Protein AF-A0A349HGV5-F1 (afdb_monomer)

Nearest PDB structures (foldseek):
  5kh0-assembly2_D  TM=7.656E-01  e=2.540E-33  Thermosipho melanesiensis BI429
  5kh0-assembly1_A  TM=7.393E-01  e=1.189E-33  Thermosipho melanesiensis BI429
  5kh0-assembly1_B  TM=7.359E-01  e=9.979E-34  Thermosipho melanesiensis BI429
  3qq5-assembly1_A  TM=7.598E-01  e=4.300E-26  Thermotoga neapolitana DSM 4359
  5lad-assembly1_A-2  TM=7.258E-01  e=3.731E-25  Thermotoga maritima

pLDDT: mean 75.08, std 18.57, range [21.94, 97.5]

Sequence (502 aa):
MSAEIESDSKLAIAIAGRSNVGKSSIIRALSGIESDEVSPVASEDEMYPLTRAEIHPLGPVTIYDTDAHVPGDDQAKAIKDALYSVDVAVIVTDNSGILDEERELTNLLRDRGIPCVMVFNKADIRRPSLADMEFCGSRGVRFVATSTVDGRGIERLKKSIMALAPEENMLDPVLARDLMGRGDFVVCVVSEDPVSPKGRLGLPKSQVIREILDAGGIAVIVKEGELYQTISGHKRRPALVIADSEPIKKTIDIIPRDVSLTTFPILFARHKGNLEQLVQGANAIDNLQDGDKVLIVEACPHHPKAEDLGKEMIPARIAGYTRREIIFESKTGCGLPLDLAEYKLVVHCGACMQERADMLRRIRDCDRQHVPITNYGLAVAKVDGTLKRLTEPFFKDEAEERKELTGKINVFRGSNSQAMHLVVPAEIHPEKAVPFNLMYLFGDIEVTKEQIGFASLPFARGGQQKIRKSVEEHGYCFYKWPGRVLGADLGGLLDPDENTEA

Solvent-accessible surface area (backbone atoms only — not comparable to full-atom values): 28578 Å² total; per-residue (Å²): 134,82,79,75,82,83,58,91,47,55,39,35,32,36,41,34,29,54,72,91,33,45,67,70,52,49,49,37,61,62,41,73,50,93,64,86,78,76,53,67,56,69,56,95,88,52,102,60,89,41,34,55,48,74,29,72,84,54,24,47,33,39,43,42,59,73,66,66,91,65,98,64,88,58,55,70,52,49,54,54,54,61,58,62,74,36,51,32,37,36,40,38,27,26,69,84,48,78,49,68,69,57,50,52,51,52,48,54,33,53,82,58,71,43,44,50,35,40,32,34,21,46,35,84,81,34,69,79,49,71,69,46,51,47,56,30,56,81,66,74,41,48,72,40,60,23,21,77,87,82,56,44,42,46,70,59,43,53,53,50,53,62,74,45,47,58,67,76,54,73,48,83,69,54,64,59,58,88,64,53,53,71,71,32,37,34,39,38,35,46,70,91,60,89,83,36,59,91,96,51,76,45,67,73,60,51,52,53,50,49,42,34,48,75,52,44,27,44,76,43,81,37,42,73,85,50,44,61,58,56,59,72,71,42,96,62,77,49,49,32,35,37,26,39,81,84,57,40,69,63,46,57,76,68,50,61,88,87,44,37,41,34,34,56,57,52,32,44,41,36,36,36,40,56,47,67,58,26,50,53,20,24,58,49,57,80,72,66,47,70,70,39,30,34,38,33,35,34,67,61,95,67,64,84,74,48,55,49,46,63,73,43,49,48,52,51,47,51,34,66,60,66,72,40,59,62,41,77,45,80,47,77,33,85,79,77,74,90,74,53,80,79,34,68,34,36,41,30,49,81,52,85,93,54,58,43,60,61,46,41,47,54,50,49,52,27,56,65,64,72,25,40,38,23,29,54,54,46,40,50,26,41,62,71,71,42,35,72,62,44,47,37,69,84,46,51,68,56,65,60,47,59,64,72,42,70,52,61,27,32,43,35,38,30,63,71,37,92,44,35,34,43,37,26,46,63,89,58,55,67,91,82,71,61,61,85,78,55,52,78,74,23,54,73,61,50,75,59,82,47,82,40,41,53,80,69,47,99,50,61,69,73,51,39,50,51,46,50,51,38,26,73,75,65,60,27,24,35,33,37,62,86,83,42,76,38,55,80,60,60,81,80,84,63,74,71,76,98,78,84,88,132

Secondary structure (DSSP, 8-state):
------------EEEEESTTSSHHHHHHHHHT--SS-------TT-SS-PEEEEETTTEEEEEEESS---SSTHHHHHHHHHHHT-SEEEEEE-TT---HHHHHHHHHHHHTT--EEEEE--TTT-PPPHHHHHHHHTTT-EEEE--TTT-TTHHHHHHHHHTTS-GGGSS---SSGGG--TT-EEEEE----SSSPTT---HHHHHHHHHHHHTT-EEEEE-GGGHHHHHHH-SS--SEEEE-STTHHHHHHHS-TTSEEEEHHHHHHHHHS-HHHHHHHHHHGGG--TT-EEEEEESS---HHHHHIIIIIHHHHHHHHH-S--EEEEEESSS--S--TTEEEEEE---TTS-HHHHHHHHHHHHHTT--EEEHHHHHHHHTT-HHHHHHHHHHHHHHHHHHT--EEEEEEETTEEEEEEEEETT--GGGT--TTSHHHHSSEEEEEEEEEGGGSSS-HHHHHHHHHHHHHHS-EEEETTTEEEPSS-TTT----S----

Structure (mmCIF, N/CA/C/O backbone):
data_AF-A0A349HGV5-F1
#
_entry.id   AF-A0A349HGV5-F1
#
loop_
_atom_site.group_PDB
_atom_site.id
_atom_site.type_symbol
_atom_site.label_atom_id
_atom_site.label_alt_id
_atom_site.label_comp_id
_atom_site.label_asym_id
_atom_site.label_entity_id
_atom_site.label_seq_id
_atom_site.pdbx_PDB_ins_code
_atom_site.Cartn_x
_atom_site.Cartn_y
_atom_site.Cartn_z
_atom_site.occupancy
_atom_site.B_iso_or_equiv
_atom_site.auth_seq_id
_atom_site.auth_comp_id
_atom_site.auth_asym_id
_atom_site.auth_atom_id
_atom_site.pdbx_PDB_model_num
ATOM 1 N N . MET A 1 1 ? -20.003 9.759 -25.505 1.00 25.17 1 MET A N 1
ATOM 2 C CA . MET A 1 1 ? -19.146 10.410 -24.497 1.00 25.17 1 MET A CA 1
ATOM 3 C C . MET A 1 1 ? -18.457 9.301 -23.731 1.00 25.17 1 MET A C 1
ATOM 5 O O . MET A 1 1 ? -19.047 8.717 -22.835 1.00 25.17 1 MET A O 1
ATOM 9 N N . SER A 1 2 ? -17.286 8.907 -24.216 1.00 21.94 2 SER A N 1
ATOM 10 C CA . SER A 1 2 ? -16.383 7.970 -23.555 1.00 21.94 2 SER A CA 1
ATOM 11 C C . SER A 1 2 ? -15.887 8.634 -22.276 1.00 21.94 2 SER A C 1
ATOM 13 O O . SER A 1 2 ? -15.295 9.706 -22.344 1.00 21.94 2 SER A O 1
ATOM 15 N N . ALA A 1 3 ? -16.202 8.040 -21.127 1.00 22.56 3 ALA A N 1
ATOM 16 C CA . ALA A 1 3 ? -15.629 8.447 -19.856 1.00 22.56 3 ALA A CA 1
ATOM 17 C C . ALA A 1 3 ? -14.126 8.158 -19.923 1.00 22.56 3 ALA A C 1
ATOM 19 O O . ALA A 1 3 ? -13.705 7.003 -19.849 1.00 22.56 3 ALA A O 1
ATOM 20 N N . GLU A 1 4 ? -13.332 9.197 -20.162 1.00 24.64 4 GLU A N 1
ATOM 21 C CA . GLU A 1 4 ? -11.908 9.163 -19.871 1.00 24.64 4 GLU A CA 1
ATOM 22 C C . GLU A 1 4 ? -11.787 8.875 -18.376 1.00 24.64 4 GLU A C 1
ATOM 24 O O . GLU A 1 4 ? -12.336 9.588 -17.538 1.00 24.64 4 GLU A O 1
ATOM 29 N N . ILE A 1 5 ? -11.167 7.744 -18.050 1.00 28.88 5 ILE A N 1
ATOM 30 C CA . ILE A 1 5 ? -10.838 7.381 -16.678 1.00 28.88 5 ILE A CA 1
ATOM 31 C C . ILE A 1 5 ? -9.740 8.363 -16.255 1.00 28.88 5 ILE A C 1
ATOM 33 O O . ILE A 1 5 ? -8.559 8.108 -16.478 1.00 28.88 5 ILE A O 1
ATOM 37 N N . GLU A 1 6 ? -10.126 9.515 -15.707 1.00 28.91 6 GLU A N 1
ATOM 38 C CA . GLU A 1 6 ? -9.229 10.376 -14.936 1.00 28.91 6 GLU A CA 1
ATOM 39 C C . GLU A 1 6 ? -8.908 9.641 -13.629 1.00 28.91 6 GLU A C 1
ATOM 41 O O . GLU A 1 6 ? -9.561 9.813 -12.602 1.00 28.91 6 GLU A O 1
ATOM 46 N N . SER A 1 7 ? -7.939 8.725 -13.685 1.00 35.59 7 SER A N 1
ATOM 47 C CA . SER A 1 7 ? -7.372 8.123 -12.484 1.00 35.59 7 SER A CA 1
ATOM 48 C C . SER A 1 7 ? -6.486 9.163 -11.802 1.00 35.59 7 SER A C 1
ATOM 50 O O . SER A 1 7 ? -5.415 9.487 -12.310 1.00 35.59 7 SER A O 1
ATOM 52 N N . ASP A 1 8 ? -6.893 9.634 -10.625 1.00 40.53 8 ASP A N 1
ATOM 53 C CA . ASP A 1 8 ? -6.128 10.555 -9.761 1.00 40.53 8 ASP A CA 1
ATOM 54 C C . ASP A 1 8 ? -4.855 9.898 -9.158 1.00 40.53 8 ASP A C 1
ATOM 56 O O . ASP A 1 8 ? -4.185 10.440 -8.280 1.00 40.53 8 ASP A O 1
ATOM 60 N N . SER A 1 9 ? -4.502 8.684 -9.602 1.00 50.66 9 SER A N 1
ATOM 61 C CA . SER A 1 9 ? -3.309 7.958 -9.174 1.00 50.66 9 SER A CA 1
ATOM 62 C C . SER A 1 9 ? -2.124 8.267 -10.087 1.00 50.66 9 SER A C 1
ATOM 64 O O . SER A 1 9 ? -1.970 7.681 -11.161 1.00 50.66 9 SER A O 1
ATOM 66 N N . LYS A 1 10 ? -1.242 9.161 -9.648 1.00 66.19 10 LYS A N 1
ATOM 67 C CA . LYS A 1 10 ? 0.009 9.435 -10.359 1.00 66.19 10 LYS A CA 1
ATOM 68 C C . LYS A 1 10 ? 0.983 8.254 -10.205 1.00 66.19 10 LYS A C 1
ATOM 70 O O . LYS A 1 10 ? 1.332 7.881 -9.084 1.00 66.19 10 LYS A O 1
ATOM 75 N N . LEU A 1 11 ? 1.426 7.663 -11.318 1.00 74.06 11 LEU A N 1
ATOM 76 C CA . LEU A 1 11 ? 2.438 6.600 -11.335 1.00 74.06 11 LEU A CA 1
ATOM 77 C C . LEU A 1 11 ? 3.829 7.203 -11.164 1.00 74.06 11 LEU A C 1
ATOM 79 O O . LEU A 1 11 ? 4.191 8.119 -11.897 1.00 74.06 11 LEU A O 1
ATOM 83 N N . ALA A 1 12 ? 4.629 6.658 -10.248 1.00 78.25 12 ALA A N 1
ATOM 84 C CA . ALA A 1 12 ? 6.055 6.962 -10.197 1.00 78.25 12 ALA A CA 1
ATOM 85 C C . ALA A 1 12 ? 6.786 6.140 -11.263 1.00 78.25 12 ALA A C 1
ATOM 87 O O . ALA A 1 12 ? 6.807 4.909 -11.198 1.00 78.25 12 ALA A O 1
ATOM 88 N N . ILE A 1 13 ? 7.377 6.808 -12.252 1.00 83.62 13 ILE A N 1
ATOM 89 C CA . ILE A 1 13 ? 8.038 6.148 -13.383 1.00 83.62 13 ILE A CA 1
ATOM 90 C C . ILE A 1 13 ? 9.543 6.408 -13.327 1.00 83.62 13 ILE A C 1
ATOM 92 O O . ILE A 1 13 ? 9.979 7.557 -13.313 1.00 83.62 13 ILE A O 1
ATOM 96 N N . ALA A 1 14 ? 10.348 5.350 -13.371 1.00 85.44 14 ALA A N 1
ATOM 97 C CA . ALA A 1 14 ? 11.777 5.471 -13.652 1.00 85.44 14 ALA A CA 1
ATOM 98 C C . ALA A 1 14 ? 12.022 5.414 -15.159 1.00 85.44 14 ALA A C 1
ATOM 100 O O . ALA A 1 14 ? 11.539 4.496 -15.816 1.00 85.44 14 ALA A O 1
ATOM 101 N N . ILE A 1 15 ? 12.829 6.322 -15.705 1.00 87.25 15 ILE A N 1
ATOM 102 C CA . ILE A 1 15 ? 13.376 6.203 -17.061 1.00 87.25 15 ILE A CA 1
ATOM 103 C C . ILE A 1 15 ? 14.885 6.061 -16.953 1.00 87.25 15 ILE A C 1
ATOM 105 O O . ILE A 1 15 ? 15.580 7.017 -16.623 1.00 87.25 15 ILE A O 1
ATOM 109 N N . ALA A 1 16 ? 15.387 4.868 -17.239 1.00 87.00 16 ALA A N 1
ATOM 110 C CA . ALA A 1 16 ? 16.774 4.489 -17.036 1.00 87.00 16 ALA A CA 1
ATOM 111 C C . ALA A 1 16 ? 17.433 4.035 -18.343 1.00 87.00 16 ALA A C 1
ATOM 113 O O . ALA A 1 16 ? 16.770 3.520 -19.238 1.00 87.00 16 ALA A O 1
ATOM 114 N N . GLY A 1 17 ? 18.741 4.227 -18.466 1.00 85.38 17 GLY A N 1
ATOM 115 C CA . GLY A 1 17 ? 19.539 3.758 -19.604 1.00 85.38 17 GLY A CA 1
ATOM 116 C C . GLY A 1 17 ? 20.827 4.558 -19.754 1.00 85.38 17 GLY A C 1
ATOM 117 O O . GLY A 1 17 ? 21.018 5.551 -19.042 1.00 85.38 17 GLY A O 1
ATOM 118 N N . ARG A 1 18 ? 21.686 4.173 -20.702 1.00 86.31 18 ARG A N 1
ATOM 119 C CA . ARG A 1 18 ? 22.948 4.885 -20.965 1.00 86.31 18 ARG A CA 1
ATOM 120 C C . ARG A 1 18 ? 22.746 6.352 -21.343 1.00 86.31 18 ARG A C 1
ATOM 122 O O . ARG A 1 18 ? 21.679 6.769 -21.810 1.00 86.31 18 ARG A O 1
ATOM 129 N N . SER A 1 19 ? 23.776 7.161 -21.174 1.00 81.25 19 SER A N 1
ATOM 130 C CA . SER A 1 19 ? 23.822 8.550 -21.604 1.00 81.25 19 SER A CA 1
ATOM 131 C C . SER A 1 19 ? 23.588 8.627 -23.113 1.00 81.25 19 SER A C 1
ATOM 133 O O . SER A 1 19 ? 23.982 7.751 -23.880 1.00 81.25 19 SER A O 1
ATOM 135 N N . ASN A 1 20 ? 22.912 9.683 -23.568 1.00 83.00 20 ASN A N 1
ATOM 136 C CA . ASN A 1 20 ? 22.671 9.955 -24.996 1.00 83.00 20 ASN A CA 1
ATOM 137 C C . ASN A 1 20 ? 21.818 8.923 -25.776 1.00 83.00 20 ASN A C 1
ATOM 139 O O . ASN A 1 20 ? 21.671 9.040 -26.999 1.00 83.00 20 ASN A O 1
ATOM 143 N N . VAL A 1 21 ? 21.153 7.979 -25.098 1.00 86.75 21 VAL A N 1
ATOM 144 C CA . VAL A 1 21 ? 20.149 7.084 -25.724 1.00 86.75 21 VAL A CA 1
ATOM 145 C C . VAL A 1 21 ? 18.823 7.790 -26.053 1.00 86.75 21 VAL A C 1
ATOM 147 O O . VAL A 1 21 ? 17.980 7.259 -26.772 1.00 86.75 21 VAL A O 1
ATOM 150 N N . GLY A 1 22 ? 18.638 9.024 -25.568 1.00 85.44 22 GLY A N 1
ATOM 151 C CA . GLY A 1 22 ? 17.466 9.861 -25.853 1.00 85.44 22 GLY A CA 1
ATOM 152 C C . GLY A 1 22 ? 16.354 9.810 -24.799 1.00 85.44 22 GLY A C 1
ATOM 153 O O . GLY A 1 22 ? 15.195 10.027 -25.141 1.00 85.44 22 GLY A O 1
ATOM 154 N N . LYS A 1 23 ? 16.690 9.565 -23.523 1.00 87.62 23 LYS A N 1
ATOM 155 C CA . LYS A 1 23 ? 15.737 9.572 -22.391 1.00 87.62 23 LYS A CA 1
ATOM 156 C C . LYS A 1 23 ? 14.934 10.875 -22.296 1.00 87.62 23 LYS A C 1
ATOM 158 O O . LYS A 1 23 ? 13.708 10.839 -22.281 1.00 87.62 23 LYS A O 1
ATOM 163 N N . SER A 1 24 ? 15.609 12.026 -22.321 1.00 81.88 24 SER A N 1
ATOM 164 C CA . SER A 1 24 ? 14.949 13.341 -22.262 1.00 81.88 24 SER A CA 1
ATOM 165 C C . SER A 1 24 ? 14.074 13.610 -23.490 1.00 81.88 24 SER A C 1
ATOM 167 O O . SER A 1 24 ? 13.001 14.195 -23.368 1.00 81.88 24 SER A O 1
ATOM 169 N N . SER A 1 25 ? 14.485 13.133 -24.672 1.00 85.62 25 SER A N 1
ATOM 170 C CA . SER A 1 25 ? 13.677 13.230 -25.895 1.00 85.62 25 SER A CA 1
ATOM 171 C C . SER A 1 25 ? 12.399 12.395 -25.801 1.00 85.62 25 SER A C 1
ATOM 173 O O . SER A 1 25 ? 11.343 12.852 -26.228 1.00 85.62 25 SER A O 1
ATOM 175 N N . ILE A 1 26 ? 12.473 11.198 -25.208 1.00 86.75 26 ILE A N 1
ATOM 176 C CA . ILE A 1 26 ? 11.298 10.357 -24.948 1.00 86.75 26 ILE A CA 1
ATOM 177 C C . ILE A 1 26 ? 10.345 11.039 -23.969 1.00 86.75 26 ILE A C 1
ATOM 179 O O . ILE A 1 26 ? 9.143 11.018 -24.205 1.00 86.75 26 ILE A O 1
ATOM 183 N N . ILE A 1 27 ? 10.851 11.671 -22.906 1.00 83.19 27 ILE A N 1
ATOM 184 C CA . ILE A 1 27 ? 10.000 12.392 -21.946 1.00 83.19 27 ILE A CA 1
ATOM 185 C C . ILE A 1 27 ? 9.230 13.508 -22.632 1.00 83.19 27 ILE A C 1
ATOM 187 O O . ILE A 1 27 ? 8.012 13.557 -22.508 1.00 83.19 27 ILE A O 1
ATOM 191 N N . ARG A 1 28 ? 9.915 14.359 -23.403 1.00 79.81 28 ARG A N 1
ATOM 192 C CA . ARG A 1 28 ? 9.255 15.438 -24.152 1.00 79.81 28 ARG A CA 1
ATOM 193 C C . ARG A 1 28 ? 8.177 14.891 -25.086 1.00 79.81 28 ARG A C 1
ATOM 195 O O . ARG A 1 28 ? 7.054 15.385 -25.088 1.00 79.81 28 ARG A O 1
ATOM 202 N N . ALA A 1 29 ? 8.497 13.817 -25.811 1.00 83.50 29 ALA A N 1
ATOM 203 C CA . ALA A 1 29 ? 7.548 13.162 -26.702 1.00 83.50 29 ALA A CA 1
ATOM 204 C C . ALA A 1 29 ? 6.338 12.567 -25.955 1.00 83.50 29 ALA A C 1
ATOM 206 O O . ALA A 1 29 ? 5.219 12.646 -26.453 1.00 83.50 29 ALA A O 1
ATOM 207 N N . LEU A 1 30 ? 6.536 11.997 -24.762 1.00 80.25 30 LEU A N 1
ATOM 208 C CA . LEU A 1 30 ? 5.462 11.446 -23.928 1.00 80.25 30 LEU A CA 1
ATOM 209 C C . LEU A 1 30 ? 4.594 12.531 -23.273 1.00 80.25 30 LEU A C 1
ATOM 211 O O . LEU A 1 30 ? 3.392 12.318 -23.119 1.00 80.25 30 LEU A O 1
ATOM 215 N N . SER A 1 31 ? 5.180 13.671 -22.897 1.00 73.31 31 SER A N 1
ATOM 216 C CA . SER A 1 31 ? 4.457 14.812 -22.321 1.00 73.31 31 SER A CA 1
ATOM 217 C C . SER A 1 31 ? 3.641 15.586 -23.353 1.00 73.31 31 SER A C 1
ATOM 219 O O . SER A 1 31 ? 2.707 16.285 -22.974 1.00 73.31 31 SER A O 1
ATOM 221 N N . GLY A 1 32 ? 3.984 15.496 -24.642 1.00 65.00 32 GLY A N 1
ATOM 222 C CA . GLY A 1 32 ? 3.353 16.307 -25.689 1.00 65.00 32 GLY A CA 1
ATOM 223 C C . GLY A 1 32 ? 3.638 17.810 -25.554 1.00 65.00 32 GLY A C 1
ATOM 224 O O . GLY A 1 32 ? 2.935 18.621 -26.149 1.00 65.00 32 GLY A O 1
ATOM 225 N N . ILE A 1 33 ? 4.647 18.180 -24.758 1.00 58.16 33 ILE A N 1
ATOM 226 C CA . ILE A 1 33 ? 5.065 19.562 -24.508 1.00 58.16 33 ILE A CA 1
ATOM 227 C C . ILE A 1 33 ? 6.270 19.857 -25.411 1.00 58.16 33 ILE A C 1
ATOM 229 O O . ILE A 1 33 ? 7.305 19.200 -25.300 1.00 58.16 33 ILE A O 1
ATOM 233 N N . GLU A 1 34 ? 6.139 20.842 -26.305 1.00 46.75 34 GLU A N 1
ATOM 234 C CA . GLU A 1 34 ? 7.222 21.310 -27.193 1.00 46.75 34 GLU A CA 1
ATOM 235 C C . GLU A 1 34 ? 8.188 22.309 -26.514 1.00 46.75 34 GLU A C 1
ATOM 237 O O . GLU A 1 34 ? 9.167 22.724 -27.132 1.00 46.75 34 GLU A O 1
ATOM 242 N N . SER A 1 35 ? 7.947 22.710 -25.258 1.00 40.41 35 SER A N 1
ATOM 243 C CA . SER A 1 35 ? 8.756 23.715 -24.549 1.00 40.41 35 SER A CA 1
ATOM 244 C C . SER A 1 35 ? 9.921 23.125 -23.735 1.00 40.41 35 SER A C 1
ATOM 246 O O . SER A 1 35 ? 9.874 22.004 -23.225 1.00 40.41 35 SER A O 1
ATOM 248 N N . ASP A 1 36 ? 10.974 23.931 -23.565 1.00 42.03 36 ASP A N 1
ATOM 249 C CA . ASP A 1 36 ? 12.179 23.663 -22.758 1.00 42.03 36 ASP A CA 1
ATOM 250 C C . ASP A 1 36 ? 11.935 23.619 -21.227 1.00 42.03 36 ASP A C 1
ATOM 252 O O . ASP A 1 36 ? 12.878 23.670 -20.443 1.00 42.03 36 ASP A O 1
ATOM 256 N N . GLU A 1 37 ? 10.689 23.480 -20.762 1.00 42.72 37 GLU A N 1
ATOM 257 C CA . GLU A 1 37 ? 10.320 23.511 -19.332 1.00 42.72 37 GLU A CA 1
ATOM 258 C C . GLU A 1 37 ? 10.601 22.206 -18.566 1.00 42.72 37 GLU A C 1
ATOM 260 O O . GLU A 1 37 ? 10.231 22.071 -17.398 1.00 42.72 37 GLU A O 1
ATOM 265 N N . VAL A 1 38 ? 11.314 21.250 -19.170 1.00 43.00 38 VAL A N 1
ATOM 266 C CA . VAL A 1 38 ? 11.909 20.129 -18.425 1.00 43.00 38 VAL A CA 1
ATOM 267 C C . VAL A 1 38 ? 13.150 20.652 -17.700 1.00 43.00 38 VAL A C 1
ATOM 269 O O . VAL A 1 38 ? 14.285 20.416 -18.110 1.00 43.00 38 VAL A O 1
ATOM 272 N N . SER A 1 39 ? 12.925 21.416 -16.633 1.00 37.53 39 SER A N 1
ATOM 273 C CA . SER A 1 39 ? 13.994 21.863 -15.747 1.00 37.53 39 SER A CA 1
ATOM 274 C C . SER A 1 39 ? 14.468 20.680 -14.898 1.00 37.53 39 SER A C 1
ATOM 276 O O . SER A 1 39 ? 13.649 20.079 -14.200 1.00 37.53 39 SER A O 1
ATOM 278 N N . PRO A 1 40 ? 15.767 20.332 -14.901 1.00 40.19 40 PRO A N 1
ATOM 279 C CA . PRO A 1 40 ? 16.312 19.417 -13.912 1.00 40.19 40 PRO A CA 1
ATOM 280 C C . PRO A 1 40 ? 16.145 20.044 -12.527 1.00 40.19 40 PRO A C 1
ATOM 282 O O . PRO A 1 40 ? 16.847 20.987 -12.169 1.00 40.19 40 PRO A O 1
ATOM 285 N N . VAL A 1 41 ? 15.187 19.545 -11.746 1.00 39.16 41 VAL A N 1
ATOM 286 C CA . VAL A 1 41 ? 15.103 19.862 -10.318 1.00 39.16 41 VAL A CA 1
ATOM 287 C C . VAL A 1 41 ? 16.210 19.073 -9.625 1.00 39.16 41 VAL A C 1
ATOM 289 O O . VAL A 1 41 ? 15.988 17.958 -9.165 1.00 39.16 41 VAL A O 1
ATOM 292 N N . ALA A 1 42 ? 17.418 19.633 -9.598 1.00 35.25 42 ALA A N 1
ATOM 293 C CA . ALA A 1 42 ? 18.468 19.151 -8.715 1.00 35.25 42 ALA A CA 1
ATOM 294 C C . ALA A 1 42 ? 18.059 19.504 -7.279 1.00 35.25 42 ALA A C 1
ATOM 296 O O . ALA A 1 42 ? 18.046 20.676 -6.906 1.00 35.25 42 ALA A O 1
ATOM 297 N N . SER A 1 43 ? 17.666 18.515 -6.480 1.00 35.97 43 SER A N 1
ATOM 298 C CA . SER A 1 43 ? 17.555 18.708 -5.035 1.00 35.97 43 SER A CA 1
ATOM 299 C C . SER A 1 43 ? 18.955 18.672 -4.433 1.00 35.97 43 SER A C 1
ATOM 301 O O . SER A 1 43 ? 19.660 17.677 -4.587 1.00 35.97 43 SER A O 1
ATOM 303 N N . GLU A 1 44 ? 19.336 19.739 -3.730 1.00 33.44 44 GLU A N 1
ATOM 304 C CA . GLU A 1 44 ? 20.639 19.893 -3.061 1.00 33.44 44 GLU A CA 1
ATOM 305 C C . GLU A 1 44 ? 20.918 18.809 -1.992 1.00 33.44 44 GLU A C 1
ATOM 307 O O . GLU A 1 44 ? 22.061 18.651 -1.572 1.00 33.44 44 GLU A O 1
ATOM 312 N N . ASP A 1 45 ? 19.907 18.015 -1.615 1.00 39.44 45 ASP A N 1
ATOM 313 C CA . ASP A 1 45 ? 19.982 16.934 -0.620 1.00 39.44 45 ASP A CA 1
ATOM 314 C C . ASP A 1 45 ? 20.163 15.515 -1.212 1.00 39.44 45 ASP A C 1
ATOM 316 O O . ASP A 1 45 ? 20.270 14.545 -0.458 1.00 39.44 45 ASP A O 1
ATOM 320 N N . GLU A 1 46 ? 20.187 15.344 -2.543 1.00 40.56 46 GLU A N 1
ATOM 321 C CA . GLU A 1 46 ? 20.254 14.017 -3.185 1.00 40.56 46 GLU A CA 1
ATOM 322 C C . GLU A 1 46 ? 21.593 13.808 -3.919 1.00 40.56 46 GLU A C 1
ATOM 324 O O . GLU A 1 46 ? 22.023 14.613 -4.739 1.00 40.56 46 GLU A O 1
ATOM 329 N N . MET A 1 47 ? 22.266 12.689 -3.627 1.00 33.44 47 MET A N 1
ATOM 330 C CA . MET A 1 47 ? 23.662 12.396 -4.005 1.00 33.44 47 MET A CA 1
ATOM 331 C C . MET A 1 47 ? 23.872 12.063 -5.508 1.00 33.44 47 MET A C 1
ATOM 333 O O . MET A 1 47 ? 24.943 11.597 -5.892 1.00 33.44 47 MET A O 1
ATOM 337 N N . TYR A 1 48 ? 22.867 12.301 -6.368 1.00 42.75 48 TYR A N 1
ATOM 338 C CA . TYR A 1 48 ? 22.852 11.943 -7.798 1.00 42.75 48 TYR A CA 1
ATOM 339 C C . TYR A 1 48 ? 22.189 13.019 -8.659 1.00 42.75 48 TYR A C 1
ATOM 341 O O . TYR A 1 48 ? 21.243 13.660 -8.202 1.00 42.75 48 TYR A O 1
ATOM 349 N N . PRO A 1 49 ? 22.596 13.174 -9.934 1.00 42.75 49 PRO A N 1
ATOM 350 C CA . PRO A 1 49 ? 21.861 13.996 -10.885 1.00 42.75 49 PRO A CA 1
ATOM 351 C C . PRO A 1 49 ? 20.525 13.318 -11.224 1.00 42.75 49 PRO A C 1
ATOM 353 O O . PRO A 1 49 ? 20.429 12.511 -12.145 1.00 42.75 49 PRO A O 1
ATOM 356 N N . LEU A 1 50 ? 19.484 13.633 -10.456 1.00 53.53 50 LEU A N 1
ATOM 357 C CA . LEU A 1 50 ? 18.114 13.203 -10.712 1.00 53.53 50 LEU A CA 1
ATOM 358 C C . LEU A 1 50 ? 17.366 14.342 -11.402 1.00 53.53 50 LEU A C 1
ATOM 360 O O . LEU A 1 50 ? 17.330 15.468 -10.916 1.00 53.53 50 LEU A O 1
ATOM 364 N N . THR A 1 51 ? 16.757 14.052 -12.551 1.00 55.41 51 THR A N 1
ATOM 365 C CA . THR A 1 51 ? 15.811 14.976 -13.190 1.00 55.41 51 THR A CA 1
ATOM 366 C C . THR A 1 51 ? 14.403 14.475 -12.926 1.00 55.41 51 THR A C 1
ATOM 368 O O . THR A 1 51 ? 14.060 13.364 -13.338 1.00 55.41 51 THR A O 1
ATOM 371 N N . ARG A 1 52 ? 13.595 15.290 -12.241 1.00 59.06 52 ARG A N 1
ATOM 372 C CA . ARG A 1 52 ? 12.167 15.035 -12.031 1.00 59.06 52 ARG A CA 1
ATOM 373 C C . ARG A 1 52 ? 11.349 15.787 -13.076 1.00 59.06 52 ARG A C 1
ATOM 375 O O . ARG A 1 52 ? 11.535 16.986 -13.254 1.00 59.06 52 ARG A O 1
ATOM 382 N N . ALA A 1 53 ? 10.453 15.080 -13.749 1.00 62.47 53 ALA A N 1
ATOM 383 C CA . ALA A 1 53 ? 9.480 15.635 -14.686 1.00 62.47 53 ALA A CA 1
ATOM 384 C C . ALA A 1 53 ? 8.081 15.105 -14.348 1.00 62.47 53 ALA A C 1
ATOM 386 O O . ALA A 1 53 ? 7.952 14.110 -13.641 1.00 62.47 53 ALA A O 1
ATOM 387 N N . GLU A 1 54 ? 7.028 15.731 -14.862 1.00 67.44 54 GLU A N 1
ATOM 388 C CA . GLU A 1 54 ? 5.663 15.208 -14.769 1.00 67.44 54 GLU A CA 1
ATOM 389 C C . GLU A 1 54 ? 5.118 14.990 -16.181 1.00 67.44 54 GLU A C 1
ATOM 391 O O . GLU A 1 54 ? 5.206 15.871 -17.038 1.00 67.44 54 GLU A O 1
ATOM 396 N N . ILE A 1 55 ? 4.592 13.793 -16.444 1.00 68.94 55 ILE A N 1
ATOM 397 C CA . ILE A 1 55 ? 3.971 13.453 -17.725 1.00 68.94 55 ILE A CA 1
ATOM 398 C C . ILE A 1 55 ? 2.477 13.315 -17.480 1.00 68.94 55 ILE A C 1
ATOM 400 O O . ILE A 1 55 ? 2.054 12.373 -16.820 1.00 68.94 55 ILE A O 1
ATOM 404 N N . HIS A 1 56 ? 1.657 14.206 -18.031 1.00 61.62 56 HIS A N 1
ATOM 405 C CA . HIS A 1 56 ? 0.204 14.068 -17.947 1.00 61.62 56 HIS A CA 1
ATOM 406 C C . HIS A 1 56 ? -0.302 13.054 -18.995 1.00 61.62 56 HIS A C 1
ATOM 408 O O . HIS A 1 56 ? 0.072 13.159 -20.167 1.00 61.62 56 HIS A O 1
ATOM 414 N N . PRO A 1 57 ? -1.158 12.066 -18.658 1.00 64.75 57 PRO A N 1
ATOM 415 C CA . PRO A 1 57 ? -1.761 11.740 -17.357 1.00 64.75 57 PRO A CA 1
ATOM 416 C C . PRO A 1 57 ? -1.013 10.628 -16.580 1.00 64.75 57 PRO A C 1
ATOM 418 O O . PRO A 1 57 ? -1.602 9.968 -15.734 1.00 64.75 57 PRO A O 1
ATOM 421 N N . LEU A 1 58 ? 0.249 10.335 -16.908 1.00 68.31 58 LEU A N 1
ATOM 422 C CA . LEU A 1 58 ? 0.993 9.210 -16.332 1.00 68.31 58 LEU A CA 1
ATOM 423 C C . LEU A 1 58 ? 1.450 9.452 -14.881 1.00 68.31 58 LEU A C 1
ATOM 425 O O . LEU A 1 58 ? 1.278 8.564 -14.051 1.00 68.31 58 LEU A O 1
ATOM 429 N N . GLY A 1 59 ? 2.015 10.620 -14.560 1.00 70.38 59 GLY A N 1
ATOM 430 C CA . GLY A 1 59 ? 2.527 10.949 -13.222 1.00 70.38 59 GLY A CA 1
ATOM 431 C C . GLY A 1 59 ? 3.988 11.426 -13.198 1.00 70.38 59 GLY A C 1
ATOM 432 O O . GLY A 1 59 ? 4.539 11.775 -14.250 1.00 70.38 59 GLY A O 1
ATOM 433 N N . PRO A 1 60 ? 4.615 11.500 -12.004 1.00 72.12 60 PRO A N 1
ATOM 434 C CA . PRO A 1 60 ? 5.996 11.932 -11.848 1.00 72.12 60 PRO A CA 1
ATOM 435 C C . PRO A 1 60 ? 6.979 10.912 -12.429 1.00 72.12 60 PRO A C 1
ATOM 437 O O . PRO A 1 60 ? 6.846 9.699 -12.271 1.00 72.12 60 PRO A O 1
ATOM 440 N N . VAL A 1 61 ? 8.017 11.432 -13.067 1.00 73.00 61 VAL A N 1
ATOM 441 C CA . VAL A 1 61 ? 9.046 10.673 -13.766 1.00 73.00 61 VAL A CA 1
ATOM 442 C C . VAL A 1 61 ? 10.409 11.066 -13.237 1.00 73.00 61 VAL A C 1
ATOM 444 O O . VAL A 1 61 ? 10.706 12.250 -13.107 1.00 73.00 61 VAL A O 1
ATOM 447 N N . THR A 1 62 ? 11.246 10.077 -12.948 1.00 73.44 62 THR A N 1
ATOM 448 C CA . THR A 1 62 ? 12.644 10.280 -12.561 1.00 73.44 62 THR A CA 1
ATOM 449 C C . THR A 1 62 ? 13.571 9.673 -13.606 1.00 73.44 62 THR A C 1
ATOM 451 O O . THR A 1 62 ? 13.397 8.522 -14.008 1.00 73.44 62 THR A O 1
ATOM 454 N N . ILE A 1 63 ? 14.536 10.465 -14.078 1.00 72.62 63 ILE A N 1
ATOM 455 C CA . ILE A 1 63 ? 15.542 10.033 -15.056 1.00 72.62 63 ILE A CA 1
ATOM 456 C C . ILE A 1 63 ? 16.768 9.478 -14.337 1.00 72.62 63 ILE A C 1
ATOM 458 O O . ILE A 1 63 ? 17.280 10.116 -13.419 1.00 72.62 63 ILE A O 1
ATOM 462 N N . TYR A 1 64 ? 17.268 8.343 -14.823 1.00 75.00 64 TYR A N 1
ATOM 463 C CA . TYR A 1 64 ? 18.497 7.703 -14.370 1.00 75.00 64 TYR A CA 1
ATOM 464 C C . TYR A 1 64 ? 19.458 7.478 -15.543 1.00 75.00 64 TYR A C 1
ATOM 466 O O . TYR A 1 64 ? 19.138 6.780 -16.511 1.00 75.00 64 TYR A O 1
ATOM 474 N N . ASP A 1 65 ? 20.654 8.051 -15.451 1.00 72.12 65 ASP A N 1
ATOM 475 C CA . ASP A 1 65 ? 21.776 7.740 -16.338 1.00 72.12 65 ASP A CA 1
ATOM 476 C C . ASP A 1 65 ? 22.578 6.573 -15.745 1.00 72.12 65 ASP A C 1
ATOM 478 O O . ASP A 1 65 ? 23.117 6.681 -14.644 1.00 72.12 65 ASP A O 1
ATOM 482 N N . THR A 1 66 ? 22.643 5.439 -16.451 1.00 69.25 66 THR A N 1
ATOM 483 C CA . THR A 1 66 ? 23.291 4.214 -15.935 1.00 69.25 66 THR A CA 1
ATOM 484 C C . THR A 1 66 ? 24.815 4.225 -16.054 1.00 69.25 66 THR A C 1
ATOM 486 O O . THR A 1 66 ? 25.478 3.437 -15.393 1.00 69.25 66 THR A O 1
ATOM 489 N N . ASP A 1 67 ? 25.365 5.103 -16.889 1.00 66.75 67 ASP A N 1
ATOM 490 C CA . ASP A 1 67 ? 26.791 5.235 -17.217 1.00 66.75 67 ASP A CA 1
ATOM 491 C C . ASP A 1 67 ? 27.382 6.600 -16.812 1.00 66.75 67 ASP A C 1
ATOM 493 O O . ASP A 1 67 ? 28.549 6.875 -17.099 1.00 66.75 67 ASP A O 1
ATOM 497 N N . ALA A 1 68 ? 26.601 7.474 -16.160 1.00 56.69 68 ALA A N 1
ATOM 498 C CA . ALA A 1 68 ? 27.128 8.722 -15.610 1.00 56.69 68 ALA A CA 1
ATOM 499 C C . ALA A 1 68 ? 28.245 8.393 -14.606 1.00 56.69 68 ALA A C 1
ATOM 501 O O . ALA A 1 68 ? 28.119 7.439 -13.855 1.00 56.69 68 ALA A O 1
ATOM 502 N N . HIS A 1 69 ? 29.350 9.133 -14.578 1.00 45.50 69 HIS A N 1
ATOM 503 C CA . HIS A 1 69 ? 30.463 8.829 -13.672 1.00 45.50 69 HIS A CA 1
ATOM 504 C C . HIS A 1 69 ? 30.334 9.650 -12.383 1.00 45.50 69 HIS A C 1
ATOM 506 O O . HIS A 1 69 ? 30.448 10.876 -12.432 1.00 45.50 69 HIS A O 1
ATOM 512 N N . VAL A 1 70 ? 30.125 8.994 -11.237 1.00 43.59 70 VAL A N 1
ATOM 513 C CA . VAL A 1 70 ? 30.226 9.619 -9.906 1.00 43.59 70 VAL A CA 1
ATOM 514 C C . VAL A 1 70 ? 31.427 9.011 -9.163 1.00 43.59 70 VAL A C 1
ATOM 516 O O . VAL A 1 70 ? 31.598 7.794 -9.196 1.00 43.59 70 VAL A O 1
ATOM 519 N N . PRO A 1 71 ? 32.293 9.804 -8.502 1.00 39.59 71 PRO A N 1
ATOM 520 C CA . PRO A 1 71 ? 33.409 9.249 -7.740 1.00 39.59 71 PRO A CA 1
ATOM 521 C C . PRO A 1 71 ? 32.911 8.449 -6.518 1.00 39.59 71 PRO A C 1
ATOM 523 O O . PRO A 1 71 ? 32.389 9.043 -5.578 1.00 39.59 71 PRO A O 1
ATOM 526 N N . GLY A 1 72 ? 33.112 7.125 -6.506 1.00 48.56 72 GLY A N 1
ATOM 527 C CA . GLY A 1 72 ? 32.862 6.237 -5.353 1.00 48.56 72 GLY A CA 1
ATOM 528 C C . GLY A 1 72 ? 31.961 5.021 -5.645 1.00 48.56 72 GLY A C 1
ATOM 529 O O . GLY A 1 72 ? 31.243 4.996 -6.639 1.00 48.56 72 GLY A O 1
ATOM 530 N N . ASP A 1 73 ? 31.980 4.018 -4.755 1.00 51.16 73 ASP A N 1
ATOM 531 C CA . ASP A 1 73 ? 31.174 2.774 -4.831 1.00 51.16 73 ASP A CA 1
ATOM 532 C C . ASP A 1 73 ? 29.654 2.987 -4.621 1.00 51.16 73 ASP A C 1
ATOM 534 O O . ASP A 1 73 ? 28.854 2.059 -4.767 1.00 51.16 73 ASP A O 1
ATOM 538 N N . ASP A 1 74 ? 29.219 4.203 -4.286 1.00 58.12 74 ASP A N 1
ATOM 539 C CA . ASP A 1 74 ? 27.841 4.473 -3.869 1.00 58.12 74 ASP A CA 1
ATOM 540 C C . ASP A 1 74 ? 26.834 4.565 -5.030 1.00 58.12 74 ASP A C 1
ATOM 542 O O . ASP A 1 74 ? 25.628 4.422 -4.810 1.00 58.12 74 ASP A O 1
ATOM 546 N N . GLN A 1 75 ? 27.289 4.738 -6.278 1.00 54.81 75 GLN A N 1
ATOM 547 C CA . GLN A 1 75 ? 26.404 5.034 -7.410 1.00 54.81 75 GLN A CA 1
ATOM 548 C C . GLN A 1 75 ? 25.452 3.903 -7.783 1.00 54.81 75 GLN A C 1
ATOM 550 O O . GLN A 1 75 ? 24.244 4.108 -7.930 1.00 54.81 75 GLN A O 1
ATOM 555 N N . ALA A 1 76 ? 25.989 2.694 -7.929 1.00 57.19 76 ALA A N 1
ATOM 556 C CA . ALA A 1 76 ? 25.175 1.530 -8.245 1.00 57.19 76 ALA A CA 1
ATOM 557 C C . ALA A 1 76 ? 24.172 1.247 -7.122 1.00 57.19 76 ALA A C 1
ATOM 559 O O . ALA A 1 76 ? 23.063 0.789 -7.390 1.00 57.19 76 ALA A O 1
ATOM 560 N N . LYS A 1 77 ? 24.551 1.533 -5.870 1.00 59.28 77 LYS A N 1
ATOM 561 C CA . LYS A 1 77 ? 23.671 1.412 -4.711 1.00 59.28 77 LYS A CA 1
ATOM 562 C C . LYS A 1 77 ? 22.530 2.416 -4.814 1.00 59.28 77 LYS A C 1
ATOM 564 O O . LYS A 1 77 ? 21.386 2.007 -4.847 1.00 59.28 77 LYS A O 1
ATOM 569 N N . ALA A 1 78 ? 22.801 3.690 -5.032 1.00 57.91 78 ALA A N 1
ATOM 570 C CA . ALA A 1 78 ? 21.724 4.666 -5.037 1.00 57.91 78 ALA A CA 1
ATOM 571 C C . ALA A 1 78 ? 20.812 4.654 -6.270 1.00 57.91 78 ALA A C 1
ATOM 573 O O . ALA A 1 78 ? 19.640 5.007 -6.162 1.00 57.91 78 ALA A O 1
ATOM 574 N N . ILE A 1 79 ? 21.305 4.229 -7.440 1.00 60.19 79 ILE A N 1
ATOM 575 C CA . ILE A 1 79 ? 20.425 3.947 -8.582 1.00 60.19 79 ILE A CA 1
ATOM 576 C C . ILE A 1 79 ? 19.503 2.777 -8.227 1.00 60.19 79 ILE A C 1
ATOM 578 O O . ILE A 1 79 ? 18.302 2.870 -8.458 1.00 60.19 79 ILE A O 1
ATOM 582 N N . LYS A 1 80 ? 20.021 1.706 -7.601 1.00 62.28 80 LYS A N 1
ATOM 583 C CA . LYS A 1 80 ? 19.173 0.623 -7.068 1.00 62.28 80 LYS A CA 1
ATOM 584 C C . LYS A 1 80 ? 18.148 1.178 -6.077 1.00 62.28 80 LYS A C 1
ATOM 586 O O . LYS A 1 80 ? 16.978 0.828 -6.170 1.00 62.28 80 LYS A O 1
ATOM 591 N N . ASP A 1 81 ? 18.576 2.084 -5.206 1.00 61.34 81 ASP A N 1
ATOM 592 C CA . ASP A 1 81 ? 17.764 2.671 -4.143 1.00 61.34 81 ASP A CA 1
ATOM 593 C C . ASP A 1 81 ? 16.603 3.502 -4.674 1.00 61.34 81 ASP A C 1
ATOM 595 O O . ASP A 1 81 ? 15.457 3.359 -4.248 1.00 61.34 81 ASP A O 1
ATOM 599 N N . ALA A 1 82 ? 16.901 4.346 -5.652 1.00 62.31 82 ALA A N 1
ATOM 600 C CA . ALA A 1 82 ? 15.931 5.213 -6.282 1.00 62.31 82 ALA A CA 1
ATOM 601 C C . ALA A 1 82 ? 14.988 4.432 -7.217 1.00 62.31 82 ALA A C 1
ATOM 603 O O . ALA A 1 82 ? 13.828 4.800 -7.356 1.00 62.31 82 ALA A O 1
ATOM 604 N N . LEU A 1 83 ? 15.437 3.309 -7.789 1.00 66.25 83 LEU A N 1
ATOM 605 C CA . LEU A 1 83 ? 14.575 2.387 -8.532 1.00 66.25 83 LEU A CA 1
ATOM 606 C C . LEU A 1 83 ? 13.625 1.578 -7.632 1.00 66.25 83 LEU A C 1
ATOM 608 O O . LEU A 1 83 ? 12.651 1.041 -8.151 1.00 66.25 83 LEU A O 1
ATOM 612 N N . TYR A 1 84 ? 13.838 1.486 -6.311 1.00 63.47 84 TYR A N 1
ATOM 613 C CA . TYR A 1 84 ? 12.862 0.830 -5.424 1.00 63.47 84 TYR A CA 1
ATOM 614 C C . TYR A 1 84 ? 11.581 1.650 -5.253 1.00 63.47 84 TYR A C 1
ATOM 616 O O . TYR A 1 84 ? 10.511 1.077 -5.086 1.00 63.47 84 TYR A O 1
ATOM 624 N N . SER A 1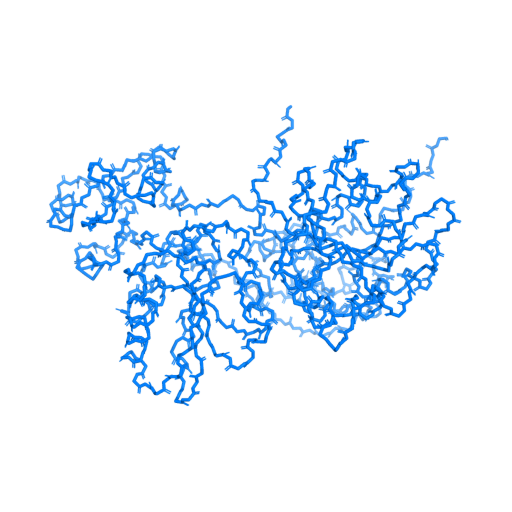 85 ? 11.648 2.977 -5.383 1.00 67.19 85 SER A N 1
ATOM 625 C CA . SER A 1 85 ? 10.502 3.868 -5.169 1.00 67.19 85 SER A CA 1
ATOM 626 C C . SER A 1 85 ? 9.627 4.083 -6.413 1.00 67.19 85 SER A C 1
ATOM 628 O O . SER A 1 85 ? 8.815 5.011 -6.434 1.00 67.19 85 SER A O 1
ATOM 630 N N . VAL A 1 86 ? 9.751 3.237 -7.445 1.00 77.56 86 VAL A N 1
ATOM 631 C CA . VAL A 1 86 ? 8.997 3.381 -8.702 1.00 77.56 86 VAL A CA 1
ATOM 632 C C . VAL A 1 86 ? 7.982 2.264 -8.927 1.00 77.56 86 VAL A C 1
ATOM 634 O O . VAL A 1 86 ? 8.168 1.103 -8.553 1.00 77.56 86 VAL A O 1
ATOM 637 N N . ASP A 1 87 ? 6.883 2.641 -9.571 1.00 78.56 87 ASP A N 1
ATOM 638 C CA . ASP A 1 87 ? 5.787 1.751 -9.935 1.00 78.56 87 ASP A CA 1
ATOM 639 C C . ASP A 1 87 ? 6.079 1.017 -11.246 1.00 78.56 87 ASP A C 1
ATOM 641 O O . ASP A 1 87 ? 5.746 -0.159 -11.380 1.00 78.56 87 ASP A O 1
ATOM 645 N N . VAL A 1 88 ? 6.721 1.703 -12.199 1.00 85.69 88 VAL A N 1
ATOM 646 C CA . VAL A 1 88 ? 7.090 1.172 -13.518 1.00 85.69 88 VAL A CA 1
ATOM 647 C C . VAL A 1 88 ? 8.460 1.709 -13.928 1.00 85.69 88 VAL A C 1
ATOM 649 O O . VAL A 1 88 ? 8.746 2.893 -13.757 1.00 85.69 88 VAL A O 1
ATOM 652 N N . ALA A 1 89 ? 9.294 0.856 -14.523 1.00 88.56 89 ALA A N 1
ATOM 653 C CA . ALA A 1 89 ? 10.570 1.261 -15.108 1.00 88.56 89 ALA A CA 1
ATOM 654 C C . ALA A 1 89 ? 10.540 1.228 -16.647 1.00 88.56 89 ALA A C 1
ATOM 656 O O . ALA A 1 89 ? 10.018 0.304 -17.269 1.00 88.56 89 ALA A O 1
ATOM 657 N N . VAL A 1 90 ? 11.148 2.223 -17.280 1.00 90.88 90 VAL A N 1
ATOM 658 C CA . VAL A 1 90 ? 11.343 2.332 -18.727 1.00 90.88 90 VAL A CA 1
ATOM 659 C C . VAL A 1 90 ? 12.841 2.271 -18.980 1.00 90.88 90 VAL A C 1
ATOM 661 O O . VAL A 1 90 ? 13.569 3.184 -18.600 1.00 90.88 90 VAL A O 1
ATOM 664 N N . ILE A 1 91 ? 13.307 1.196 -19.604 1.00 91.50 91 ILE A N 1
ATOM 665 C CA . ILE A 1 91 ? 14.719 1.024 -19.946 1.00 91.50 91 ILE A CA 1
ATOM 666 C C . ILE A 1 91 ? 14.902 1.487 -21.384 1.00 91.50 91 ILE A C 1
ATOM 668 O O . ILE A 1 91 ? 14.309 0.907 -22.286 1.00 91.50 91 ILE A O 1
ATOM 672 N N . VAL A 1 92 ? 15.685 2.536 -21.606 1.00 92.38 92 VAL A N 1
ATOM 673 C CA . VAL A 1 92 ? 15.898 3.125 -22.928 1.00 92.38 92 VAL A CA 1
ATOM 674 C C . VAL A 1 92 ? 17.258 2.714 -23.471 1.00 92.38 92 VAL A C 1
ATOM 676 O O . VAL A 1 92 ? 18.290 2.964 -22.858 1.00 92.38 92 VAL A O 1
ATOM 679 N N . THR A 1 93 ? 17.239 2.150 -24.669 1.00 92.25 93 THR A N 1
ATOM 680 C CA . THR A 1 93 ? 18.391 1.831 -25.514 1.00 92.25 93 THR A CA 1
ATOM 681 C C . THR A 1 93 ? 18.265 2.613 -26.824 1.00 92.25 93 THR A C 1
ATOM 683 O O . THR A 1 93 ? 17.217 3.192 -27.118 1.00 92.25 93 THR A O 1
ATOM 686 N N . ASP A 1 94 ? 19.343 2.702 -27.596 1.00 89.31 94 ASP A N 1
ATOM 687 C CA . ASP A 1 94 ? 19.349 3.330 -28.913 1.00 89.31 94 ASP A CA 1
ATOM 688 C C . ASP A 1 94 ? 19.705 2.337 -30.034 1.00 89.31 94 ASP A C 1
ATOM 690 O O . ASP A 1 94 ? 19.455 1.135 -29.938 1.00 89.31 94 ASP A O 1
ATOM 694 N N . ASN A 1 95 ? 20.307 2.817 -31.124 1.00 86.44 95 ASN A N 1
ATOM 695 C CA . ASN A 1 95 ? 20.745 1.984 -32.242 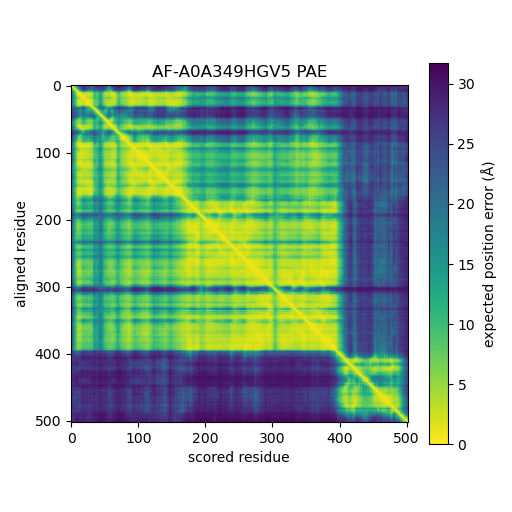1.00 86.44 95 ASN A CA 1
ATOM 696 C C . ASN A 1 95 ? 21.852 0.972 -31.875 1.00 86.44 95 ASN A C 1
ATOM 698 O O . ASN A 1 95 ? 22.182 0.108 -32.693 1.00 86.44 95 ASN A O 1
ATOM 702 N N . SER A 1 96 ? 22.436 1.047 -30.678 1.00 87.62 96 SER A N 1
ATOM 703 C CA . SER A 1 96 ? 23.358 0.025 -30.170 1.00 87.62 96 SER A CA 1
ATOM 704 C C . SER A 1 96 ? 22.656 -1.263 -29.714 1.00 87.62 96 SER A C 1
ATOM 706 O O . SER A 1 96 ? 23.294 -2.315 -29.729 1.00 87.62 96 SER A O 1
ATOM 708 N N . GLY A 1 97 ? 21.350 -1.227 -29.420 1.00 88.94 97 GLY A N 1
ATOM 709 C CA . GLY A 1 97 ? 20.611 -2.376 -28.885 1.00 88.94 97 GLY A CA 1
ATOM 710 C C . GLY A 1 97 ? 20.868 -2.594 -27.390 1.00 88.94 97 GLY A C 1
ATOM 711 O O . GLY A 1 97 ? 21.234 -1.657 -26.675 1.00 88.94 97 GLY A O 1
ATOM 712 N N . ILE A 1 98 ? 20.626 -3.813 -26.903 1.00 90.31 98 ILE A N 1
ATOM 713 C CA . ILE A 1 98 ? 20.795 -4.167 -25.487 1.00 90.31 98 ILE A CA 1
ATOM 714 C C . ILE A 1 98 ? 22.254 -4.552 -25.218 1.00 90.31 98 ILE A C 1
ATOM 716 O O . ILE A 1 98 ? 22.706 -5.606 -25.682 1.00 90.31 98 ILE A O 1
ATOM 720 N N . LEU A 1 99 ? 22.962 -3.758 -24.408 1.00 90.12 99 LEU A N 1
ATOM 721 C CA . LEU A 1 99 ? 24.292 -4.116 -23.892 1.00 90.12 99 LEU A CA 1
ATOM 722 C C . LEU A 1 99 ? 24.216 -4.510 -22.412 1.00 90.12 99 LEU A C 1
ATOM 724 O O . LEU A 1 99 ? 23.129 -4.658 -21.848 1.00 90.12 99 LEU A O 1
ATOM 728 N N . ASP A 1 100 ? 25.373 -4.734 -21.795 1.00 85.62 100 ASP A N 1
ATOM 729 C CA . ASP A 1 100 ? 25.481 -5.308 -20.455 1.00 85.62 100 ASP A CA 1
ATOM 730 C C . ASP A 1 100 ? 24.789 -4.455 -19.384 1.00 85.62 100 ASP A C 1
ATOM 732 O O . ASP A 1 100 ? 24.087 -5.017 -18.543 1.00 85.62 100 ASP A O 1
ATOM 736 N N . GLU A 1 101 ? 24.843 -3.120 -19.470 1.00 82.38 101 GLU A N 1
ATOM 737 C CA . GLU A 1 101 ? 24.184 -2.258 -18.481 1.00 82.38 101 GLU A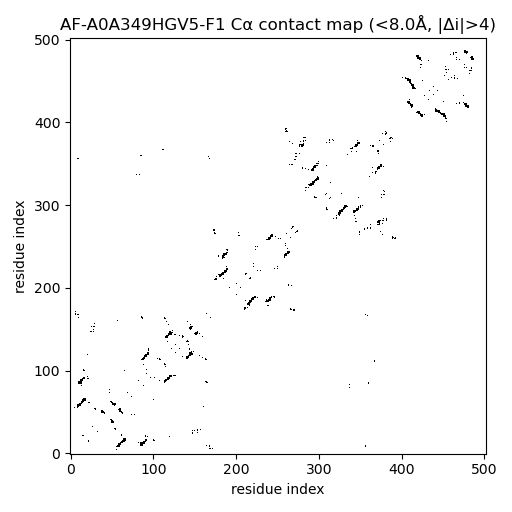 CA 1
ATOM 738 C C . GLU A 1 101 ? 22.655 -2.420 -18.500 1.00 82.38 101 GLU A C 1
ATOM 740 O O . GLU A 1 101 ? 22.021 -2.562 -17.450 1.00 82.38 101 GLU A O 1
ATOM 745 N N . GLU A 1 102 ? 22.033 -2.467 -19.688 1.00 87.19 102 GLU A N 1
ATOM 746 C CA . GLU A 1 102 ? 20.591 -2.721 -19.783 1.00 87.19 102 GLU A CA 1
ATOM 747 C C . GLU A 1 102 ? 20.242 -4.150 -19.361 1.00 87.19 102 GLU A C 1
ATOM 749 O O . GLU A 1 102 ? 19.161 -4.376 -18.808 1.00 87.19 102 GLU A O 1
ATOM 754 N N . ARG A 1 103 ? 21.132 -5.127 -19.595 1.00 88.62 103 ARG A N 1
ATOM 755 C CA . ARG A 1 103 ? 20.917 -6.520 -19.173 1.00 88.62 103 ARG A CA 1
ATOM 756 C C . ARG A 1 103 ? 20.896 -6.638 -17.659 1.00 88.62 103 ARG A C 1
ATOM 758 O O . ARG A 1 103 ? 19.975 -7.257 -17.120 1.00 88.62 103 ARG A O 1
ATOM 765 N N . GLU A 1 104 ? 21.883 -6.054 -16.992 1.00 84.75 104 GLU A N 1
ATOM 766 C CA . GLU A 1 104 ? 21.997 -6.030 -15.535 1.00 84.75 104 GLU A CA 1
ATOM 767 C C . GLU A 1 104 ? 20.800 -5.328 -14.904 1.00 84.75 104 GLU A C 1
ATOM 769 O O . GLU A 1 104 ? 20.136 -5.904 -14.040 1.00 84.75 104 GLU A O 1
ATOM 774 N N . LEU A 1 105 ? 20.448 -4.143 -15.406 1.00 83.94 105 LEU A N 1
ATOM 775 C CA . LEU A 1 105 ? 19.289 -3.392 -14.938 1.00 83.94 105 LEU A CA 1
ATOM 776 C C . LEU A 1 105 ? 17.977 -4.168 -15.139 1.00 83.94 105 LEU A C 1
ATOM 778 O O . LEU A 1 105 ? 17.138 -4.224 -14.242 1.00 83.94 105 LEU A O 1
ATOM 782 N N . THR A 1 106 ? 17.801 -4.814 -16.295 1.00 86.19 106 THR A N 1
ATOM 783 C CA . THR A 1 106 ? 16.604 -5.621 -16.578 1.00 86.19 106 THR A CA 1
ATOM 784 C C . THR A 1 106 ? 16.485 -6.814 -15.630 1.00 86.19 106 THR A C 1
ATOM 786 O O . THR A 1 106 ? 15.380 -7.161 -15.208 1.00 86.19 106 THR A O 1
ATOM 789 N N . ASN A 1 107 ? 17.600 -7.480 -15.316 1.00 84.00 107 ASN A N 1
ATOM 790 C CA . ASN A 1 107 ? 17.591 -8.607 -14.385 1.00 84.00 107 ASN A CA 1
ATOM 791 C C . ASN A 1 107 ? 17.337 -8.127 -12.954 1.00 84.00 107 ASN A C 1
ATOM 793 O O . ASN A 1 107 ? 16.465 -8.683 -12.300 1.00 84.00 107 ASN A O 1
ATOM 797 N N . LEU A 1 108 ? 17.975 -7.034 -12.526 1.00 81.31 108 LEU A N 1
ATOM 798 C CA . LEU A 1 108 ? 17.726 -6.400 -11.231 1.00 81.31 108 LEU A CA 1
ATOM 799 C C . LEU A 1 108 ? 16.239 -6.068 -11.032 1.00 81.31 108 LEU A C 1
ATOM 801 O O . LEU A 1 108 ? 15.659 -6.414 -10.007 1.00 81.31 108 LEU A O 1
ATOM 805 N N . LEU A 1 109 ? 15.608 -5.421 -12.016 1.00 82.06 109 LEU A N 1
ATOM 806 C CA . LEU A 1 109 ? 14.185 -5.076 -11.953 1.00 82.06 109 LEU A CA 1
ATOM 807 C C . LEU A 1 109 ? 13.302 -6.331 -11.897 1.00 82.06 109 LEU A C 1
ATOM 809 O O . LEU A 1 109 ? 12.323 -6.348 -11.151 1.00 82.06 109 LEU A O 1
ATOM 813 N N . ARG A 1 110 ? 13.664 -7.402 -12.624 1.00 82.12 110 ARG A N 1
ATOM 814 C CA . ARG A 1 110 ? 12.927 -8.675 -12.578 1.00 82.12 110 ARG A CA 1
ATOM 815 C C . ARG A 1 110 ? 13.056 -9.363 -11.226 1.00 82.12 110 ARG A C 1
ATOM 817 O O . ARG A 1 110 ? 12.034 -9.762 -10.678 1.00 82.12 110 ARG A O 1
ATOM 824 N N . ASP A 1 111 ? 14.270 -9.490 -10.701 1.00 77.75 111 ASP A N 1
ATOM 825 C CA . ASP A 1 111 ? 14.537 -10.136 -9.410 1.00 77.75 111 ASP A CA 1
ATOM 826 C C . ASP A 1 111 ? 13.766 -9.443 -8.279 1.00 77.75 111 ASP A C 1
ATOM 828 O O . ASP A 1 111 ? 13.393 -10.063 -7.288 1.00 77.75 111 ASP A O 1
ATOM 832 N N . ARG A 1 112 ? 13.475 -8.152 -8.460 1.00 71.62 112 ARG A N 1
ATOM 833 C CA . ARG A 1 112 ? 12.716 -7.315 -7.530 1.00 71.62 112 ARG A CA 1
ATOM 834 C C . ARG A 1 112 ? 11.227 -7.198 -7.858 1.00 71.62 112 ARG A C 1
ATOM 836 O O . ARG A 1 112 ? 10.512 -6.504 -7.144 1.00 71.62 112 ARG A O 1
ATOM 843 N N . GLY A 1 113 ? 10.740 -7.827 -8.926 1.00 76.25 113 GLY A N 1
ATOM 844 C CA . GLY A 1 113 ? 9.332 -7.756 -9.327 1.00 76.25 113 GLY A CA 1
ATOM 845 C C . GLY A 1 113 ? 8.856 -6.348 -9.712 1.00 76.25 113 GLY A C 1
ATOM 846 O O . GLY A 1 113 ? 7.674 -6.037 -9.562 1.00 76.25 113 GLY A O 1
ATOM 847 N N . ILE A 1 114 ? 9.753 -5.471 -10.176 1.00 80.38 114 ILE A N 1
ATOM 848 C CA . ILE A 1 114 ? 9.382 -4.161 -10.723 1.00 80.38 114 ILE A CA 1
ATOM 849 C C . ILE A 1 114 ? 9.043 -4.346 -12.208 1.00 80.38 114 ILE A C 1
ATOM 851 O O . ILE A 1 114 ? 9.901 -4.787 -12.982 1.00 80.38 114 ILE A O 1
ATOM 855 N N . PRO A 1 115 ? 7.812 -4.027 -12.643 1.00 85.19 115 PRO A N 1
ATOM 856 C CA . PRO A 1 115 ? 7.445 -4.161 -14.041 1.00 85.19 115 PRO A CA 1
ATOM 857 C C . PRO A 1 115 ? 8.221 -3.149 -14.887 1.00 85.19 115 PRO A C 1
ATOM 859 O O . PRO A 1 115 ? 8.307 -1.965 -14.552 1.00 85.19 115 PRO A O 1
ATOM 862 N N . CYS A 1 116 ? 8.774 -3.612 -16.008 1.00 88.69 116 CYS A N 1
ATOM 863 C CA . CYS A 1 116 ? 9.541 -2.757 -16.902 1.00 88.69 116 CYS A CA 1
ATOM 864 C C . CYS A 1 116 ? 9.168 -2.913 -18.380 1.00 88.69 116 CYS A C 1
ATOM 866 O O . CYS A 1 116 ? 8.662 -3.952 -18.822 1.00 88.69 116 CYS A O 1
ATOM 868 N N . VAL A 1 117 ? 9.429 -1.851 -19.144 1.00 89.75 117 VAL A N 1
ATOM 869 C CA . VAL A 1 117 ? 9.337 -1.819 -20.606 1.00 89.75 117 VAL A CA 1
ATOM 870 C C . VAL A 1 117 ? 10.687 -1.434 -21.202 1.00 89.75 117 VAL A C 1
ATOM 872 O O . VAL A 1 117 ? 11.293 -0.443 -20.801 1.00 89.75 117 VAL A O 1
ATOM 875 N N . MET A 1 118 ? 11.155 -2.223 -22.166 1.00 91.56 118 MET A N 1
ATOM 876 C CA . MET A 1 118 ? 12.353 -1.936 -22.949 1.00 91.56 118 MET A CA 1
ATOM 877 C C . MET A 1 118 ? 11.998 -1.039 -24.138 1.00 91.56 118 MET A C 1
ATOM 879 O O . MET A 1 118 ? 11.080 -1.338 -24.903 1.00 91.56 118 MET A O 1
ATOM 883 N N . VAL A 1 119 ? 12.723 0.055 -24.321 1.00 93.81 119 VAL A N 1
ATOM 884 C CA . VAL A 1 119 ? 12.493 1.036 -25.379 1.00 93.81 119 VAL A CA 1
ATOM 885 C C . VAL A 1 119 ? 13.704 1.094 -26.287 1.00 93.81 119 VAL A C 1
ATOM 887 O O . VAL A 1 119 ? 14.755 1.585 -25.893 1.00 93.81 119 VAL A O 1
ATOM 890 N N . PHE A 1 120 ? 13.535 0.632 -27.521 1.00 92.38 120 PHE A N 1
ATOM 891 C CA . PHE A 1 120 ? 14.531 0.760 -28.581 1.00 92.38 120 PHE A CA 1
ATOM 892 C C . PHE A 1 120 ? 14.320 2.085 -29.299 1.00 92.38 120 PHE A C 1
ATOM 894 O O . PHE A 1 120 ? 13.522 2.174 -30.237 1.00 92.38 120 PHE A O 1
ATOM 901 N N . ASN A 1 121 ? 14.986 3.126 -28.813 1.00 90.44 121 ASN A N 1
ATOM 902 C CA . ASN A 1 121 ? 14.914 4.457 -29.386 1.00 90.44 121 ASN A CA 1
ATOM 903 C C . ASN A 1 121 ? 15.770 4.577 -30.656 1.00 90.44 121 ASN A C 1
ATOM 905 O O . ASN A 1 121 ? 16.631 3.742 -30.930 1.00 90.44 121 ASN A O 1
ATOM 909 N N . LYS A 1 122 ? 15.556 5.650 -31.427 1.00 89.94 122 LYS A N 1
ATOM 910 C CA . LYS A 1 122 ? 16.206 5.880 -32.732 1.00 89.94 122 LYS A CA 1
ATOM 911 C C . LYS A 1 122 ? 15.901 4.755 -33.739 1.00 89.94 122 LYS A C 1
ATOM 913 O O . LYS A 1 122 ? 16.750 4.361 -34.542 1.00 89.94 122 LYS A O 1
ATOM 918 N N . ALA A 1 123 ? 14.674 4.225 -33.699 1.00 86.88 123 ALA A N 1
ATOM 919 C CA . ALA A 1 123 ? 14.221 3.139 -34.571 1.00 86.88 123 ALA A CA 1
ATOM 920 C C . ALA A 1 123 ? 14.144 3.518 -36.063 1.00 86.88 123 ALA A C 1
ATOM 922 O O . ALA A 1 123 ? 14.020 2.637 -36.917 1.00 86.88 123 ALA A O 1
ATOM 923 N N . ASP A 1 124 ? 14.224 4.812 -36.376 1.00 84.25 124 ASP A N 1
ATOM 924 C CA . ASP A 1 124 ? 14.445 5.351 -37.718 1.00 84.25 124 ASP A CA 1
ATOM 925 C C . ASP A 1 124 ? 15.838 5.000 -38.271 1.00 84.25 124 ASP A C 1
ATOM 927 O O . ASP A 1 124 ? 15.982 4.795 -39.474 1.00 84.25 124 ASP A O 1
ATOM 931 N N . ILE A 1 125 ? 16.841 4.849 -37.397 1.00 86.62 125 ILE A N 1
ATOM 932 C CA . ILE A 1 125 ? 18.209 4.451 -37.755 1.00 86.62 125 ILE A CA 1
ATOM 933 C C . ILE A 1 125 ? 18.345 2.929 -37.746 1.00 86.62 125 ILE A C 1
ATOM 935 O O . ILE A 1 125 ? 18.874 2.339 -38.689 1.00 86.62 125 ILE A O 1
ATOM 939 N N . ARG A 1 126 ? 17.902 2.274 -36.666 1.00 85.50 126 ARG A N 1
ATOM 940 C CA . ARG A 1 126 ? 18.032 0.821 -36.516 1.00 85.50 126 ARG A CA 1
ATOM 941 C C . ARG A 1 126 ? 16.911 0.234 -35.672 1.00 85.50 126 ARG A C 1
ATOM 943 O O . ARG A 1 126 ? 16.649 0.681 -34.564 1.00 85.50 126 ARG A O 1
ATOM 950 N N . ARG A 1 127 ? 16.291 -0.825 -36.191 1.00 82.81 127 ARG A N 1
ATOM 951 C CA . ARG A 1 127 ? 15.301 -1.635 -35.467 1.00 82.81 127 ARG A CA 1
ATOM 952 C C . ARG A 1 127 ? 15.987 -2.647 -34.535 1.00 82.81 127 ARG A C 1
ATOM 954 O O . ARG A 1 127 ? 17.123 -3.031 -34.827 1.00 82.81 127 ARG A O 1
ATOM 961 N N . PRO A 1 128 ? 15.316 -3.101 -33.456 1.00 81.31 128 PRO A N 1
ATOM 962 C CA . PRO A 1 128 ? 15.863 -4.126 -32.567 1.00 81.31 128 PRO A CA 1
ATOM 963 C C . PRO A 1 128 ? 16.265 -5.381 -33.342 1.00 81.31 128 PRO A C 1
ATOM 965 O O . PRO A 1 128 ? 15.585 -5.780 -34.291 1.00 81.31 128 PRO A O 1
ATOM 968 N N . SER A 1 129 ? 17.373 -6.003 -32.946 1.00 80.88 129 SER A N 1
ATOM 969 C CA . SER A 1 129 ? 17.813 -7.266 -33.536 1.00 80.88 129 SER A CA 1
ATOM 970 C C . SER A 1 129 ? 16.988 -8.448 -33.011 1.00 80.88 129 SER A C 1
ATOM 972 O O . SER A 1 129 ? 16.293 -8.339 -32.000 1.00 80.88 129 SER A O 1
ATOM 974 N N . LEU A 1 130 ? 17.085 -9.609 -33.670 1.00 76.00 130 LEU A N 1
ATOM 975 C CA . LEU A 1 130 ? 16.468 -10.845 -33.168 1.00 76.00 130 LEU A CA 1
ATOM 976 C C . LEU A 1 130 ? 16.976 -11.208 -31.765 1.00 76.00 130 LEU A C 1
ATOM 978 O O . LEU A 1 130 ? 16.177 -11.596 -30.922 1.00 76.00 130 LEU A O 1
ATOM 982 N N . ALA A 1 131 ? 18.269 -11.004 -31.494 1.00 77.88 131 ALA A N 1
ATOM 983 C CA . ALA A 1 131 ? 18.862 -11.264 -30.184 1.00 77.88 131 ALA A CA 1
ATOM 984 C C . ALA A 1 131 ? 18.305 -10.333 -29.091 1.00 77.88 131 ALA A C 1
ATOM 986 O O . ALA A 1 131 ? 18.105 -10.761 -27.955 1.00 77.88 131 ALA A O 1
ATOM 987 N N . ASP A 1 132 ? 18.019 -9.072 -29.430 1.00 81.62 132 ASP A N 1
ATOM 988 C CA . ASP A 1 132 ? 17.388 -8.127 -28.504 1.00 81.62 132 ASP A CA 1
ATOM 989 C C . ASP A 1 132 ? 15.944 -8.544 -28.183 1.00 81.62 132 ASP A C 1
ATOM 991 O O . ASP A 1 132 ? 15.527 -8.555 -27.022 1.00 81.62 132 ASP A O 1
ATOM 995 N N . MET A 1 133 ? 15.184 -8.934 -29.212 1.00 76.88 133 MET A N 1
ATOM 996 C CA . MET A 1 133 ? 13.810 -9.417 -29.051 1.00 76.88 133 MET A CA 1
ATOM 997 C C . MET A 1 133 ? 13.759 -10.719 -28.246 1.00 76.88 133 MET A C 1
ATOM 999 O O . MET A 1 133 ? 12.902 -10.862 -27.374 1.00 76.88 133 MET A O 1
ATOM 1003 N N . GLU A 1 134 ? 14.690 -11.642 -28.493 1.00 73.94 134 GLU A N 1
ATOM 1004 C CA . GLU A 1 134 ? 14.830 -12.886 -27.738 1.00 73.94 134 GLU A CA 1
ATOM 1005 C C . GLU A 1 134 ? 15.173 -12.607 -26.272 1.00 73.94 134 GLU A C 1
ATOM 1007 O O . GLU A 1 134 ? 14.545 -13.180 -25.383 1.00 73.94 134 GLU A O 1
ATOM 1012 N N . PHE A 1 135 ? 16.087 -11.669 -25.999 1.00 82.69 135 PHE A N 1
ATOM 1013 C CA . PHE A 1 135 ? 16.413 -11.262 -24.633 1.00 82.69 135 PHE A CA 1
ATOM 1014 C C . PHE A 1 135 ? 15.180 -10.747 -23.881 1.00 82.69 135 PHE A C 1
ATOM 1016 O O . PHE A 1 135 ? 14.948 -11.160 -22.744 1.00 82.69 135 PHE A O 1
ATOM 1023 N N . CYS A 1 136 ? 14.378 -9.871 -24.496 1.00 76.12 136 CYS A N 1
ATOM 1024 C CA . CYS A 1 136 ? 13.140 -9.381 -23.888 1.00 76.12 136 CYS A CA 1
ATOM 1025 C C . CYS A 1 136 ? 12.109 -10.508 -23.714 1.00 76.12 136 CYS A C 1
ATOM 1027 O O . CYS A 1 136 ? 11.525 -10.660 -22.636 1.00 76.12 136 CYS A O 1
ATOM 1029 N N . GLY A 1 137 ? 11.917 -11.326 -24.752 1.00 72.19 137 GLY A N 1
ATOM 1030 C CA . GLY A 1 137 ? 10.954 -12.425 -24.787 1.00 72.19 137 GLY A CA 1
ATOM 1031 C C . GLY A 1 137 ? 11.233 -13.497 -23.734 1.00 72.19 137 GLY A C 1
ATOM 1032 O O . GLY A 1 137 ? 10.338 -13.831 -22.955 1.00 72.19 137 GLY A O 1
ATOM 1033 N N . SER A 1 138 ? 12.485 -13.954 -23.620 1.00 75.62 138 SER A N 1
ATOM 1034 C CA . SER A 1 138 ? 12.916 -14.968 -22.642 1.00 75.62 138 SER A CA 1
ATOM 1035 C C . SER A 1 138 ? 12.750 -14.509 -21.187 1.00 75.62 138 SER A C 1
ATOM 1037 O O . SER A 1 138 ? 12.838 -15.301 -20.252 1.00 75.62 138 SER A O 1
ATOM 1039 N N . ARG A 1 139 ? 12.544 -13.206 -20.992 1.00 78.69 139 ARG A N 1
ATOM 1040 C CA . ARG A 1 139 ? 12.466 -12.515 -19.706 1.00 78.69 139 ARG A CA 1
ATOM 1041 C C . ARG A 1 139 ? 11.067 -12.007 -19.381 1.00 78.69 139 ARG A C 1
ATOM 1043 O O . ARG A 1 139 ? 10.865 -11.445 -18.306 1.00 78.69 139 ARG A O 1
ATOM 1050 N N . GLY A 1 140 ? 10.120 -12.180 -20.305 1.00 77.69 140 GLY A N 1
ATOM 1051 C CA . GLY A 1 140 ? 8.761 -11.664 -20.188 1.00 77.69 140 GLY A CA 1
ATOM 1052 C C . GLY A 1 140 ? 8.668 -10.135 -20.205 1.00 77.69 140 GLY A C 1
ATOM 1053 O O . GLY A 1 140 ? 7.646 -9.596 -19.786 1.00 77.69 140 GLY A O 1
ATOM 1054 N N . VAL A 1 141 ? 9.709 -9.442 -20.674 1.00 79.94 141 VAL A N 1
ATOM 1055 C CA . VAL A 1 141 ? 9.787 -7.978 -20.699 1.00 79.94 141 VAL A CA 1
ATOM 1056 C C . VAL A 1 141 ? 9.112 -7.461 -21.964 1.00 79.94 141 VAL A C 1
ATOM 1058 O O . VAL A 1 141 ? 9.408 -7.912 -23.072 1.00 79.94 141 VAL A O 1
ATOM 1061 N N . ARG A 1 142 ? 8.191 -6.503 -21.810 1.00 84.19 142 ARG A N 1
ATOM 1062 C CA . ARG A 1 142 ? 7.572 -5.825 -22.958 1.00 84.19 142 ARG A CA 1
ATOM 1063 C C . ARG A 1 142 ? 8.606 -4.931 -23.623 1.00 84.19 142 ARG A C 1
ATOM 1065 O O . ARG A 1 142 ? 9.395 -4.301 -22.927 1.00 84.19 142 ARG A O 1
ATOM 1072 N N . PHE A 1 143 ? 8.558 -4.818 -24.945 1.00 87.00 143 PHE A N 1
ATOM 1073 C CA . PHE A 1 143 ? 9.416 -3.885 -25.661 1.00 87.00 143 PHE A CA 1
ATOM 1074 C C . PHE A 1 143 ? 8.664 -3.064 -26.705 1.00 87.00 143 PHE A C 1
ATOM 1076 O O . PHE A 1 143 ? 7.659 -3.507 -27.265 1.00 87.00 143 PHE A O 1
ATOM 1083 N N . VAL A 1 144 ? 9.161 -1.854 -26.956 1.00 86.50 144 VAL A N 1
ATOM 1084 C CA . VAL A 1 144 ? 8.620 -0.912 -27.939 1.00 86.50 144 VAL A CA 1
ATOM 1085 C C . VAL A 1 144 ? 9.778 -0.282 -28.706 1.00 86.50 144 VAL A C 1
ATOM 1087 O O . VAL A 1 144 ? 10.749 0.171 -28.1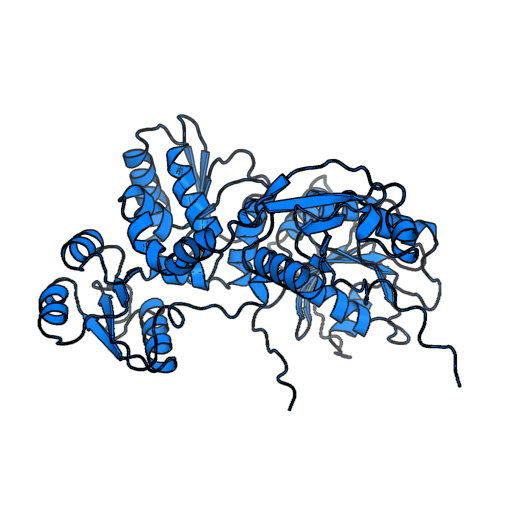12 1.00 86.50 144 VAL A O 1
ATOM 1090 N N . ALA A 1 145 ? 9.675 -0.241 -30.033 1.00 88.00 145 ALA A N 1
ATOM 1091 C CA . ALA A 1 145 ? 10.580 0.547 -30.863 1.00 88.00 145 ALA A CA 1
ATOM 1092 C C . ALA A 1 145 ? 10.010 1.960 -31.032 1.00 88.00 145 ALA A C 1
ATOM 1094 O O . ALA A 1 145 ? 8.850 2.109 -31.430 1.00 88.00 145 ALA A O 1
ATOM 1095 N N . THR A 1 146 ? 10.811 2.981 -30.735 1.00 89.25 146 THR A N 1
ATOM 1096 C CA . THR A 1 146 ? 10.404 4.388 -30.797 1.00 89.25 146 THR A CA 1
ATOM 1097 C C . THR A 1 146 ? 11.355 5.204 -31.658 1.00 89.25 146 THR A C 1
ATOM 1099 O O . THR A 1 146 ? 12.549 4.918 -31.751 1.00 89.25 146 THR A O 1
ATOM 1102 N N . SER A 1 147 ? 10.838 6.268 -32.259 1.00 89.00 147 SER A N 1
ATOM 1103 C CA . SER A 1 147 ? 11.672 7.360 -32.747 1.00 89.00 147 SER A CA 1
ATOM 1104 C C . SER A 1 147 ? 11.025 8.680 -32.367 1.00 89.00 147 SER A C 1
ATOM 1106 O O . SER A 1 147 ? 9.858 8.940 -32.650 1.00 89.00 147 SER A O 1
ATOM 1108 N N . THR A 1 148 ? 11.795 9.510 -31.672 1.00 85.81 148 THR A N 1
ATOM 1109 C CA . THR A 1 148 ? 11.367 10.852 -31.268 1.00 85.81 148 THR A CA 1
ATOM 1110 C C . THR A 1 148 ? 11.449 11.851 -32.424 1.00 85.81 148 THR A C 1
ATOM 1112 O O . THR A 1 148 ? 11.019 12.983 -32.254 1.00 85.81 148 THR A O 1
ATOM 1115 N N . VAL A 1 149 ? 12.012 11.457 -33.576 1.00 84.56 149 VAL A N 1
ATOM 1116 C CA . VAL A 1 149 ? 12.117 12.300 -34.780 1.00 84.56 149 VAL A CA 1
ATOM 1117 C C . VAL A 1 149 ? 10.815 12.274 -35.577 1.00 84.56 149 VAL A C 1
ATOM 1119 O O . VAL A 1 149 ? 10.336 13.317 -36.004 1.00 84.56 149 VAL A O 1
ATOM 1122 N N . ASP A 1 150 ? 10.236 11.087 -35.764 1.00 83.44 150 ASP A N 1
ATOM 1123 C CA . ASP A 1 150 ? 8.995 10.888 -36.525 1.00 83.44 150 ASP A CA 1
ATOM 1124 C C . ASP A 1 150 ? 7.774 10.593 -35.628 1.00 83.44 150 ASP A C 1
ATOM 1126 O O . ASP A 1 150 ? 6.673 10.355 -36.124 1.00 83.44 150 ASP A O 1
ATOM 1130 N N . GLY A 1 151 ? 7.961 10.601 -34.302 1.00 81.69 151 GLY A N 1
ATOM 1131 C CA . GLY A 1 151 ? 6.917 10.362 -33.301 1.00 81.69 151 GLY A CA 1
ATOM 1132 C C . GLY A 1 151 ? 6.437 8.909 -33.218 1.00 81.69 151 GLY A C 1
ATOM 1133 O O . GLY A 1 151 ? 5.513 8.600 -32.458 1.00 81.69 151 GLY A O 1
ATOM 1134 N N . ARG A 1 152 ? 7.034 7.981 -33.977 1.00 84.94 152 ARG A N 1
ATOM 1135 C CA . ARG A 1 152 ? 6.548 6.602 -34.038 1.00 84.94 152 ARG A CA 1
ATOM 1136 C C . ARG A 1 152 ? 6.745 5.880 -32.708 1.00 84.94 152 ARG A C 1
ATOM 1138 O O . ARG A 1 152 ? 7.758 6.028 -32.025 1.00 84.94 152 ARG A O 1
ATOM 1145 N N . GLY A 1 153 ? 5.781 5.034 -32.360 1.00 83.25 153 GLY A N 1
ATOM 1146 C CA . GLY A 1 153 ? 5.862 4.165 -31.184 1.00 83.25 153 GLY A CA 1
ATOM 1147 C C . GLY A 1 153 ? 5.663 4.866 -29.835 1.00 83.25 153 GLY A C 1
ATOM 1148 O O . GLY A 1 153 ? 5.492 4.163 -28.844 1.00 83.25 153 GLY A O 1
ATOM 1149 N N . ILE A 1 154 ? 5.602 6.201 -29.774 1.00 86.62 154 ILE A N 1
ATOM 1150 C CA . ILE A 1 154 ? 5.413 6.957 -28.522 1.00 86.62 154 ILE A CA 1
ATOM 1151 C C . ILE A 1 154 ? 4.054 6.648 -27.878 1.00 86.62 154 ILE A C 1
ATOM 1153 O O . ILE A 1 154 ? 3.987 6.318 -26.697 1.00 86.62 154 ILE A O 1
ATOM 1157 N N . GLU A 1 155 ? 2.976 6.622 -28.664 1.00 82.44 155 GLU A N 1
ATOM 1158 C CA . GLU A 1 155 ? 1.647 6.253 -28.155 1.00 82.44 155 GLU A CA 1
ATOM 1159 C C . GLU A 1 155 ? 1.596 4.785 -27.688 1.00 82.44 155 GLU A C 1
ATOM 1161 O O . GLU A 1 155 ? 0.972 4.443 -26.682 1.00 82.44 155 GLU A O 1
ATOM 1166 N N . ARG A 1 156 ? 2.324 3.892 -28.373 1.00 83.50 156 ARG A N 1
ATOM 1167 C CA . ARG A 1 156 ? 2.458 2.487 -27.957 1.00 83.50 156 ARG A CA 1
ATOM 1168 C C . ARG A 1 156 ? 3.254 2.363 -26.657 1.00 83.50 156 ARG A C 1
ATOM 1170 O O . ARG A 1 156 ? 2.918 1.514 -25.831 1.00 83.50 156 ARG A O 1
ATOM 1177 N N . LEU A 1 157 ? 4.274 3.197 -26.461 1.00 86.25 157 LEU A N 1
ATOM 1178 C CA . LEU A 1 157 ? 5.027 3.282 -25.213 1.00 86.25 157 LEU A CA 1
ATOM 1179 C C . LEU A 1 157 ? 4.122 3.751 -24.069 1.00 86.25 157 LEU A C 1
ATOM 1181 O O . LEU A 1 157 ? 4.054 3.069 -23.049 1.00 86.25 157 LEU A O 1
ATOM 1185 N N . LYS A 1 158 ? 3.350 4.825 -24.270 1.00 83.81 158 LYS A N 1
ATOM 1186 C CA . LYS A 1 158 ? 2.375 5.329 -23.290 1.00 83.81 158 LYS A CA 1
ATOM 1187 C C . LYS A 1 158 ? 1.393 4.239 -22.851 1.00 83.81 158 LYS A C 1
ATOM 1189 O O . LYS A 1 158 ? 1.285 3.947 -21.661 1.00 83.81 158 LYS A O 1
ATOM 1194 N N . LYS A 1 159 ? 0.762 3.549 -23.808 1.00 82.25 159 LYS A N 1
ATOM 1195 C CA . LYS A 1 159 ? -0.132 2.408 -23.529 1.00 82.25 159 LYS A CA 1
ATOM 1196 C C . LYS A 1 159 ? 0.578 1.261 -22.810 1.00 82.25 159 LYS A C 1
ATOM 1198 O O . LYS A 1 159 ? -0.007 0.630 -21.933 1.00 82.25 159 LYS A O 1
ATOM 1203 N N . SER A 1 160 ? 1.837 0.989 -23.156 1.00 82.94 160 SER A N 1
ATOM 1204 C CA . SER A 1 160 ? 2.625 -0.073 -22.520 1.00 82.94 160 SER A CA 1
ATOM 1205 C C . SER A 1 160 ? 2.932 0.235 -21.056 1.00 82.94 160 SER A C 1
ATOM 1207 O O . SER A 1 160 ? 2.818 -0.675 -20.239 1.00 82.94 160 SER A O 1
ATOM 1209 N N . ILE A 1 161 ? 3.262 1.491 -20.730 1.00 83.62 161 ILE A N 1
ATOM 1210 C CA . ILE A 1 161 ? 3.487 1.965 -19.355 1.00 83.62 161 ILE A CA 1
ATOM 1211 C C . ILE A 1 161 ? 2.193 1.854 -18.544 1.00 83.62 161 ILE A C 1
ATOM 1213 O O . ILE A 1 161 ? 2.192 1.238 -17.483 1.00 83.62 161 ILE A O 1
ATOM 1217 N N . MET A 1 162 ? 1.072 2.359 -19.071 1.00 79.00 162 MET A N 1
ATOM 1218 C CA . MET A 1 162 ? -0.229 2.265 -18.392 1.00 79.00 162 MET A CA 1
ATOM 1219 C C . MET A 1 162 ? -0.646 0.814 -18.140 1.00 79.00 162 MET A C 1
ATOM 1221 O O . MET A 1 162 ? -1.151 0.484 -17.077 1.00 79.00 162 MET A O 1
ATOM 1225 N N . ALA A 1 163 ? -0.390 -0.086 -19.088 1.00 79.88 163 ALA A N 1
ATOM 1226 C CA . ALA A 1 163 ? -0.707 -1.502 -18.933 1.00 79.88 163 ALA A CA 1
ATOM 1227 C C . ALA A 1 163 ? 0.283 -2.274 -18.035 1.00 79.88 163 ALA A C 1
ATOM 1229 O O . ALA A 1 163 ? 0.151 -3.495 -17.919 1.00 79.88 163 ALA A O 1
ATOM 1230 N N . LEU A 1 164 ? 1.328 -1.623 -17.517 1.00 81.81 164 LEU A N 1
ATOM 1231 C CA . LEU A 1 164 ? 2.238 -2.143 -16.488 1.00 81.81 164 LEU A CA 1
ATOM 1232 C C . LEU A 1 164 ? 1.981 -1.505 -15.117 1.00 81.81 164 LEU A C 1
ATOM 1234 O O . LEU A 1 164 ? 2.543 -1.970 -14.128 1.00 81.81 164 LEU A O 1
ATOM 1238 N N . ALA A 1 165 ? 1.148 -0.463 -15.061 1.00 76.94 165 ALA A N 1
ATOM 1239 C CA . ALA A 1 165 ? 0.758 0.195 -13.829 1.00 76.94 165 ALA A CA 1
ATOM 1240 C C . ALA A 1 165 ? 0.154 -0.816 -12.837 1.00 76.94 165 ALA A C 1
ATOM 1242 O O . ALA A 1 165 ? -0.661 -1.650 -13.248 1.00 76.94 165 ALA A O 1
ATOM 1243 N N . PRO A 1 166 ? 0.506 -0.743 -11.541 1.00 73.06 166 PRO A N 1
ATOM 1244 C CA . PRO A 1 166 ? -0.128 -1.567 -10.520 1.00 73.06 166 PRO A CA 1
ATOM 1245 C C . PRO A 1 166 ? -1.650 -1.366 -10.518 1.00 73.06 166 PRO A C 1
ATOM 1247 O O . PRO A 1 166 ? -2.124 -0.232 -10.463 1.00 73.06 166 PRO A O 1
ATOM 1250 N N . GLU A 1 167 ? -2.421 -2.458 -10.540 1.00 68.00 167 GLU A N 1
ATOM 1251 C CA . GLU A 1 167 ? -3.894 -2.398 -10.584 1.00 68.00 167 GLU A CA 1
ATOM 1252 C C . GLU A 1 167 ? -4.477 -1.588 -9.416 1.00 68.00 167 GLU A C 1
ATOM 1254 O O . GLU A 1 167 ? -5.457 -0.872 -9.579 1.00 68.00 167 GLU A O 1
ATOM 1259 N N . GLU A 1 168 ? -3.833 -1.649 -8.250 1.00 66.62 168 GLU A N 1
ATOM 1260 C CA . GLU A 1 168 ? -4.234 -0.975 -7.009 1.00 66.62 168 GLU A CA 1
ATOM 1261 C C . GLU A 1 168 ? -4.240 0.553 -7.114 1.00 66.62 168 GLU A C 1
ATOM 1263 O O . GLU A 1 168 ? -4.943 1.216 -6.343 1.00 66.62 168 GLU A O 1
ATOM 1268 N N . ASN A 1 169 ? -3.451 1.097 -8.046 1.00 67.50 169 ASN A N 1
ATOM 1269 C CA . ASN A 1 169 ? -3.435 2.520 -8.360 1.00 67.50 169 ASN A CA 1
ATOM 1270 C C . ASN A 1 169 ? -4.683 2.892 -9.181 1.00 67.50 169 ASN A C 1
ATOM 1272 O O . ASN A 1 169 ? -5.260 3.947 -8.968 1.00 67.50 169 ASN A O 1
ATOM 1276 N N . MET A 1 170 ? -5.171 1.985 -10.031 1.00 62.53 170 MET A N 1
ATOM 1277 C CA . MET A 1 170 ? -6.353 2.195 -10.879 1.00 62.53 170 MET A CA 1
ATOM 1278 C C . MET A 1 170 ? -7.684 2.024 -10.123 1.00 62.53 170 MET A C 1
ATOM 1280 O O . MET A 1 170 ? -8.748 2.284 -10.685 1.00 62.53 170 MET A O 1
ATOM 1284 N N . LEU A 1 171 ? -7.649 1.552 -8.871 1.00 66.25 171 LEU A N 1
ATOM 1285 C CA . LEU A 1 171 ? -8.836 1.377 -8.037 1.00 66.25 171 LEU A CA 1
ATOM 1286 C C . LEU A 1 171 ? -9.225 2.693 -7.363 1.00 66.25 171 LEU A C 1
ATOM 1288 O O . LEU A 1 171 ? -8.408 3.324 -6.694 1.00 66.25 171 LEU A O 1
ATOM 1292 N N . ASP A 1 172 ? -10.504 3.048 -7.470 1.00 68.50 172 ASP A N 1
ATOM 1293 C CA . ASP A 1 172 ? -11.070 4.192 -6.759 1.00 68.50 172 ASP A CA 1
ATOM 1294 C C . ASP A 1 172 ? -11.034 3.940 -5.236 1.00 68.50 172 ASP A C 1
ATOM 1296 O O . ASP A 1 172 ? -11.635 2.965 -4.757 1.00 68.50 172 ASP A O 1
ATOM 1300 N N . PRO A 1 173 ? -10.300 4.757 -4.460 1.00 77.00 173 PRO A N 1
ATOM 1301 C CA . PRO A 1 173 ? -10.067 4.486 -3.054 1.00 77.00 173 PRO A CA 1
ATOM 1302 C C . PRO A 1 173 ? -11.311 4.769 -2.208 1.00 77.00 173 PRO A C 1
ATOM 1304 O O . PRO A 1 173 ? -11.645 5.907 -1.891 1.00 77.00 173 PRO A O 1
ATOM 1307 N N . VAL A 1 174 ? -11.950 3.701 -1.746 1.00 85.31 174 VAL A N 1
ATOM 1308 C CA . VAL A 1 174 ? -13.141 3.758 -0.890 1.00 85.31 174 VAL A CA 1
ATOM 1309 C C . VAL A 1 174 ? -12.776 3.878 0.588 1.00 85.31 174 VAL A C 1
ATOM 1311 O O . VAL A 1 174 ? -11.903 3.145 1.059 1.00 85.31 174 VAL A O 1
ATOM 1314 N N . LEU A 1 175 ? -13.472 4.744 1.338 1.00 89.88 175 LEU A N 1
ATOM 1315 C CA . LEU A 1 175 ? -13.472 4.670 2.804 1.00 89.88 175 LEU A CA 1
ATOM 1316 C C . LEU A 1 175 ? -14.516 3.636 3.265 1.00 89.88 175 LEU A C 1
ATOM 1318 O O . LEU A 1 175 ? -14.157 2.513 3.625 1.00 89.88 175 LEU A O 1
ATOM 1322 N N . ALA A 1 176 ? -15.796 4.008 3.233 1.00 89.75 176 ALA A N 1
ATOM 1323 C CA . ALA A 1 176 ? -16.934 3.260 3.762 1.00 89.75 176 ALA A CA 1
ATOM 1324 C C . ALA A 1 176 ? -18.135 3.151 2.802 1.00 89.75 176 ALA A C 1
ATOM 1326 O O . ALA A 1 176 ? -19.098 2.468 3.151 1.00 89.75 176 ALA A O 1
ATOM 1327 N N . ARG A 1 177 ? -18.128 3.802 1.623 1.00 88.00 177 ARG A N 1
ATOM 1328 C CA . ARG A 1 177 ? -19.305 3.840 0.722 1.00 88.00 177 ARG A CA 1
ATOM 1329 C C . ARG A 1 177 ? -19.870 2.477 0.319 1.00 88.00 177 ARG A C 1
ATOM 1331 O O . ARG A 1 177 ? -21.045 2.389 -0.002 1.00 88.00 177 ARG A O 1
ATOM 1338 N N . ASP A 1 178 ? -19.049 1.439 0.305 1.00 88.31 178 ASP A N 1
ATOM 1339 C CA . ASP A 1 178 ? -19.423 0.071 -0.058 1.00 88.31 178 ASP A CA 1
ATOM 1340 C C . ASP A 1 178 ? -19.933 -0.758 1.132 1.00 88.31 178 ASP A C 1
ATOM 1342 O O . ASP A 1 178 ? -20.446 -1.855 0.943 1.00 88.31 178 ASP A O 1
ATOM 1346 N N . LEU A 1 179 ? -19.826 -0.236 2.355 1.00 88.94 179 LEU A N 1
ATOM 1347 C CA . LEU A 1 179 ? -20.294 -0.891 3.579 1.00 88.94 179 LEU A CA 1
ATOM 1348 C C . LEU A 1 179 ? -21.745 -0.536 3.940 1.00 88.94 179 LEU A C 1
ATOM 1350 O O . LEU A 1 179 ? -22.217 -0.896 5.021 1.00 88.94 179 LEU A O 1
ATOM 1354 N N . MET A 1 180 ? -22.431 0.229 3.090 1.00 88.00 180 MET A N 1
ATOM 1355 C CA . MET A 1 180 ? -23.765 0.766 3.351 1.00 88.00 180 MET A CA 1
ATOM 1356 C C . MET A 1 180 ? -24.521 1.050 2.047 1.00 88.00 180 MET A C 1
ATOM 1358 O O . MET A 1 180 ? -23.925 1.281 0.998 1.00 88.00 180 MET A O 1
ATOM 1362 N N . GLY A 1 181 ? -25.848 1.075 2.125 1.00 86.00 181 GLY A N 1
ATOM 1363 C CA . GLY A 1 181 ? -26.747 1.454 1.042 1.00 86.00 181 GLY A CA 1
ATOM 1364 C C . GLY A 1 181 ? -27.351 2.853 1.196 1.00 86.00 181 GLY A C 1
ATOM 1365 O O . GLY A 1 181 ? -27.201 3.546 2.204 1.00 86.00 181 GLY A O 1
ATOM 1366 N N . ARG A 1 182 ? -28.108 3.275 0.177 1.00 89.44 182 ARG A N 1
ATOM 1367 C CA . ARG A 1 182 ? -28.880 4.527 0.228 1.00 89.44 182 ARG A CA 1
ATOM 1368 C C . ARG A 1 182 ? -29.930 4.474 1.336 1.00 89.44 182 ARG A C 1
ATOM 1370 O O . ARG A 1 182 ? -30.727 3.543 1.400 1.00 89.44 182 ARG A O 1
ATOM 1377 N N . GLY A 1 183 ? -29.988 5.526 2.147 1.00 87.88 183 GLY A N 1
ATOM 1378 C CA . GLY A 1 183 ? -30.911 5.644 3.274 1.00 87.88 183 GLY A CA 1
ATOM 1379 C C . GLY A 1 183 ? -30.499 4.851 4.515 1.00 87.88 183 GLY A C 1
ATOM 1380 O O . GLY A 1 183 ? -31.232 4.891 5.509 1.00 87.88 183 GLY A O 1
ATOM 1381 N N . ASP A 1 184 ? -29.352 4.166 4.483 1.00 91.62 184 ASP A N 1
ATOM 1382 C CA . ASP A 1 184 ? -28.822 3.477 5.651 1.00 91.62 184 ASP A CA 1
ATOM 1383 C C . ASP A 1 184 ? -28.323 4.456 6.704 1.00 91.62 184 ASP A C 1
ATOM 1385 O O . ASP A 1 184 ? -27.864 5.564 6.425 1.00 91.62 184 ASP A O 1
ATOM 1389 N N . PHE A 1 185 ? -28.425 4.011 7.949 1.00 91.19 185 PHE A N 1
ATOM 1390 C CA . PHE A 1 185 ? -28.033 4.772 9.118 1.00 91.19 185 PHE A CA 1
ATOM 1391 C C . PHE A 1 185 ? -26.622 4.381 9.566 1.00 91.19 185 PHE A C 1
ATOM 1393 O O . PHE A 1 185 ? -26.380 3.208 9.858 1.00 91.19 185 PHE A O 1
ATOM 1400 N N . VAL A 1 186 ? -25.709 5.352 9.655 1.00 95.12 186 VAL A N 1
ATOM 1401 C CA . VAL A 1 186 ? -24.316 5.145 10.077 1.00 95.12 186 VAL A CA 1
ATOM 1402 C C . VAL A 1 186 ? -24.000 5.996 11.299 1.00 95.12 186 VAL A C 1
ATOM 1404 O O . VAL A 1 186 ? -24.210 7.210 11.293 1.00 95.12 186 VAL A O 1
ATOM 1407 N N . VAL A 1 187 ? -23.473 5.361 12.348 1.00 95.62 187 VAL A N 1
ATOM 1408 C CA . VAL A 1 187 ? -23.122 6.035 13.607 1.00 95.62 187 VAL A CA 1
ATOM 1409 C C . VAL A 1 187 ? -21.613 6.221 13.702 1.00 95.62 187 VAL A C 1
ATOM 1411 O O . VAL A 1 187 ? -20.861 5.251 13.738 1.00 95.62 187 VAL A O 1
ATOM 1414 N N . CYS A 1 188 ? -21.178 7.471 13.804 1.00 95.75 188 CYS A N 1
ATOM 1415 C CA . CYS A 1 188 ? -19.796 7.878 14.004 1.00 95.75 188 CYS A CA 1
ATOM 1416 C C . CYS A 1 188 ? -19.561 8.219 15.484 1.00 95.75 188 CYS A C 1
ATOM 1418 O O . CYS A 1 188 ? -20.030 9.252 15.966 1.00 95.75 188 CYS A O 1
ATOM 1420 N N . VAL A 1 189 ? -18.828 7.369 16.203 1.00 94.75 189 VAL A N 1
ATOM 1421 C CA . VAL A 1 189 ? -18.450 7.568 17.610 1.00 94.75 189 VAL A CA 1
ATOM 1422 C C . VAL A 1 189 ? -17.119 8.302 17.670 1.00 94.75 189 VAL A C 1
ATOM 1424 O O . VAL A 1 189 ? -16.081 7.761 17.290 1.00 94.75 189 VAL A O 1
ATOM 1427 N N . VAL A 1 190 ? -17.154 9.547 18.131 1.00 91.19 190 VAL A N 1
ATOM 1428 C CA . VAL A 1 190 ? -16.022 10.472 18.060 1.00 91.19 190 VAL A CA 1
ATOM 1429 C C . VAL A 1 190 ? -15.542 10.837 19.466 1.00 91.19 190 VAL A C 1
ATOM 1431 O O . VAL A 1 190 ? -16.330 11.264 20.312 1.00 91.19 190 VAL A O 1
ATOM 1434 N N . SER A 1 191 ? -14.238 10.684 19.698 1.00 85.62 191 SER A N 1
ATOM 1435 C CA . SER A 1 191 ? -13.526 11.178 20.880 1.00 85.62 191 SER A CA 1
ATOM 1436 C C . SER A 1 191 ? -13.277 12.681 20.799 1.00 85.62 191 SER A C 1
ATOM 1438 O O . SER A 1 191 ? -13.324 13.292 19.725 1.00 85.62 191 SER A O 1
ATOM 1440 N N . GLU A 1 192 ? -12.949 13.284 21.940 1.00 72.81 192 GLU A N 1
ATOM 1441 C CA . GLU A 1 192 ? -12.443 14.653 21.954 1.00 72.81 192 GLU A CA 1
ATOM 1442 C C . GLU A 1 192 ? -11.143 14.739 21.155 1.00 72.81 192 GLU A C 1
ATOM 1444 O O . GLU A 1 192 ? -10.217 13.960 21.355 1.00 72.81 192 GLU A O 1
ATOM 1449 N N . ASP A 1 193 ? -11.089 15.688 20.225 1.00 68.69 193 ASP A N 1
ATOM 1450 C CA . ASP A 1 193 ? -9.920 15.922 19.389 1.00 68.69 193 ASP A CA 1
ATOM 1451 C C . ASP A 1 193 ? -9.287 17.260 19.788 1.00 68.69 193 ASP A C 1
ATOM 1453 O O . ASP A 1 193 ? -9.677 18.307 19.263 1.00 68.69 193 ASP A O 1
ATOM 1457 N N . PRO A 1 194 ? -8.336 17.260 20.740 1.00 60.94 194 PRO A N 1
ATOM 1458 C CA . PRO A 1 194 ? -7.675 18.483 21.181 1.00 60.94 194 PRO A CA 1
ATOM 1459 C C . PRO A 1 194 ? -6.704 19.043 20.130 1.00 60.94 194 PRO A C 1
ATOM 1461 O O . PRO A 1 194 ? -6.159 20.125 20.336 1.00 60.94 194 PRO A O 1
ATOM 1464 N N . VAL A 1 195 ? -6.431 18.299 19.050 1.00 64.25 195 VAL A N 1
ATOM 1465 C CA . VAL A 1 195 ? -5.509 18.694 17.975 1.00 64.25 195 VAL A CA 1
ATOM 1466 C C . VAL A 1 195 ? -6.252 19.464 16.884 1.00 64.25 195 VAL A C 1
ATOM 1468 O O . VAL A 1 195 ? -5.691 20.370 16.269 1.00 64.25 195 VAL A O 1
ATOM 1471 N N . SER A 1 196 ? -7.527 19.148 16.666 1.00 67.38 196 SER A N 1
ATOM 1472 C CA . SER A 1 196 ? -8.368 19.894 15.736 1.00 67.38 196 SER A CA 1
ATOM 1473 C C . SER A 1 196 ? -8.641 21.327 16.224 1.00 67.38 196 SER A C 1
ATOM 1475 O O . SER A 1 196 ? -8.893 21.548 17.412 1.00 67.38 196 SER A O 1
ATOM 1477 N N . PRO A 1 197 ? -8.646 22.332 15.321 1.00 72.25 197 PRO A N 1
ATOM 1478 C CA . PRO A 1 197 ? -8.994 23.700 15.684 1.00 72.25 197 PRO A CA 1
ATOM 1479 C C . PRO A 1 197 ? -10.377 23.768 16.331 1.00 72.25 197 PRO A C 1
ATOM 1481 O O . PRO A 1 197 ? -11.309 23.078 15.910 1.00 72.25 197 PRO A O 1
ATOM 1484 N N . LYS A 1 198 ? -10.536 24.651 17.321 1.00 74.62 198 LYS A N 1
ATOM 1485 C CA . LYS A 1 198 ? -11.808 24.824 18.032 1.00 74.62 198 LYS A CA 1
ATOM 1486 C C . LYS A 1 198 ? -12.961 25.040 17.041 1.00 74.62 198 LYS A C 1
ATOM 1488 O O . LYS A 1 198 ? -12.892 25.914 16.180 1.00 74.62 198 LYS A O 1
ATOM 1493 N N . GLY A 1 199 ? -14.024 24.246 17.184 1.00 77.00 199 GLY A N 1
ATOM 1494 C CA . GLY A 1 199 ? -15.200 24.298 16.308 1.00 77.00 199 GLY A CA 1
ATOM 1495 C C . GLY A 1 199 ? -15.055 23.546 14.979 1.00 77.00 199 GLY A C 1
ATOM 1496 O O . GLY A 1 199 ? -15.919 23.699 14.119 1.00 77.00 199 GLY A O 1
ATOM 1497 N N . ARG A 1 200 ? -13.998 22.744 14.788 1.00 81.19 200 ARG A N 1
ATOM 1498 C CA . ARG A 1 200 ? -13.807 21.904 13.597 1.00 81.19 200 ARG A CA 1
ATOM 1499 C C . ARG A 1 200 ? -13.686 20.430 13.968 1.00 81.19 200 ARG A C 1
ATOM 1501 O O . ARG A 1 200 ? -13.073 20.081 14.970 1.00 81.19 200 ARG A O 1
ATOM 1508 N N . LEU A 1 201 ? -14.255 19.574 13.124 1.00 83.00 201 LEU A N 1
ATOM 1509 C CA . LEU A 1 201 ? -13.957 18.145 13.125 1.00 83.00 201 LEU A CA 1
ATOM 1510 C C . LEU A 1 201 ? -12.642 17.904 12.380 1.00 83.00 201 LEU A C 1
ATOM 1512 O O . LEU A 1 201 ? -12.376 18.560 11.369 1.00 83.00 201 LEU A O 1
ATOM 1516 N N . GLY A 1 202 ? -11.854 16.943 12.858 1.00 81.00 202 GLY A N 1
ATOM 1517 C CA . GLY A 1 202 ? -10.638 16.513 12.177 1.00 81.00 202 GLY A CA 1
ATOM 1518 C C . GLY A 1 202 ? -10.918 16.016 10.759 1.00 81.00 202 GLY A C 1
ATOM 1519 O O . GLY A 1 202 ? -11.973 15.436 10.488 1.00 81.00 202 GLY A O 1
ATOM 1520 N N . LEU A 1 203 ? -9.954 16.225 9.859 1.00 82.12 203 LEU A N 1
ATOM 1521 C CA . LEU A 1 203 ? -10.076 15.896 8.435 1.00 82.12 203 LEU A CA 1
ATOM 1522 C C . LEU A 1 203 ? -10.520 14.440 8.170 1.00 82.12 203 LEU A C 1
ATOM 1524 O O . LEU A 1 203 ? -11.442 14.256 7.378 1.00 82.12 203 LEU A O 1
ATOM 1528 N N . PRO A 1 204 ? -9.985 13.410 8.860 1.00 84.38 204 PRO A N 1
ATOM 1529 C CA . PRO A 1 204 ? -10.438 12.036 8.643 1.00 84.38 204 PRO A CA 1
ATOM 1530 C C . PRO A 1 204 ? -11.935 11.837 8.912 1.00 84.38 204 PRO A C 1
ATOM 1532 O O . PRO A 1 204 ? -12.633 11.133 8.184 1.00 84.38 204 PRO A O 1
ATOM 1535 N N . LYS A 1 205 ? -12.447 12.502 9.954 1.00 89.38 205 LYS A N 1
ATOM 1536 C CA . LYS A 1 205 ? -13.848 12.410 10.375 1.00 89.38 205 LYS A CA 1
ATOM 1537 C C . LYS A 1 205 ? -14.751 13.107 9.364 1.00 89.38 205 LYS A C 1
ATOM 1539 O O . LYS A 1 205 ? -15.767 12.542 8.969 1.00 89.38 205 LYS A O 1
ATOM 1544 N N . SER A 1 206 ? -14.370 14.304 8.911 1.00 91.12 206 SER A N 1
ATOM 1545 C CA . SER A 1 206 ? -15.150 15.043 7.914 1.00 91.12 206 SER A CA 1
ATOM 1546 C C . SER A 1 206 ? -15.182 14.344 6.552 1.00 91.12 206 SER A C 1
ATOM 1548 O O . SER A 1 206 ? -16.234 14.346 5.919 1.00 91.12 206 SER A O 1
ATOM 1550 N N . GLN A 1 207 ? -14.093 13.690 6.132 1.00 91.88 207 GLN A N 1
ATOM 1551 C CA . GLN A 1 207 ? -14.049 12.897 4.896 1.00 91.88 207 GLN A CA 1
ATOM 1552 C C . GLN A 1 207 ? -15.006 11.702 4.937 1.00 91.88 207 GLN A C 1
ATOM 1554 O O . GLN A 1 207 ? -15.786 11.519 4.008 1.00 91.88 207 GLN A O 1
ATOM 1559 N N . VAL A 1 208 ? -15.010 10.937 6.034 1.00 94.12 208 VAL A N 1
ATOM 1560 C CA . VAL A 1 208 ? -15.946 9.812 6.204 1.00 94.12 208 VAL A CA 1
ATOM 1561 C C . VAL A 1 208 ? -17.395 10.298 6.223 1.00 94.12 208 VAL A C 1
ATOM 1563 O O . VAL A 1 208 ? -18.236 9.733 5.536 1.00 94.12 208 VAL A O 1
ATOM 1566 N N . ILE A 1 209 ? -17.698 11.379 6.952 1.00 94.19 209 ILE A N 1
ATOM 1567 C CA . ILE A 1 209 ? -19.052 11.961 6.965 1.00 94.19 209 ILE A CA 1
ATOM 1568 C C . ILE A 1 209 ? -19.466 12.397 5.558 1.00 94.19 209 ILE A C 1
ATOM 1570 O O . ILE A 1 209 ? -20.599 12.153 5.150 1.00 94.19 209 ILE A O 1
ATOM 1574 N N . ARG A 1 210 ? -18.557 13.032 4.812 1.00 93.88 210 ARG A N 1
ATOM 1575 C CA . ARG A 1 210 ? -18.825 13.469 3.445 1.00 93.88 210 ARG A CA 1
ATOM 1576 C C . ARG A 1 210 ? -19.153 12.286 2.536 1.00 93.88 210 ARG A C 1
ATOM 1578 O O . ARG A 1 210 ? -20.171 12.336 1.857 1.00 93.88 210 ARG A O 1
ATOM 1585 N N . GLU A 1 211 ? -18.356 11.223 2.584 1.00 93.50 211 GLU A N 1
ATOM 1586 C CA . GLU A 1 211 ? -18.600 10.025 1.777 1.00 93.50 211 GLU A CA 1
ATOM 1587 C C . GLU A 1 211 ? -19.921 9.335 2.164 1.00 93.50 211 GLU A C 1
ATOM 1589 O O . GLU A 1 211 ? -20.652 8.866 1.290 1.00 93.50 211 GLU A O 1
ATOM 1594 N N . ILE A 1 212 ? -20.290 9.357 3.455 1.00 95.12 212 ILE A N 1
ATOM 1595 C CA . ILE A 1 212 ? -21.597 8.861 3.907 1.00 95.12 212 ILE A CA 1
ATOM 1596 C C . ILE A 1 212 ? -22.746 9.600 3.220 1.00 95.12 212 ILE A C 1
ATOM 1598 O O . ILE A 1 212 ? -23.680 8.974 2.714 1.00 95.12 212 ILE A O 1
ATOM 1602 N N . LEU A 1 213 ? -22.666 10.929 3.176 1.00 94.44 213 LEU A N 1
ATOM 1603 C CA . LEU A 1 213 ? -23.681 11.767 2.544 1.00 94.44 213 LEU A CA 1
ATOM 1604 C C . LEU A 1 213 ? -23.697 11.606 1.018 1.00 94.44 213 LEU A C 1
ATOM 1606 O O . LEU A 1 213 ? -24.779 11.532 0.436 1.00 94.44 213 LEU A O 1
ATOM 1610 N N . ASP A 1 214 ? -22.531 11.506 0.376 1.00 91.62 214 ASP A N 1
ATOM 1611 C CA . ASP A 1 214 ? -22.419 11.330 -1.079 1.00 91.62 214 ASP A CA 1
ATOM 1612 C C . ASP A 1 214 ? -23.030 9.991 -1.542 1.00 91.62 214 ASP A C 1
ATOM 1614 O O . ASP A 1 214 ? -23.664 9.921 -2.597 1.00 91.62 214 ASP A O 1
ATOM 1618 N N . ALA A 1 215 ? -22.938 8.939 -0.722 1.00 89.88 215 ALA A N 1
ATOM 1619 C CA . ALA A 1 215 ? -23.614 7.662 -0.963 1.00 89.88 215 ALA A CA 1
ATOM 1620 C C . ALA A 1 215 ? -25.126 7.685 -0.636 1.00 89.88 215 ALA A C 1
ATOM 1622 O O . ALA A 1 215 ? -25.832 6.702 -0.873 1.00 89.88 215 ALA A O 1
ATOM 1623 N N . GLY A 1 216 ? -25.652 8.800 -0.117 1.00 91.19 216 GLY A N 1
ATOM 1624 C CA . GLY A 1 216 ? -27.052 8.952 0.284 1.00 91.19 216 GLY A CA 1
ATOM 1625 C C . GLY A 1 216 ? -27.396 8.282 1.617 1.00 91.19 216 GLY A C 1
ATOM 1626 O O . GLY A 1 216 ? -28.565 7.964 1.845 1.00 91.19 216 GLY A O 1
ATOM 1627 N N . GLY A 1 217 ? -26.400 8.031 2.467 1.00 93.00 217 GLY A N 1
ATOM 1628 C CA . GLY A 1 217 ? -26.575 7.545 3.833 1.00 93.00 217 GLY A CA 1
ATOM 1629 C C . GLY A 1 217 ? -26.901 8.666 4.825 1.00 93.00 217 GLY A C 1
ATOM 1630 O O . GLY A 1 217 ? -26.800 9.858 4.530 1.00 93.00 217 GLY A O 1
ATOM 1631 N N . ILE A 1 218 ? -27.294 8.275 6.035 1.00 94.19 218 ILE A N 1
ATOM 1632 C CA . ILE A 1 218 ? -27.610 9.171 7.149 1.00 94.19 218 ILE A CA 1
ATOM 1633 C C . ILE A 1 218 ? -26.492 9.049 8.184 1.00 94.19 218 ILE A C 1
ATOM 1635 O O . ILE A 1 218 ? -26.404 8.045 8.891 1.00 94.19 218 ILE A O 1
ATOM 1639 N N . ALA A 1 219 ? -25.654 10.079 8.289 1.00 94.94 219 ALA A N 1
ATOM 1640 C CA . ALA A 1 219 ? -24.595 10.145 9.290 1.00 94.94 219 ALA A CA 1
ATOM 1641 C C . ALA A 1 219 ? -25.128 10.691 10.625 1.00 94.94 219 ALA A C 1
ATOM 1643 O O . ALA A 1 219 ? -25.668 11.797 10.674 1.00 94.94 219 ALA A O 1
ATOM 1644 N N . VAL A 1 220 ? -24.916 9.959 11.720 1.00 94.50 220 VAL A N 1
ATOM 1645 C CA . VAL A 1 220 ? -25.128 10.450 13.089 1.00 94.50 220 VAL A CA 1
ATOM 1646 C C . VAL A 1 220 ? -23.838 10.398 13.877 1.00 94.50 220 VAL A C 1
ATOM 1648 O O . VAL A 1 220 ? -23.172 9.374 13.940 1.00 94.50 220 VAL A O 1
ATOM 1651 N N . ILE A 1 221 ? -23.487 11.526 14.486 1.00 94.12 221 ILE A N 1
ATOM 1652 C CA . ILE A 1 221 ? -22.231 11.708 15.208 1.00 94.12 221 ILE A CA 1
ATOM 1653 C C . ILE A 1 221 ? -22.544 11.778 16.696 1.00 94.12 221 ILE A C 1
ATOM 1655 O O . ILE A 1 221 ? -23.399 12.559 17.112 1.00 94.12 221 ILE A O 1
ATOM 1659 N N . VAL A 1 222 ? -21.846 10.972 17.489 1.00 93.62 222 VAL A N 1
ATOM 1660 C CA . VAL A 1 222 ? -22.066 10.851 18.935 1.00 93.62 222 VAL A CA 1
ATOM 1661 C C . VAL A 1 222 ? -20.734 10.807 19.672 1.00 93.62 222 VAL A C 1
ATOM 1663 O O . VAL A 1 222 ? -19.724 10.383 19.109 1.00 93.62 222 VAL A O 1
ATOM 1666 N N . LYS A 1 223 ? -20.727 11.212 20.943 1.00 91.31 223 LYS A N 1
ATOM 1667 C CA . LYS A 1 223 ? -19.641 10.847 21.859 1.00 91.31 223 LYS A CA 1
ATOM 1668 C C . LYS A 1 223 ? -19.903 9.448 22.431 1.00 91.31 223 LYS A C 1
ATOM 1670 O O . LYS A 1 223 ? -21.001 8.903 22.310 1.00 91.31 223 LYS A O 1
ATOM 1675 N N . GLU A 1 224 ? -18.882 8.868 23.061 1.00 88.50 224 GLU A N 1
ATOM 1676 C CA . GLU A 1 224 ? -18.948 7.540 23.692 1.00 88.50 224 GLU A CA 1
ATOM 1677 C C . GLU A 1 224 ? -20.150 7.399 24.651 1.00 88.50 224 GLU A C 1
ATOM 1679 O O . GLU A 1 224 ? -20.837 6.380 24.629 1.00 88.50 224 GLU A O 1
ATOM 1684 N N . GLY A 1 225 ? -20.437 8.430 25.458 1.00 89.12 225 GLY A N 1
ATOM 1685 C CA . GLY A 1 225 ? -21.487 8.393 26.484 1.00 89.12 225 GLY A CA 1
ATOM 1686 C C . GLY A 1 225 ? -22.911 8.288 25.928 1.00 89.12 225 GLY A C 1
ATOM 1687 O O . GLY A 1 225 ? -23.762 7.615 26.508 1.00 89.12 225 GLY A O 1
ATOM 1688 N N . GLU A 1 226 ? -23.178 8.908 24.780 1.00 92.12 226 GLU A N 1
ATOM 1689 C CA . GLU A 1 226 ? -24.502 8.963 24.153 1.00 92.12 226 GLU A CA 1
ATOM 1690 C C . GLU A 1 226 ? -24.754 7.803 23.175 1.00 92.12 226 GLU A C 1
ATOM 1692 O O . GLU A 1 226 ? -25.862 7.661 22.643 1.00 92.12 226 GLU A O 1
ATOM 1697 N N . LEU A 1 227 ? -23.759 6.937 22.947 1.00 91.94 227 LEU A N 1
ATOM 1698 C CA . LEU A 1 227 ? -23.850 5.826 21.999 1.00 91.94 227 LEU A CA 1
ATOM 1699 C C . LEU A 1 227 ? -25.018 4.883 22.318 1.00 91.94 227 LEU A C 1
ATOM 1701 O O . LEU A 1 227 ? -25.830 4.573 21.444 1.00 91.94 227 LEU A O 1
ATOM 1705 N N . TYR A 1 228 ? -25.135 4.460 23.579 1.00 90.56 228 TYR A N 1
ATOM 1706 C CA . TYR A 1 228 ? -26.184 3.532 24.010 1.00 90.56 228 TYR A CA 1
ATOM 1707 C C . TYR A 1 228 ? -27.589 4.111 23.789 1.00 90.56 228 TYR A C 1
ATOM 1709 O O . TYR A 1 228 ? -28.484 3.418 23.298 1.00 90.56 228 TYR A O 1
ATOM 1717 N N . GLN A 1 229 ? -27.776 5.394 24.118 1.00 90.25 229 GLN A N 1
ATOM 1718 C CA . GLN A 1 229 ? -29.052 6.091 23.937 1.00 90.25 229 GLN A CA 1
ATOM 1719 C C . GLN A 1 229 ? -29.405 6.226 22.455 1.00 90.25 229 GLN A C 1
ATOM 1721 O O . GLN A 1 229 ? -30.554 6.013 22.074 1.00 90.25 229 GLN A O 1
ATOM 1726 N N . THR A 1 230 ? -28.411 6.513 21.616 1.00 89.81 230 THR A N 1
ATOM 1727 C CA . THR A 1 230 ? -28.591 6.667 20.168 1.00 89.81 230 THR A CA 1
ATOM 1728 C C . THR A 1 230 ? -29.043 5.365 19.517 1.00 89.81 230 THR A C 1
ATOM 1730 O O . THR A 1 230 ? -29.991 5.357 18.735 1.00 89.81 230 THR A O 1
ATOM 1733 N N . ILE A 1 231 ? -28.416 4.244 19.879 1.00 88.38 231 ILE A N 1
ATOM 1734 C CA . ILE A 1 231 ? -28.768 2.930 19.326 1.00 88.38 231 ILE A CA 1
ATOM 1735 C C . ILE A 1 231 ? -30.131 2.468 19.834 1.00 88.38 231 ILE A C 1
ATOM 1737 O O . ILE A 1 231 ? -30.947 1.993 19.051 1.00 88.38 231 ILE A O 1
ATOM 1741 N N . SER A 1 232 ? -30.394 2.629 21.133 1.00 86.56 232 SER A N 1
ATOM 1742 C CA . SER A 1 232 ? -31.650 2.182 21.748 1.00 86.56 232 SER A CA 1
ATOM 1743 C C . SER A 1 232 ? -32.851 3.039 21.331 1.00 86.56 232 SER A C 1
ATOM 1745 O O . SER A 1 232 ? -33.979 2.553 21.302 1.00 86.56 232 SER A O 1
ATOM 1747 N N . GLY A 1 233 ? -32.625 4.318 21.017 1.00 83.06 233 GLY A N 1
ATOM 1748 C CA . GLY A 1 233 ? -33.667 5.270 20.633 1.00 83.06 233 GLY A CA 1
ATOM 1749 C C . GLY A 1 233 ? -34.106 5.179 19.169 1.00 83.06 233 GLY A C 1
ATOM 1750 O O . GLY A 1 233 ? -35.132 5.756 18.802 1.00 83.06 233 GLY A O 1
ATOM 1751 N N . HIS A 1 234 ? -33.365 4.475 18.311 1.00 79.62 234 HIS A N 1
ATOM 1752 C CA . HIS A 1 234 ? -33.715 4.317 16.901 1.00 79.62 234 HIS A CA 1
ATOM 1753 C C . HIS A 1 234 ? -34.442 3.001 16.621 1.00 79.62 234 HIS A C 1
ATOM 1755 O O . HIS A 1 234 ? -34.020 1.920 17.014 1.00 79.62 234 HIS A O 1
ATOM 1761 N N . LYS A 1 235 ? -35.551 3.092 15.871 1.00 80.00 235 LYS A N 1
ATOM 1762 C CA . LYS A 1 235 ? -36.340 1.917 15.454 1.00 80.00 235 LYS A CA 1
ATOM 1763 C C . LYS A 1 235 ? -35.582 0.998 14.493 1.00 80.00 235 LYS A C 1
ATOM 1765 O O . LYS A 1 235 ? -35.920 -0.176 14.381 1.00 80.00 235 LYS A O 1
ATOM 1770 N N . ARG A 1 236 ? -34.616 1.547 13.755 1.00 83.88 236 ARG A N 1
ATOM 1771 C CA . ARG A 1 236 ? -33.768 0.821 12.805 1.00 83.88 236 ARG A CA 1
ATOM 1772 C C . ARG A 1 236 ? -32.364 0.721 13.381 1.00 83.88 236 ARG A C 1
ATOM 1774 O O . ARG A 1 236 ? -31.858 1.699 13.925 1.00 83.88 236 ARG A O 1
ATOM 1781 N N . ARG A 1 237 ? -31.748 -0.453 13.246 1.00 87.44 237 ARG A N 1
ATOM 1782 C CA . ARG A 1 237 ? -30.344 -0.648 13.611 1.00 87.44 237 ARG A CA 1
ATOM 1783 C C . ARG A 1 237 ? -29.445 0.099 12.621 1.00 87.44 237 ARG A C 1
ATOM 1785 O O . ARG A 1 237 ? -29.816 0.198 11.450 1.00 87.44 237 ARG A O 1
ATOM 1792 N N . PRO A 1 238 ? -28.293 0.618 13.069 1.00 92.38 238 PRO A N 1
ATOM 1793 C CA . PRO A 1 238 ? -27.304 1.151 12.149 1.00 92.38 238 PRO A CA 1
ATOM 1794 C C . PRO A 1 238 ? -26.771 0.042 11.241 1.00 92.38 238 PRO A C 1
ATOM 1796 O O . PRO A 1 238 ? -26.552 -1.081 11.696 1.00 92.38 238 PRO A O 1
ATOM 1799 N N . ALA A 1 239 ? -26.549 0.376 9.972 1.00 91.75 239 ALA A N 1
ATOM 1800 C CA . ALA A 1 239 ? -25.868 -0.503 9.027 1.00 91.75 239 ALA A CA 1
ATOM 1801 C C . ALA A 1 239 ? -24.381 -0.627 9.384 1.00 91.75 239 ALA A C 1
ATOM 1803 O O . ALA A 1 239 ? -23.799 -1.708 9.302 1.00 91.75 239 ALA A O 1
ATOM 1804 N N . LEU A 1 240 ? -23.790 0.476 9.853 1.00 95.06 240 LEU A N 1
ATOM 1805 C CA . LEU A 1 240 ? -22.385 0.563 10.217 1.00 95.06 240 LEU A CA 1
ATOM 1806 C C . LEU A 1 240 ? -22.185 1.487 11.423 1.00 95.06 240 LEU A C 1
ATOM 1808 O O . LEU A 1 240 ? -22.801 2.548 11.535 1.00 95.06 240 LEU A O 1
ATOM 1812 N N . VAL A 1 241 ? -21.281 1.090 12.313 1.00 96.44 241 VAL A N 1
ATOM 1813 C CA . VAL A 1 241 ? -20.733 1.939 13.371 1.00 96.44 241 VAL A CA 1
ATOM 1814 C C . VAL A 1 241 ? -19.246 2.151 13.099 1.00 96.44 241 VAL A C 1
ATOM 1816 O O . VAL A 1 241 ? -18.509 1.194 12.862 1.00 96.44 241 VAL A O 1
ATOM 1819 N N . ILE A 1 242 ? -18.802 3.404 13.134 1.00 96.31 242 ILE A N 1
ATOM 1820 C CA . ILE A 1 242 ? -17.410 3.810 12.923 1.00 96.31 242 ILE A CA 1
ATOM 1821 C C . ILE A 1 242 ? -16.953 4.540 14.179 1.00 96.31 242 ILE A C 1
ATOM 1823 O O . ILE A 1 242 ? -17.547 5.549 14.545 1.00 96.31 242 ILE A O 1
ATOM 1827 N N . ALA A 1 243 ? -15.914 4.050 14.849 1.00 94.38 243 ALA A N 1
ATOM 1828 C CA . ALA A 1 243 ? -15.447 4.629 16.108 1.00 94.38 243 ALA A CA 1
ATOM 1829 C C . ALA A 1 243 ? -13.982 5.086 16.063 1.00 94.38 243 ALA A C 1
ATOM 1831 O O . ALA A 1 243 ? -13.169 4.569 15.293 1.00 94.38 243 ALA A O 1
ATOM 1832 N N . ASP A 1 244 ? -13.630 6.050 16.912 1.00 91.06 244 ASP A N 1
ATOM 1833 C CA . ASP A 1 244 ? -12.230 6.331 17.245 1.00 91.06 244 ASP A CA 1
ATOM 1834 C C . ASP A 1 244 ? -11.604 5.151 18.022 1.00 91.06 244 ASP A C 1
ATOM 1836 O O . ASP A 1 244 ? -12.298 4.343 18.646 1.00 91.06 244 ASP A O 1
ATOM 1840 N N . SER A 1 245 ? -10.271 5.038 17.992 1.00 84.88 245 SER A N 1
ATOM 1841 C CA . SER A 1 245 ? -9.554 3.929 18.645 1.00 84.88 245 SER A CA 1
ATOM 1842 C C . SER A 1 245 ? -9.658 3.939 20.173 1.00 84.88 245 SER A C 1
ATOM 1844 O O . SER A 1 245 ? -9.602 2.881 20.791 1.00 84.88 245 SER A O 1
ATOM 1846 N N . GLU A 1 246 ? -9.797 5.109 20.795 1.00 84.69 246 GLU A N 1
ATOM 1847 C CA . GLU A 1 246 ? -9.866 5.255 22.256 1.00 84.69 246 GLU A CA 1
ATOM 1848 C C . GLU A 1 246 ? -11.121 4.597 22.874 1.00 84.69 246 GLU A C 1
ATOM 1850 O O . GLU A 1 246 ? -10.964 3.742 23.750 1.00 84.69 246 GLU A O 1
ATOM 1855 N N . PRO A 1 247 ? -12.361 4.893 22.423 1.00 85.88 247 PRO A N 1
ATOM 1856 C CA . PRO A 1 247 ? -13.581 4.311 22.990 1.00 85.88 247 PRO A CA 1
ATOM 1857 C C . PRO A 1 247 ? -13.880 2.887 22.495 1.00 85.8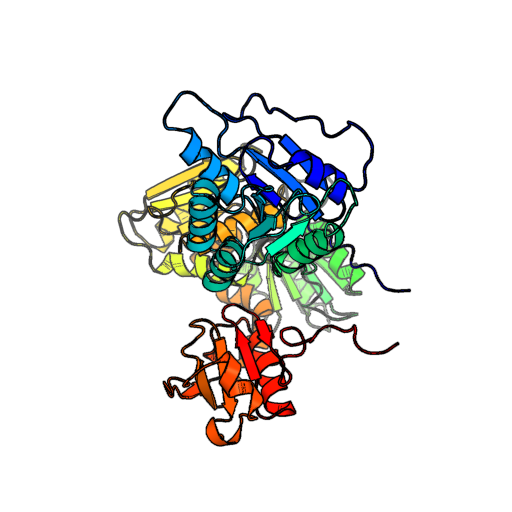8 247 PRO A C 1
ATOM 1859 O O . PRO A 1 247 ? -14.959 2.353 22.775 1.00 85.88 247 PRO A O 1
ATOM 1862 N N . ILE A 1 248 ? -12.983 2.245 21.736 1.00 91.75 248 ILE A N 1
ATOM 1863 C CA . ILE A 1 248 ? -13.344 1.066 20.937 1.00 91.75 248 ILE A CA 1
ATOM 1864 C C . ILE A 1 248 ? -13.794 -0.140 21.768 1.00 91.75 248 ILE A C 1
ATOM 1866 O O . ILE A 1 248 ? -14.750 -0.811 21.391 1.00 91.75 248 ILE A O 1
ATOM 1870 N N . LYS A 1 249 ? -13.161 -0.401 22.921 1.00 90.12 249 LYS A N 1
ATOM 1871 C CA . LYS A 1 249 ? -13.514 -1.548 23.782 1.00 90.12 249 LYS A CA 1
ATOM 1872 C C . LYS A 1 249 ? -14.935 -1.405 24.332 1.00 90.12 249 LYS A C 1
ATOM 1874 O O . LYS A 1 249 ? -15.757 -2.290 24.140 1.00 90.12 249 LYS A O 1
ATOM 1879 N N . LYS A 1 250 ? -15.253 -0.237 24.892 1.00 90.50 250 LYS A N 1
ATOM 1880 C CA . LYS A 1 250 ? -16.601 0.072 25.392 1.00 90.50 250 LYS A CA 1
ATOM 1881 C C . LYS A 1 250 ? -17.636 0.116 24.270 1.00 90.50 250 LYS A C 1
ATOM 1883 O O . LYS A 1 250 ? -18.767 -0.315 24.455 1.00 90.50 250 LYS A O 1
ATOM 1888 N N . THR A 1 251 ? -17.242 0.604 23.094 1.00 91.75 251 THR A N 1
ATOM 1889 C CA . THR A 1 251 ? -18.092 0.576 21.899 1.00 91.75 251 THR A CA 1
ATOM 1890 C C . THR A 1 251 ? -18.461 -0.868 21.556 1.00 91.75 251 THR A C 1
ATOM 1892 O O . THR A 1 251 ? -19.640 -1.166 21.412 1.00 91.75 251 THR A O 1
ATOM 1895 N N . ILE A 1 252 ? -17.493 -1.790 21.503 1.00 93.50 252 ILE A N 1
ATOM 1896 C CA . ILE A 1 252 ? -17.747 -3.218 21.235 1.00 93.50 252 ILE A CA 1
ATOM 1897 C C . ILE A 1 252 ? -18.731 -3.826 22.243 1.00 93.50 252 ILE A C 1
ATOM 1899 O O . ILE A 1 252 ? -19.570 -4.627 21.836 1.00 93.50 252 ILE A O 1
ATOM 1903 N N . ASP A 1 253 ? -18.659 -3.435 23.515 1.00 91.62 253 ASP A N 1
ATOM 1904 C CA . ASP A 1 253 ? -19.564 -3.937 24.557 1.00 91.62 253 ASP A CA 1
ATOM 1905 C C . ASP A 1 253 ? -21.009 -3.428 24.389 1.00 91.62 253 ASP A C 1
ATOM 1907 O O . ASP A 1 253 ? -21.960 -4.120 24.752 1.00 91.62 253 ASP A O 1
ATOM 1911 N N . ILE A 1 254 ? -21.186 -2.230 23.820 1.00 91.38 254 ILE A N 1
ATOM 1912 C CA . ILE A 1 254 ? -22.497 -1.606 23.579 1.00 91.38 254 ILE A CA 1
ATOM 1913 C C . ILE A 1 254 ? -23.123 -2.087 22.258 1.00 91.38 254 ILE A C 1
ATOM 1915 O O . ILE A 1 254 ? -24.344 -2.245 22.174 1.00 91.38 254 ILE A O 1
ATOM 1919 N N . ILE A 1 255 ? -22.317 -2.288 21.209 1.00 91.06 255 ILE A N 1
ATOM 1920 C CA . ILE A 1 255 ? -22.807 -2.616 19.862 1.00 91.06 255 ILE A CA 1
ATOM 1921 C C . ILE A 1 255 ? -23.175 -4.109 19.745 1.00 91.06 255 ILE A C 1
ATOM 1923 O O . ILE A 1 255 ? -22.317 -4.971 19.952 1.00 91.06 255 ILE A O 1
ATOM 1927 N N . PRO A 1 256 ? -24.402 -4.455 19.300 1.00 88.00 256 PRO A N 1
ATOM 1928 C CA . PRO A 1 256 ? -24.770 -5.836 18.986 1.00 88.00 256 PRO A CA 1
ATOM 1929 C C . PRO A 1 256 ? -23.838 -6.492 17.951 1.00 88.00 256 PRO A C 1
ATOM 1931 O O . PRO A 1 256 ? -23.359 -5.842 17.022 1.00 88.00 256 PRO A O 1
ATOM 1934 N N . ARG A 1 257 ? -23.598 -7.805 18.069 1.00 88.00 257 ARG A N 1
ATOM 1935 C CA . ARG A 1 257 ? -22.655 -8.545 17.200 1.00 88.00 257 ARG A CA 1
ATOM 1936 C C . ARG A 1 257 ? -23.020 -8.515 15.712 1.00 88.00 257 ARG A C 1
ATOM 1938 O O . ARG A 1 257 ? -22.122 -8.541 14.879 1.00 88.00 257 ARG A O 1
ATOM 1945 N N . ASP A 1 258 ? -24.306 -8.455 15.393 1.00 86.94 258 ASP A N 1
ATOM 1946 C CA . ASP A 1 258 ? -24.839 -8.442 14.029 1.00 86.94 258 ASP A CA 1
ATOM 1947 C C . ASP A 1 258 ? -24.665 -7.092 13.312 1.00 86.94 258 ASP A C 1
ATOM 1949 O O . ASP A 1 258 ? -24.618 -7.051 12.085 1.00 86.94 258 ASP A O 1
ATOM 1953 N N . VAL A 1 259 ? -24.498 -5.997 14.057 1.00 90.69 259 VAL A N 1
ATOM 1954 C CA . VAL A 1 259 ? -24.222 -4.667 13.495 1.00 90.69 259 VAL A CA 1
ATOM 1955 C C . VAL A 1 259 ? -22.769 -4.611 13.021 1.00 90.69 259 VAL A C 1
ATOM 1957 O O . VAL A 1 259 ? -21.874 -5.055 13.737 1.00 90.69 259 VAL A O 1
ATOM 1960 N N . SER A 1 260 ? -22.483 -4.072 11.836 1.00 94.44 260 SER A N 1
ATOM 1961 C CA . SER A 1 260 ? -21.093 -3.906 11.386 1.00 94.44 260 SER A CA 1
ATOM 1962 C C . SER A 1 260 ? -20.389 -2.807 12.189 1.00 94.44 260 SER A C 1
ATOM 1964 O O . SER A 1 260 ? -20.959 -1.747 12.440 1.00 94.44 260 SER A O 1
ATOM 1966 N N . LEU A 1 261 ? -19.143 -3.055 12.598 1.00 95.56 261 LEU A N 1
ATOM 1967 C CA . LEU A 1 261 ? -18.344 -2.128 13.401 1.00 95.56 261 LEU A CA 1
ATOM 1968 C C . LEU A 1 261 ? -16.924 -2.046 12.845 1.00 95.56 261 LEU A C 1
ATOM 1970 O O . LEU A 1 261 ? -16.296 -3.074 12.611 1.00 95.56 261 LEU A O 1
ATOM 1974 N N . THR A 1 262 ? -16.404 -0.833 12.690 1.00 96.31 262 THR A N 1
ATOM 1975 C CA . THR A 1 262 ? -15.002 -0.581 12.338 1.00 96.31 262 THR A CA 1
ATOM 1976 C C . THR A 1 262 ? -14.508 0.734 12.951 1.00 96.31 262 THR A C 1
ATOM 1978 O O . THR A 1 262 ? -15.201 1.342 13.770 1.00 96.31 262 THR A O 1
ATOM 1981 N N . THR A 1 263 ? -13.299 1.175 12.603 1.00 95.19 263 THR A N 1
ATOM 1982 C CA . THR A 1 263 ? -12.701 2.412 13.121 1.00 95.19 263 THR A CA 1
ATOM 1983 C C . THR A 1 263 ? -12.198 3.330 12.018 1.00 95.19 263 THR A C 1
ATOM 1985 O O . THR A 1 263 ? -11.866 2.873 10.922 1.00 95.19 263 THR A O 1
ATOM 1988 N N . PHE A 1 264 ? -12.080 4.630 12.317 1.00 92.94 264 PHE A N 1
ATOM 1989 C CA . PHE A 1 264 ? -11.500 5.591 11.371 1.00 92.94 264 PHE A CA 1
ATOM 1990 C C . PHE A 1 264 ? -10.098 5.162 10.899 1.00 92.94 264 PHE A C 1
ATOM 1992 O O . PHE A 1 264 ? -9.884 5.122 9.690 1.00 92.94 264 PHE A O 1
ATOM 1999 N N . PRO A 1 265 ? -9.152 4.750 11.770 1.00 91.56 265 PRO A N 1
ATOM 2000 C CA . PRO A 1 265 ? -7.832 4.327 11.302 1.00 91.56 265 PRO A CA 1
ATOM 2001 C C . PRO A 1 265 ? -7.851 3.115 10.364 1.00 91.56 265 PRO A C 1
ATOM 2003 O O . PRO A 1 265 ? -7.016 3.049 9.468 1.00 91.56 265 PRO A O 1
ATOM 2006 N N . ILE A 1 266 ? -8.792 2.176 10.526 1.00 94.31 266 ILE A N 1
ATOM 2007 C CA . ILE A 1 266 ? -8.914 1.010 9.636 1.00 94.31 266 ILE A CA 1
ATOM 2008 C C . ILE A 1 266 ? -9.506 1.416 8.280 1.00 94.31 266 ILE A C 1
ATOM 2010 O O . ILE A 1 266 ? -9.000 0.981 7.246 1.00 94.31 266 ILE A O 1
ATOM 2014 N N . LEU A 1 267 ? -10.503 2.307 8.262 1.00 94.00 267 LEU A N 1
ATOM 2015 C CA . LEU A 1 267 ? -11.019 2.877 7.011 1.00 94.00 267 LEU A CA 1
ATOM 2016 C C . LEU A 1 267 ? -9.918 3.607 6.235 1.00 94.00 267 LEU A C 1
ATOM 2018 O O . LEU A 1 267 ? -9.788 3.424 5.029 1.00 94.00 267 LEU A O 1
ATOM 2022 N N . PHE A 1 268 ? -9.068 4.372 6.922 1.00 91.94 268 PHE A N 1
ATOM 2023 C CA . PHE A 1 268 ? -7.933 5.043 6.285 1.00 91.94 268 PHE A CA 1
ATOM 2024 C C . PHE A 1 268 ? -6.816 4.078 5.877 1.00 91.94 268 PHE A C 1
ATOM 2026 O O . PHE A 1 268 ? -6.201 4.284 4.832 1.00 91.94 268 PHE A O 1
ATOM 2033 N N . ALA A 1 269 ? -6.592 2.994 6.630 1.00 91.81 269 ALA A N 1
ATOM 2034 C CA . ALA A 1 269 ? -5.678 1.920 6.235 1.00 91.81 269 ALA A CA 1
ATOM 2035 C C . ALA A 1 269 ? -6.071 1.326 4.875 1.00 91.81 269 ALA A C 1
ATOM 2037 O O . ALA A 1 269 ? -5.221 1.110 4.016 1.00 91.81 269 ALA A O 1
ATOM 2038 N N . ARG A 1 270 ? -7.375 1.124 4.667 1.00 90.44 270 ARG A N 1
ATOM 2039 C CA . ARG A 1 270 ? -7.945 0.673 3.399 1.00 90.44 270 ARG A CA 1
ATOM 2040 C C . ARG A 1 270 ? -7.876 1.745 2.310 1.00 90.44 270 ARG A C 1
ATOM 2042 O O . ARG A 1 270 ? -7.410 1.471 1.208 1.00 90.44 270 ARG A O 1
ATOM 2049 N N . HIS A 1 271 ? -8.309 2.964 2.615 1.00 89.50 271 HIS A N 1
ATOM 2050 C CA . HIS A 1 271 ? -8.373 4.058 1.647 1.00 89.50 271 HIS A CA 1
ATOM 2051 C C . HIS A 1 271 ? -6.987 4.490 1.147 1.00 89.50 271 HIS A C 1
ATOM 2053 O O . HIS A 1 271 ? -6.842 4.865 -0.014 1.00 89.50 271 HIS A O 1
ATOM 2059 N N . LYS A 1 272 ? -5.937 4.395 1.971 1.00 88.00 272 LYS A N 1
ATOM 2060 C CA . LYS A 1 272 ? -4.560 4.748 1.579 1.00 88.00 272 LYS A CA 1
ATOM 2061 C C . LYS A 1 272 ? -3.675 3.555 1.228 1.00 88.00 272 LYS A C 1
ATOM 2063 O O . LYS A 1 272 ? -2.667 3.762 0.569 1.00 88.00 272 LYS A O 1
ATOM 2068 N N . GLY A 1 273 ? -4.016 2.339 1.643 1.00 88.00 273 GLY A N 1
ATOM 2069 C CA . GLY A 1 273 ? -3.174 1.162 1.440 1.00 88.00 273 GLY A CA 1
ATOM 2070 C C . GLY A 1 273 ? -3.931 -0.050 0.907 1.00 88.00 273 GLY A C 1
ATOM 2071 O O . GLY A 1 273 ? -4.968 0.072 0.249 1.00 88.00 273 GLY A O 1
ATOM 2072 N N . ASN A 1 274 ? -3.380 -1.224 1.207 1.00 88.56 274 ASN A N 1
ATOM 2073 C CA . ASN A 1 274 ? -3.972 -2.529 0.944 1.00 88.56 274 ASN A CA 1
ATOM 2074 C C . ASN A 1 274 ? -4.363 -3.162 2.292 1.00 88.56 274 ASN A C 1
ATOM 2076 O O . ASN A 1 274 ? -3.504 -3.597 3.059 1.00 88.56 274 ASN A O 1
ATOM 2080 N N . LEU A 1 275 ? -5.661 -3.154 2.617 1.00 91.06 275 LEU A N 1
ATOM 2081 C CA . LEU A 1 275 ? -6.141 -3.595 3.932 1.00 91.06 275 LEU A CA 1
ATOM 2082 C C . LEU A 1 275 ? -5.800 -5.064 4.211 1.00 91.06 275 LEU A C 1
ATOM 2084 O O . LEU A 1 275 ? -5.463 -5.393 5.345 1.00 91.06 275 LEU A O 1
ATOM 2088 N N . GLU A 1 276 ? -5.869 -5.935 3.204 1.00 91.00 276 GLU A N 1
ATOM 2089 C CA . GLU A 1 276 ? -5.592 -7.362 3.366 1.00 91.00 276 GLU A CA 1
ATOM 2090 C C . GLU A 1 276 ? -4.139 -7.593 3.796 1.00 91.00 276 GLU A C 1
ATOM 2092 O O . GLU A 1 276 ? -3.897 -8.204 4.839 1.00 91.00 276 GLU A O 1
ATOM 2097 N N . GLN A 1 277 ? -3.180 -7.019 3.063 1.00 91.44 277 GLN A N 1
ATOM 2098 C CA . GLN A 1 277 ? -1.755 -7.108 3.402 1.00 91.44 277 GLN A CA 1
ATOM 2099 C C . GLN A 1 277 ? -1.464 -6.500 4.779 1.00 91.44 277 GLN A C 1
ATOM 2101 O O . GLN A 1 277 ? -0.751 -7.097 5.584 1.00 91.44 277 GLN A O 1
ATOM 2106 N N . LEU A 1 278 ? -2.078 -5.358 5.109 1.00 94.94 278 LEU A N 1
ATOM 2107 C CA . LEU A 1 278 ? -1.883 -4.722 6.414 1.00 94.94 278 LEU A CA 1
ATOM 2108 C C . LEU A 1 278 ? -2.460 -5.549 7.578 1.00 94.94 278 LEU A C 1
ATOM 2110 O O . LEU A 1 278 ? -1.907 -5.533 8.682 1.00 94.94 278 LEU A O 1
ATOM 2114 N N . VAL A 1 279 ? -3.560 -6.278 7.357 1.00 95.44 279 VAL A N 1
ATOM 2115 C CA . VAL A 1 279 ? -4.137 -7.221 8.331 1.00 95.44 279 VAL A CA 1
ATOM 2116 C C . VAL A 1 279 ? -3.251 -8.455 8.487 1.00 95.44 279 VAL A C 1
ATOM 2118 O O . VAL A 1 279 ? -3.043 -8.913 9.612 1.00 95.44 279 VAL A O 1
ATOM 2121 N N . GLN A 1 280 ? -2.695 -8.982 7.395 1.00 94.62 280 GLN A N 1
ATOM 2122 C CA . GLN A 1 280 ? -1.717 -10.073 7.446 1.00 94.62 280 GLN A CA 1
ATOM 2123 C C . GLN A 1 280 ? -0.469 -9.654 8.236 1.00 94.62 280 GLN A C 1
ATOM 2125 O O . GLN A 1 280 ? -0.055 -10.377 9.142 1.00 94.62 280 GLN A O 1
ATOM 2130 N N . GLY A 1 281 ? 0.055 -8.449 7.994 1.00 95.88 281 GLY A N 1
ATOM 2131 C CA . GLY A 1 281 ? 1.156 -7.891 8.777 1.00 95.88 281 GLY A CA 1
ATOM 2132 C C . GLY A 1 281 ? 0.814 -7.687 10.251 1.00 95.88 281 GLY A C 1
ATOM 2133 O O . GLY A 1 281 ? 1.639 -7.972 11.113 1.00 95.88 281 GLY A O 1
ATOM 2134 N N . ALA A 1 282 ? -0.419 -7.286 10.578 1.00 96.94 282 ALA A N 1
ATOM 2135 C CA . ALA A 1 282 ? -0.850 -7.207 11.974 1.00 96.94 282 ALA A CA 1
ATOM 2136 C C . ALA A 1 282 ? -0.851 -8.595 12.632 1.00 96.94 282 ALA A C 1
ATOM 2138 O O . ALA A 1 282 ? -0.427 -8.745 13.772 1.00 96.94 282 ALA A O 1
ATOM 2139 N N . ASN A 1 283 ? -1.285 -9.635 11.918 1.00 96.56 283 ASN A N 1
ATOM 2140 C CA . ASN A 1 283 ? -1.247 -11.004 12.432 1.00 96.56 283 ASN A CA 1
ATOM 2141 C C . ASN A 1 283 ? 0.177 -11.550 12.603 1.00 96.56 283 ASN A C 1
ATOM 2143 O O . ASN A 1 283 ? 0.380 -12.389 13.476 1.00 96.56 283 ASN A O 1
ATOM 2147 N N . ALA A 1 284 ? 1.163 -11.045 11.854 1.00 96.62 284 ALA A N 1
ATOM 2148 C CA . ALA A 1 284 ? 2.564 -11.434 12.019 1.00 96.62 284 ALA A CA 1
ATOM 2149 C C . ALA A 1 284 ? 3.132 -11.093 13.412 1.00 96.62 284 ALA A C 1
ATOM 2151 O O . ALA A 1 284 ? 4.083 -11.741 13.842 1.00 96.62 284 ALA A O 1
ATOM 2152 N N . ILE A 1 285 ? 2.510 -10.161 14.153 1.00 96.94 285 ILE A N 1
ATOM 2153 C CA . ILE A 1 285 ? 2.868 -9.837 15.546 1.00 96.94 285 ILE A CA 1
ATOM 2154 C C . ILE A 1 285 ? 2.836 -11.084 16.450 1.00 96.94 285 ILE A C 1
ATOM 2156 O O . ILE A 1 285 ? 3.642 -11.184 17.371 1.00 96.94 285 ILE A O 1
ATOM 2160 N N . ASP A 1 286 ? 1.955 -12.055 16.179 1.00 96.06 286 ASP A N 1
ATOM 2161 C CA . ASP A 1 286 ? 1.848 -13.291 16.975 1.00 96.06 286 ASP A CA 1
ATOM 2162 C C . ASP A 1 286 ? 3.101 -14.174 16.892 1.00 96.06 286 ASP A C 1
ATOM 2164 O O . ASP A 1 286 ? 3.342 -14.988 17.782 1.00 96.06 286 ASP A O 1
ATOM 2168 N N . ASN A 1 287 ? 3.881 -14.027 15.820 1.00 96.06 287 ASN A N 1
ATOM 2169 C CA . ASN A 1 287 ? 5.023 -14.885 15.518 1.00 96.06 287 ASN A CA 1
ATOM 2170 C C . ASN A 1 287 ? 6.368 -14.275 15.936 1.00 96.06 287 ASN A C 1
ATOM 2172 O O . ASN A 1 287 ? 7.398 -14.907 15.705 1.00 96.06 287 ASN A O 1
ATOM 2176 N N . LEU A 1 288 ? 6.370 -13.073 16.523 1.00 96.88 288 LEU A N 1
ATOM 2177 C CA . LEU A 1 288 ? 7.590 -12.405 16.973 1.00 96.88 288 LEU A CA 1
ATOM 2178 C C . LEU A 1 288 ? 8.259 -13.170 18.126 1.00 96.88 288 LEU A C 1
ATOM 2180 O O . LEU A 1 288 ? 7.599 -13.650 19.053 1.00 96.88 288 LEU A O 1
ATOM 2184 N N . GLN A 1 289 ? 9.585 -13.248 18.072 1.00 95.94 289 GLN A N 1
ATOM 2185 C CA . GLN A 1 289 ? 10.457 -13.946 19.012 1.00 95.94 289 GLN A CA 1
ATOM 2186 C C . GLN A 1 289 ? 11.448 -12.985 19.675 1.00 95.94 289 GLN A C 1
ATOM 2188 O O . GLN A 1 289 ? 11.634 -11.849 19.243 1.00 95.94 289 GLN A O 1
ATOM 2193 N N . ASP A 1 290 ? 12.090 -13.451 20.744 1.00 95.38 290 ASP A N 1
ATOM 2194 C CA . ASP A 1 290 ? 13.123 -12.685 21.442 1.00 95.38 290 ASP A CA 1
ATOM 2195 C C . ASP A 1 290 ? 14.303 -12.388 20.497 1.00 95.38 290 ASP A C 1
ATOM 2197 O O . ASP A 1 290 ? 14.821 -13.285 19.831 1.00 95.38 290 ASP A O 1
ATOM 2201 N N . GLY A 1 291 ? 14.719 -11.122 20.433 1.00 94.75 291 GLY A N 1
ATOM 2202 C CA . GLY A 1 291 ? 15.772 -10.631 19.542 1.00 94.75 291 GLY A CA 1
ATOM 2203 C C . GLY A 1 291 ? 15.308 -10.235 18.136 1.00 94.75 291 GLY A C 1
ATOM 2204 O O . GLY A 1 291 ? 16.118 -9.701 17.376 1.00 94.75 291 GLY A O 1
ATOM 2205 N N . ASP A 1 292 ? 14.036 -10.444 17.779 1.00 97.19 292 ASP A N 1
ATOM 2206 C CA . ASP A 1 292 ? 13.511 -9.991 16.489 1.00 97.19 292 ASP A CA 1
ATOM 2207 C C . ASP A 1 292 ? 13.520 -8.462 16.391 1.00 97.19 292 ASP A C 1
ATOM 2209 O O . ASP A 1 292 ? 13.205 -7.752 17.352 1.00 97.19 292 ASP A O 1
ATOM 2213 N N . LYS A 1 293 ? 13.834 -7.952 15.195 1.00 97.25 293 LYS A N 1
ATOM 2214 C CA . LYS A 1 293 ? 13.799 -6.519 14.898 1.00 97.25 293 LYS A CA 1
ATOM 2215 C C . LYS A 1 293 ? 12.470 -6.101 14.281 1.00 97.25 293 LYS A C 1
ATOM 2217 O O . LYS A 1 293 ? 11.989 -6.720 13.328 1.00 97.25 293 LYS A O 1
ATOM 2222 N N . VAL A 1 294 ? 11.912 -5.002 14.775 1.00 97.06 294 VAL A N 1
ATOM 2223 C CA . VAL A 1 294 ? 10.702 -4.366 14.247 1.00 97.06 294 VAL A CA 1
ATOM 2224 C C . VAL A 1 294 ? 11.013 -2.921 13.880 1.00 97.06 294 VAL A C 1
ATOM 2226 O O . VAL A 1 294 ? 11.464 -2.141 14.720 1.00 97.06 294 VAL A O 1
ATOM 2229 N N . LEU A 1 295 ? 10.742 -2.561 12.627 1.00 95.31 295 LEU A N 1
ATOM 2230 C CA . LEU A 1 295 ? 10.942 -1.207 12.127 1.00 95.31 295 LEU A CA 1
ATOM 2231 C C . LEU A 1 295 ? 9.666 -0.382 12.305 1.00 95.31 295 LEU A C 1
ATOM 2233 O O . LEU A 1 295 ? 8.634 -0.676 11.702 1.00 95.31 295 LEU A O 1
ATOM 2237 N N . ILE A 1 296 ? 9.746 0.692 13.079 1.00 92.94 296 ILE A N 1
ATOM 2238 C CA . ILE A 1 296 ? 8.698 1.699 13.216 1.00 92.94 296 ILE A CA 1
ATOM 2239 C C . ILE A 1 296 ? 8.952 2.827 12.214 1.00 92.94 296 ILE A C 1
ATOM 2241 O O . ILE A 1 296 ? 10.027 3.425 12.205 1.00 92.94 296 ILE A O 1
ATOM 2245 N N . VAL A 1 297 ? 7.962 3.144 11.378 1.00 89.12 297 VAL A N 1
ATOM 2246 C CA . VAL A 1 297 ? 8.120 4.126 10.293 1.00 89.12 297 VAL A CA 1
ATOM 2247 C C . VAL A 1 297 ? 7.141 5.282 10.438 1.00 89.12 297 VAL A C 1
ATOM 2249 O O . VAL A 1 297 ? 5.925 5.093 10.381 1.00 89.12 297 VAL A O 1
ATOM 2252 N N . GLU A 1 298 ? 7.675 6.498 10.518 1.00 85.75 298 GLU A N 1
ATOM 2253 C CA . GLU A 1 298 ? 6.914 7.745 10.482 1.00 85.75 298 GLU A CA 1
ATOM 2254 C C . GLU A 1 298 ? 7.185 8.511 9.189 1.00 85.75 298 GLU A C 1
ATOM 2256 O O . GLU A 1 298 ? 8.261 9.060 8.972 1.00 85.75 298 GLU A O 1
ATOM 2261 N N . ALA A 1 299 ? 6.185 8.579 8.311 1.00 77.69 299 ALA A N 1
ATOM 2262 C CA . ALA A 1 299 ? 6.353 9.168 6.985 1.00 77.69 299 ALA A CA 1
ATOM 2263 C C . ALA A 1 299 ? 6.513 10.699 6.967 1.00 77.69 299 ALA A C 1
ATOM 2265 O O . ALA A 1 299 ? 6.910 11.248 5.942 1.00 77.69 299 ALA A O 1
ATOM 2266 N N . CYS A 1 300 ? 6.174 11.404 8.051 1.00 71.38 300 CYS A N 1
ATOM 2267 C CA . CYS A 1 300 ? 6.163 12.866 8.071 1.00 71.38 300 CYS A CA 1
ATOM 2268 C C . CYS A 1 300 ? 6.773 13.403 9.368 1.00 71.38 300 CYS A C 1
ATOM 2270 O O . CYS A 1 300 ? 6.396 12.935 10.442 1.00 71.38 300 CYS A O 1
ATOM 2272 N N . PRO A 1 301 ? 7.635 14.429 9.296 1.00 58.41 301 PRO A N 1
ATOM 2273 C CA . PRO A 1 301 ? 8.160 15.109 10.470 1.00 58.41 301 PRO A CA 1
ATOM 2274 C C . PRO A 1 301 ? 7.127 16.130 10.975 1.00 58.41 301 PRO A C 1
ATOM 2276 O O . PRO A 1 301 ? 7.243 17.325 10.717 1.00 58.41 301 PRO A O 1
ATOM 2279 N N . HIS A 1 302 ? 6.057 15.687 11.641 1.00 57.19 302 HIS A N 1
ATOM 2280 C CA . HIS A 1 302 ? 5.081 16.608 12.234 1.00 57.19 302 HIS A CA 1
ATOM 2281 C C . HIS A 1 302 ? 4.632 16.193 13.648 1.00 57.19 302 HIS A C 1
ATOM 2283 O O . HIS A 1 302 ? 4.079 15.118 13.864 1.00 57.19 302 HIS A O 1
ATOM 2289 N N . HIS A 1 303 ? 4.762 17.185 14.534 1.00 47.62 303 HIS A N 1
ATOM 2290 C CA . HIS A 1 303 ? 4.321 17.374 15.920 1.00 47.62 303 HIS A CA 1
ATOM 2291 C C . HIS A 1 303 ? 4.851 16.461 17.055 1.00 47.62 303 HIS A C 1
ATOM 2293 O O . HIS A 1 303 ? 4.735 15.242 16.981 1.00 47.62 303 HIS A O 1
ATOM 2299 N N . PRO A 1 304 ? 5.256 17.065 18.202 1.00 45.41 304 PRO A N 1
ATOM 2300 C CA . PRO A 1 304 ? 5.783 16.380 19.397 1.00 45.41 304 PRO A CA 1
ATOM 2301 C C . PRO A 1 304 ? 4.880 15.312 20.041 1.00 45.41 304 PRO A C 1
ATOM 2303 O O . PRO A 1 304 ? 5.356 14.527 20.845 1.00 45.41 304 PRO A O 1
ATOM 2306 N N . LYS A 1 305 ? 3.575 15.262 19.725 1.00 49.69 305 LYS A N 1
ATOM 2307 C CA . LYS A 1 305 ? 2.660 14.220 20.243 1.00 49.69 305 LYS A CA 1
ATOM 2308 C C . LYS A 1 305 ? 2.754 12.889 19.484 1.00 49.69 305 LYS A C 1
ATOM 2310 O O . LYS A 1 305 ? 2.330 11.869 20.014 1.00 49.69 305 LYS A O 1
ATOM 2315 N N . ALA A 1 306 ? 3.241 12.902 18.239 1.00 48.12 306 ALA A N 1
ATOM 2316 C CA . ALA A 1 306 ? 3.443 11.684 17.455 1.00 48.12 306 ALA A CA 1
ATOM 2317 C C . ALA A 1 306 ? 4.657 10.889 17.960 1.00 48.12 306 ALA A C 1
ATOM 2319 O O . ALA A 1 306 ? 4.620 9.660 17.937 1.00 48.12 306 ALA A O 1
ATOM 2320 N N . GLU A 1 307 ? 5.657 11.586 18.514 1.00 49.12 307 GLU A N 1
ATOM 2321 C CA . GLU A 1 307 ? 6.863 10.964 19.065 1.00 49.12 307 GLU A CA 1
ATOM 2322 C C . GLU A 1 307 ? 6.532 9.929 20.153 1.00 49.12 307 GLU A C 1
ATOM 2324 O O . GLU A 1 307 ? 7.089 8.837 20.114 1.00 49.12 307 GLU A O 1
ATOM 2329 N N . ASP A 1 308 ? 5.545 10.186 21.019 1.00 61.69 308 ASP A N 1
ATOM 2330 C CA . ASP A 1 308 ? 5.103 9.220 22.040 1.00 61.69 308 ASP A CA 1
ATOM 2331 C C . ASP A 1 308 ? 4.337 8.029 21.444 1.00 61.69 308 ASP A C 1
ATOM 2333 O O . ASP A 1 308 ? 4.423 6.906 21.938 1.00 61.69 308 ASP A O 1
ATOM 2337 N N . LEU A 1 309 ? 3.564 8.243 20.375 1.00 66.69 309 LEU A N 1
ATOM 2338 C CA . LEU A 1 309 ? 2.756 7.194 19.748 1.00 66.69 309 LEU A CA 1
ATOM 2339 C C . LEU A 1 309 ? 3.643 6.170 19.035 1.00 66.69 309 LEU A C 1
ATOM 2341 O O . LEU A 1 309 ? 3.542 4.973 19.314 1.00 66.69 309 LEU A O 1
ATOM 2345 N N . GLY A 1 310 ? 4.497 6.640 18.124 1.00 66.50 310 GLY A N 1
ATOM 2346 C CA . GLY A 1 310 ? 5.374 5.793 17.324 1.00 66.50 310 GLY A CA 1
ATOM 2347 C C . GLY A 1 310 ? 6.538 5.218 18.127 1.00 66.50 310 GLY A C 1
ATOM 2348 O O . GLY A 1 310 ? 6.773 4.013 18.063 1.00 66.50 310 GLY A O 1
ATOM 2349 N N . LYS A 1 311 ? 7.249 6.044 18.907 1.00 71.56 311 LYS A N 1
ATOM 2350 C CA . LYS A 1 311 ? 8.496 5.623 19.570 1.00 71.56 311 LYS A CA 1
ATOM 2351 C C . LYS A 1 311 ? 8.269 4.888 20.890 1.00 71.56 311 LYS A C 1
ATOM 2353 O O . LYS A 1 311 ? 9.096 4.056 21.247 1.00 71.56 311 LYS A O 1
ATOM 2358 N N . GLU A 1 312 ? 7.168 5.151 21.598 1.00 79.44 312 GLU A N 1
ATOM 2359 C CA . GLU A 1 312 ? 6.941 4.578 22.933 1.00 79.44 312 GLU A CA 1
ATOM 2360 C C . GLU A 1 312 ? 5.693 3.690 23.003 1.00 79.44 312 GLU A C 1
ATOM 2362 O O . GLU A 1 312 ? 5.784 2.508 23.336 1.00 79.44 312 GLU A O 1
ATOM 2367 N N . MET A 1 313 ? 4.515 4.215 22.657 1.00 84.12 313 MET A N 1
ATOM 2368 C CA . MET A 1 313 ? 3.239 3.538 22.894 1.00 84.12 313 MET A CA 1
ATOM 2369 C C . MET A 1 313 ? 3.084 2.262 22.062 1.00 84.12 313 MET A C 1
ATOM 2371 O O . MET A 1 313 ? 2.644 1.237 22.588 1.00 84.12 313 MET A O 1
ATOM 2375 N N . ILE A 1 314 ? 3.400 2.313 20.765 1.00 89.56 314 ILE A N 1
ATOM 2376 C CA . ILE A 1 314 ? 3.286 1.152 19.874 1.00 89.56 314 ILE A CA 1
ATOM 2377 C C . ILE A 1 314 ? 4.290 0.055 20.271 1.00 89.56 314 ILE A C 1
ATOM 2379 O O . ILE A 1 314 ? 3.833 -1.069 20.510 1.00 89.56 314 ILE A O 1
ATOM 2383 N N . PRO A 1 315 ? 5.597 0.346 20.440 1.00 91.75 315 PRO A N 1
ATOM 2384 C CA . PRO A 1 315 ? 6.557 -0.611 20.984 1.00 91.75 315 PRO A CA 1
ATOM 2385 C C . PRO A 1 315 ? 6.128 -1.216 22.321 1.00 91.75 315 PRO A C 1
ATOM 2387 O O . PRO A 1 315 ? 6.099 -2.439 22.455 1.00 91.75 315 PRO A O 1
ATOM 2390 N N . ALA A 1 316 ? 5.701 -0.392 23.285 1.00 90.62 316 ALA A N 1
ATOM 2391 C CA . ALA A 1 316 ? 5.267 -0.859 24.601 1.00 90.62 316 ALA A CA 1
ATOM 2392 C C . ALA A 1 316 ? 4.040 -1.781 24.523 1.00 90.62 316 ALA A C 1
ATOM 2394 O O . ALA A 1 316 ? 3.972 -2.793 25.222 1.00 90.62 316 ALA A O 1
ATOM 2395 N N . ARG A 1 317 ? 3.072 -1.467 23.652 1.00 91.00 317 ARG A N 1
ATOM 2396 C CA . ARG A 1 317 ? 1.893 -2.314 23.424 1.00 91.00 317 ARG A CA 1
ATOM 2397 C C . ARG A 1 317 ? 2.266 -3.650 22.786 1.00 91.00 317 ARG A C 1
ATOM 2399 O O . ARG A 1 317 ? 1.793 -4.682 23.257 1.00 91.00 317 ARG A O 1
ATOM 2406 N N . ILE A 1 318 ? 3.111 -3.644 21.754 1.00 93.62 318 ILE A N 1
ATOM 2407 C CA . ILE A 1 318 ? 3.569 -4.874 21.091 1.00 93.62 318 ILE A CA 1
ATOM 2408 C C . ILE A 1 318 ? 4.351 -5.741 22.083 1.00 93.62 318 ILE A C 1
ATOM 2410 O O . ILE A 1 318 ? 4.010 -6.908 22.251 1.00 93.62 318 ILE A O 1
ATOM 2414 N N . ALA A 1 319 ? 5.321 -5.167 22.799 1.00 92.62 319 ALA A N 1
ATOM 2415 C CA . ALA A 1 319 ? 6.108 -5.878 23.805 1.00 92.62 319 ALA A CA 1
ATOM 2416 C C . ALA A 1 319 ? 5.234 -6.434 24.943 1.00 92.62 319 ALA A C 1
ATOM 2418 O O . ALA A 1 319 ? 5.410 -7.574 25.370 1.00 92.62 319 ALA A O 1
ATOM 2419 N N . GLY A 1 320 ? 4.242 -5.666 25.408 1.00 93.19 320 GLY A N 1
ATOM 2420 C CA . GLY A 1 320 ? 3.294 -6.113 26.431 1.00 93.19 320 GLY A CA 1
ATOM 2421 C C . GLY A 1 320 ? 2.401 -7.273 25.975 1.00 93.19 320 GLY A C 1
ATOM 2422 O O . GLY A 1 320 ? 2.077 -8.153 26.776 1.00 93.19 320 GLY A O 1
ATOM 2423 N N . TYR A 1 321 ? 2.022 -7.296 24.694 1.00 95.25 321 TYR A N 1
ATOM 2424 C CA . TYR A 1 321 ? 1.233 -8.369 24.087 1.00 95.25 321 TYR A CA 1
ATOM 2425 C C . TYR A 1 321 ? 2.045 -9.649 23.887 1.00 95.25 321 TYR A C 1
ATOM 2427 O O . TYR A 1 321 ? 1.623 -10.715 24.333 1.00 95.25 321 TYR A O 1
ATOM 2435 N N . THR A 1 322 ? 3.210 -9.545 23.242 1.00 94.00 322 THR A N 1
ATOM 2436 C CA . THR A 1 322 ? 4.055 -10.704 22.922 1.00 94.00 322 THR A CA 1
ATOM 2437 C C . THR A 1 322 ? 4.749 -11.263 24.160 1.00 94.00 322 THR A C 1
ATOM 2439 O O . THR A 1 322 ? 5.000 -12.465 24.228 1.00 94.00 322 THR A O 1
ATOM 2442 N N . ARG A 1 323 ? 5.030 -10.404 25.154 1.00 93.50 323 ARG A N 1
ATOM 2443 C CA . ARG A 1 323 ? 5.884 -10.695 26.319 1.00 93.50 323 ARG A CA 1
ATOM 2444 C C . ARG A 1 323 ? 7.273 -11.191 25.901 1.00 93.50 323 ARG A C 1
ATOM 2446 O O . ARG A 1 323 ? 7.815 -12.101 26.524 1.00 93.50 323 ARG A O 1
ATOM 2453 N N . ARG A 1 324 ? 7.802 -10.604 24.825 1.00 93.62 324 ARG A N 1
ATOM 2454 C CA . ARG A 1 324 ? 9.106 -10.906 24.222 1.00 93.62 324 ARG A CA 1
ATOM 2455 C C . ARG A 1 324 ? 10.028 -9.696 24.263 1.00 93.62 324 ARG A C 1
ATOM 2457 O O . ARG A 1 324 ? 9.558 -8.557 24.252 1.00 93.62 324 ARG A O 1
ATOM 2464 N N . GLU A 1 325 ? 11.329 -9.947 24.252 1.00 93.44 325 GLU A N 1
ATOM 2465 C CA . GLU A 1 325 ? 12.365 -8.924 24.114 1.00 93.44 325 GLU A CA 1
ATOM 2466 C C . GLU A 1 325 ? 12.561 -8.569 22.635 1.00 93.44 325 GLU A C 1
ATOM 2468 O O . GLU A 1 325 ? 13.411 -9.126 21.945 1.00 93.44 325 GLU A O 1
ATOM 2473 N N . ILE A 1 326 ? 11.726 -7.658 22.133 1.00 96.38 326 ILE A N 1
ATOM 2474 C CA . ILE A 1 326 ? 11.757 -7.187 20.742 1.00 96.38 326 ILE A CA 1
ATOM 2475 C C . ILE A 1 326 ? 12.666 -5.961 20.614 1.00 96.38 326 ILE A C 1
ATOM 2477 O O . ILE A 1 326 ? 12.608 -5.046 21.438 1.00 96.38 326 ILE A O 1
ATOM 2481 N N . ILE A 1 327 ? 13.471 -5.916 19.553 1.00 96.31 327 ILE A N 1
ATOM 2482 C CA . ILE A 1 327 ? 14.325 -4.775 19.221 1.00 96.31 327 ILE A CA 1
ATOM 2483 C C . ILE A 1 327 ? 13.537 -3.836 18.306 1.00 96.31 327 ILE A C 1
ATOM 2485 O O . ILE A 1 327 ? 13.191 -4.195 17.182 1.00 96.31 327 ILE A O 1
ATOM 2489 N N . PHE A 1 328 ? 13.256 -2.622 18.771 1.00 94.75 328 PHE A N 1
ATOM 2490 C CA . PHE A 1 328 ? 12.557 -1.614 17.976 1.00 94.75 328 PHE A CA 1
ATOM 2491 C C . PHE A 1 328 ? 13.539 -0.594 17.409 1.00 94.75 328 PHE A C 1
ATOM 2493 O O . PHE A 1 328 ? 14.300 0.027 18.148 1.00 94.75 328 PHE A O 1
ATOM 2500 N N . GLU A 1 329 ? 13.476 -0.381 16.100 1.00 93.12 329 GLU A N 1
ATOM 2501 C CA . GLU A 1 329 ? 14.210 0.675 15.407 1.00 93.12 329 GLU A CA 1
ATOM 2502 C C . GLU A 1 329 ? 13.207 1.655 14.797 1.00 93.12 329 GLU A C 1
ATOM 2504 O O . GLU A 1 329 ? 12.129 1.256 14.365 1.00 93.12 329 GLU A O 1
ATOM 2509 N N . SER A 1 330 ? 13.522 2.949 14.788 1.00 89.06 330 SER A N 1
ATOM 2510 C CA . SER A 1 330 ? 12.615 3.983 14.278 1.00 89.06 330 SER A CA 1
ATOM 2511 C C . SER A 1 330 ? 13.230 4.717 13.097 1.00 89.06 330 SER A C 1
ATOM 2513 O O . SER A 1 330 ? 14.384 5.138 13.156 1.00 89.06 330 SER A O 1
ATOM 2515 N N . LYS A 1 331 ? 12.435 4.926 12.048 1.00 85.50 331 LYS A N 1
ATOM 2516 C CA . LYS A 1 331 ? 12.782 5.760 10.897 1.00 85.50 331 LYS A CA 1
ATOM 2517 C C . LYS A 1 331 ? 11.720 6.833 10.694 1.00 85.50 331 LYS A C 1
ATOM 2519 O O . LYS A 1 331 ? 10.537 6.524 10.563 1.00 85.50 331 LYS A O 1
ATOM 2524 N N . THR A 1 332 ? 12.159 8.084 10.596 1.00 82.06 332 THR A N 1
ATOM 2525 C CA . THR A 1 332 ? 11.304 9.223 10.246 1.00 82.06 332 THR A CA 1
ATOM 2526 C C . THR A 1 332 ? 11.703 9.765 8.876 1.00 82.06 332 THR A C 1
ATOM 2528 O O . THR A 1 332 ? 12.888 9.853 8.565 1.00 82.06 332 THR A O 1
ATOM 2531 N N . GLY A 1 333 ? 10.718 10.149 8.066 1.00 71.25 333 GLY A N 1
ATOM 2532 C CA . GLY A 1 333 ? 10.916 10.792 6.769 1.00 71.25 333 GLY A CA 1
ATOM 2533 C C . GLY A 1 333 ? 10.534 9.921 5.571 1.00 71.25 333 GLY A C 1
ATOM 2534 O O . GLY A 1 333 ? 9.666 9.042 5.643 1.00 71.25 333 GLY A O 1
ATOM 2535 N N . CYS A 1 334 ? 11.152 10.221 4.431 1.00 63.97 334 CYS A N 1
ATOM 2536 C CA . CYS A 1 334 ? 10.800 9.629 3.147 1.00 63.97 334 CYS A CA 1
ATOM 2537 C C . CYS A 1 334 ? 11.372 8.208 2.994 1.00 63.97 334 CYS A C 1
ATOM 2539 O O . CYS A 1 334 ? 12.567 7.979 3.179 1.00 63.97 334 CYS A O 1
ATOM 2541 N N . GLY A 1 335 ? 10.508 7.264 2.607 1.00 67.88 335 GLY A N 1
ATOM 2542 C CA . GLY A 1 335 ? 10.887 5.908 2.192 1.00 67.88 335 GLY A CA 1
ATOM 2543 C C . GLY A 1 335 ? 11.278 4.935 3.314 1.00 67.88 335 GLY A C 1
ATOM 2544 O O . GLY A 1 335 ? 11.494 5.302 4.470 1.00 67.88 335 GLY A O 1
ATOM 2545 N N . LEU A 1 336 ? 11.375 3.654 2.953 1.00 78.81 336 LEU A N 1
ATOM 2546 C CA . LEU A 1 336 ? 11.861 2.570 3.814 1.00 78.81 336 LEU A CA 1
ATOM 2547 C C . LEU A 1 336 ? 13.392 2.426 3.707 1.00 78.81 336 LEU A C 1
ATOM 2549 O O . LEU A 1 336 ? 14.004 3.049 2.837 1.00 78.81 336 LEU A O 1
ATOM 2553 N N . PRO A 1 337 ? 14.070 1.727 4.634 1.00 78.56 337 PRO A N 1
ATOM 2554 C CA . PRO A 1 337 ? 15.411 1.209 4.384 1.00 78.56 337 PRO A CA 1
ATOM 2555 C C . PRO A 1 337 ? 15.432 0.304 3.148 1.00 78.56 337 PRO A C 1
ATOM 2557 O O . PRO A 1 337 ? 14.417 -0.273 2.764 1.00 78.56 337 PRO A O 1
ATOM 2560 N N . LEU A 1 338 ? 16.600 0.204 2.526 1.00 70.75 338 LEU A N 1
ATOM 2561 C CA . LEU A 1 338 ? 16.801 -0.518 1.266 1.00 70.75 338 LEU A CA 1
ATOM 2562 C C . LEU A 1 338 ? 16.749 -2.019 1.459 1.00 70.75 338 LEU A C 1
ATOM 2564 O O . LEU A 1 338 ? 16.127 -2.739 0.682 1.00 70.75 338 LEU A O 1
ATOM 2568 N N . ASP A 1 339 ? 17.442 -2.451 2.502 1.00 81.25 339 ASP A N 1
ATOM 2569 C CA . ASP A 1 339 ? 17.432 -3.810 2.976 1.00 81.25 339 ASP A CA 1
ATOM 2570 C C . ASP A 1 339 ? 16.505 -3.862 4.182 1.00 81.25 339 ASP A C 1
ATOM 2572 O O . ASP A 1 339 ? 16.724 -3.181 5.186 1.00 81.25 339 ASP A O 1
ATOM 2576 N N . LEU A 1 340 ? 15.426 -4.620 4.034 1.00 87.81 340 LEU A N 1
ATOM 2577 C CA . LEU A 1 340 ? 14.484 -4.892 5.103 1.00 87.81 340 LEU A CA 1
ATOM 2578 C C . LEU A 1 340 ? 14.692 -6.285 5.704 1.00 87.81 340 LEU A C 1
ATOM 2580 O O . LEU A 1 340 ? 13.991 -6.623 6.653 1.00 87.81 340 LEU A O 1
ATOM 2584 N N . ALA A 1 341 ? 15.630 -7.089 5.188 1.00 87.88 341 ALA A N 1
ATOM 2585 C CA . ALA A 1 341 ? 15.763 -8.506 5.523 1.00 87.88 341 ALA A CA 1
ATOM 2586 C C . ALA A 1 341 ? 16.055 -8.765 7.009 1.00 87.88 341 ALA A C 1
ATOM 2588 O O . ALA A 1 341 ? 15.744 -9.841 7.524 1.00 87.88 341 ALA A O 1
ATOM 2589 N N . GLU A 1 342 ? 16.640 -7.789 7.708 1.00 92.56 342 GLU A N 1
ATOM 2590 C CA . GLU A 1 342 ? 16.880 -7.878 9.149 1.00 92.56 342 GLU A CA 1
ATOM 2591 C C . GLU A 1 342 ? 15.610 -7.704 9.997 1.00 92.56 342 GLU A C 1
ATOM 2593 O O . GLU A 1 342 ? 15.577 -8.149 11.145 1.00 92.56 342 GLU A O 1
ATOM 2598 N N . TYR A 1 343 ? 14.556 -7.097 9.445 1.00 96.25 343 TYR A N 1
ATOM 2599 C CA . TYR A 1 343 ? 13.306 -6.838 10.149 1.00 96.25 343 TYR A CA 1
ATOM 2600 C C . TYR A 1 343 ? 12.299 -7.970 9.941 1.00 96.25 343 TYR A C 1
ATOM 2602 O O . TYR A 1 343 ? 12.100 -8.478 8.839 1.00 96.25 343 TYR A O 1
ATOM 2610 N N . LYS A 1 344 ? 11.592 -8.337 11.011 1.00 97.00 344 LYS A N 1
ATOM 2611 C CA . LYS A 1 344 ? 10.471 -9.291 10.958 1.00 97.00 344 LYS A CA 1
ATOM 2612 C C . LYS A 1 344 ? 9.123 -8.636 10.717 1.00 97.00 344 LYS A C 1
ATOM 2614 O O . LYS A 1 344 ? 8.171 -9.318 10.346 1.00 97.00 344 LYS A O 1
ATOM 2619 N N . LEU A 1 345 ? 9.030 -7.334 10.957 1.00 97.50 345 LEU A N 1
ATOM 2620 C CA . LEU A 1 345 ? 7.804 -6.569 10.803 1.00 97.50 345 LEU A CA 1
ATOM 2621 C C . LEU A 1 345 ? 8.137 -5.093 10.596 1.00 97.50 345 LEU A C 1
ATOM 2623 O O . LEU A 1 345 ? 8.973 -4.530 11.305 1.00 97.50 345 LEU A O 1
ATOM 2627 N N . VAL A 1 346 ? 7.414 -4.459 9.680 1.00 96.56 346 VAL A N 1
ATOM 2628 C CA . VAL A 1 346 ? 7.361 -3.003 9.544 1.00 96.56 346 VAL A CA 1
ATOM 2629 C C . VAL A 1 346 ? 6.026 -2.504 10.093 1.00 96.56 346 VAL A C 1
ATOM 2631 O O . VAL A 1 346 ? 4.957 -2.955 9.679 1.00 96.56 346 VAL A O 1
ATOM 2634 N N . VAL A 1 347 ? 6.068 -1.544 11.015 1.00 95.50 347 VAL A N 1
ATOM 2635 C CA . VAL A 1 347 ? 4.880 -0.878 11.555 1.00 95.50 347 VAL A CA 1
ATOM 2636 C C . VAL A 1 347 ? 4.892 0.584 11.128 1.00 95.50 347 VAL A C 1
ATOM 2638 O O . VAL A 1 347 ? 5.628 1.416 11.655 1.00 95.50 347 VAL A O 1
ATOM 2641 N N . HIS A 1 348 ? 4.047 0.897 10.155 1.00 93.38 348 HIS A N 1
ATOM 2642 C CA . HIS A 1 348 ? 3.968 2.213 9.544 1.00 93.38 348 HIS A CA 1
ATOM 2643 C C . HIS A 1 348 ? 2.937 3.118 10.241 1.00 93.38 348 HIS A C 1
ATOM 2645 O O . HIS A 1 348 ? 1.916 2.662 10.763 1.00 93.38 348 HIS A O 1
ATOM 2651 N N . CYS A 1 349 ? 3.144 4.432 10.212 1.00 88.44 349 CYS A N 1
ATOM 2652 C CA . CYS A 1 349 ? 2.130 5.380 10.663 1.00 88.44 349 CYS A CA 1
ATOM 2653 C C . CYS A 1 349 ? 0.872 5.356 9.766 1.00 88.44 349 CYS A C 1
ATOM 2655 O O . CYS A 1 349 ? 0.840 4.737 8.701 1.00 88.44 349 CYS A O 1
ATOM 2657 N N . GLY A 1 350 ? -0.186 6.068 10.162 1.00 81.44 350 GLY A N 1
ATOM 2658 C CA . GLY A 1 350 ? -1.435 6.144 9.387 1.00 81.44 350 GLY A CA 1
ATOM 2659 C C . GLY A 1 350 ? -1.331 6.855 8.028 1.00 81.44 350 GLY A C 1
ATOM 2660 O O . GLY A 1 350 ? -2.332 6.939 7.326 1.00 81.44 350 GLY A O 1
ATOM 2661 N N . ALA A 1 351 ? -0.151 7.376 7.664 1.00 80.62 351 ALA A N 1
ATOM 2662 C CA . ALA A 1 351 ? 0.116 8.046 6.390 1.00 80.62 351 ALA A CA 1
ATOM 2663 C C . ALA A 1 351 ? -0.835 9.231 6.090 1.00 80.62 351 ALA A C 1
ATOM 2665 O O . ALA A 1 351 ? -1.142 9.520 4.937 1.00 80.62 351 ALA A O 1
ATOM 2666 N N . CYS A 1 352 ? -1.294 9.943 7.129 1.00 74.88 352 CYS A N 1
ATOM 2667 C CA . CYS A 1 352 ? -2.327 10.983 7.014 1.00 74.88 352 CYS A CA 1
ATOM 2668 C C . CYS A 1 352 ? -1.963 12.125 6.047 1.00 74.88 352 CYS A C 1
ATOM 2670 O O . CYS A 1 352 ? -2.851 12.689 5.417 1.00 74.88 352 CYS A O 1
ATOM 2672 N N . MET A 1 353 ? -0.672 12.455 5.935 1.00 72.81 353 MET A N 1
ATOM 2673 C CA . MET A 1 353 ? -0.146 13.515 5.062 1.00 72.81 353 MET A CA 1
ATOM 2674 C C . MET A 1 353 ? 0.528 12.959 3.794 1.00 72.81 353 MET A C 1
ATOM 2676 O O . MET A 1 353 ? 1.318 13.656 3.166 1.00 72.81 353 MET A O 1
ATOM 2680 N N . GLN A 1 354 ? 0.307 11.689 3.451 1.00 73.75 354 GLN A N 1
ATOM 2681 C CA . GLN A 1 354 ? 0.919 11.054 2.280 1.00 73.75 354 GLN A CA 1
ATOM 2682 C C . GLN A 1 354 ? -0.135 10.722 1.224 1.00 73.75 354 GLN A C 1
ATOM 2684 O O . GLN A 1 354 ? -1.327 10.516 1.514 1.00 73.75 354 GLN A O 1
ATOM 2689 N N . GLU A 1 355 ? 0.311 10.647 -0.025 1.00 77.38 355 GLU A N 1
ATOM 2690 C CA . GLU A 1 355 ? -0.527 10.169 -1.112 1.00 77.38 355 GLU A CA 1
ATOM 2691 C C . GLU A 1 355 ? -0.731 8.651 -1.012 1.00 77.38 355 GLU A C 1
ATOM 2693 O O . GLU A 1 355 ? 0.052 7.920 -0.402 1.00 77.38 355 GLU A O 1
ATOM 2698 N N . ARG A 1 356 ? -1.822 8.156 -1.609 1.00 82.38 356 ARG A N 1
ATOM 2699 C CA . ARG A 1 356 ? -2.110 6.712 -1.646 1.00 82.38 356 ARG A CA 1
ATOM 2700 C C . ARG A 1 356 ? -0.996 5.952 -2.373 1.00 82.38 356 ARG A C 1
ATOM 2702 O O . ARG A 1 356 ? -0.585 4.890 -1.916 1.00 82.38 356 ARG A O 1
ATOM 2709 N N . ALA A 1 357 ? -0.486 6.518 -3.466 1.00 77.94 357 ALA A N 1
ATOM 2710 C CA . ALA A 1 357 ? 0.567 5.904 -4.265 1.00 77.94 357 ALA A CA 1
ATOM 2711 C C . ALA A 1 357 ? 1.846 5.652 -3.443 1.00 77.94 357 ALA A C 1
ATOM 2713 O O . ALA A 1 357 ? 2.416 4.567 -3.531 1.00 77.94 357 ALA A O 1
ATOM 2714 N N . ASP A 1 358 ? 2.244 6.590 -2.574 1.00 78.31 358 ASP A N 1
ATOM 2715 C CA . ASP A 1 358 ? 3.404 6.423 -1.685 1.00 78.31 358 ASP A CA 1
ATOM 2716 C C . ASP A 1 358 ? 3.236 5.257 -0.714 1.00 78.31 358 ASP A C 1
ATOM 2718 O O . ASP A 1 358 ? 4.153 4.459 -0.522 1.00 78.31 358 ASP A O 1
ATOM 2722 N N . MET A 1 359 ? 2.063 5.153 -0.088 1.00 84.81 359 MET A N 1
ATOM 2723 C CA . MET A 1 359 ? 1.792 4.079 0.862 1.00 84.81 359 MET A CA 1
ATOM 2724 C C . MET A 1 359 ? 1.763 2.718 0.158 1.00 84.81 359 MET A C 1
ATOM 2726 O O . MET A 1 359 ? 2.349 1.759 0.657 1.00 84.81 359 MET A O 1
ATOM 2730 N N . LEU A 1 360 ? 1.138 2.634 -1.019 1.00 84.75 360 LEU A N 1
ATOM 2731 C CA . LEU A 1 360 ? 1.120 1.410 -1.820 1.00 84.75 360 LEU A CA 1
ATOM 2732 C C . LEU A 1 360 ? 2.526 0.991 -2.272 1.00 84.75 360 LEU A C 1
ATOM 2734 O O . LEU A 1 360 ? 2.840 -0.196 -2.224 1.00 84.75 360 LEU A O 1
ATOM 2738 N N . ARG A 1 361 ? 3.398 1.941 -2.638 1.00 80.94 361 ARG A N 1
ATOM 2739 C CA . ARG A 1 361 ? 4.809 1.653 -2.944 1.00 80.94 361 ARG A CA 1
ATOM 2740 C C . ARG A 1 361 ? 5.529 1.014 -1.763 1.00 80.94 361 ARG A C 1
ATOM 2742 O O . ARG A 1 361 ? 6.109 -0.051 -1.917 1.00 80.94 361 ARG A O 1
ATOM 2749 N N . ARG A 1 362 ? 5.402 1.596 -0.566 1.00 85.19 362 ARG A N 1
ATOM 2750 C CA . ARG A 1 362 ? 6.005 1.041 0.661 1.00 85.19 362 ARG A CA 1
ATOM 2751 C C . ARG A 1 362 ? 5.494 -0.369 0.963 1.00 85.19 362 ARG A C 1
ATOM 2753 O O . ARG A 1 362 ? 6.276 -1.228 1.354 1.00 85.19 362 ARG A O 1
ATOM 2760 N N . ILE A 1 363 ? 4.196 -0.614 0.768 1.00 88.19 363 ILE A N 1
ATOM 2761 C CA . ILE A 1 363 ? 3.614 -1.947 0.958 1.00 88.19 363 ILE A CA 1
ATOM 2762 C C . ILE A 1 363 ? 4.196 -2.945 -0.051 1.00 88.19 363 ILE A C 1
ATOM 2764 O O . ILE A 1 363 ? 4.601 -4.034 0.351 1.00 88.19 363 ILE A O 1
ATOM 2768 N N . ARG A 1 364 ? 4.308 -2.565 -1.330 1.00 84.81 364 ARG A N 1
ATOM 2769 C CA . ARG A 1 364 ? 4.947 -3.399 -2.360 1.00 84.81 364 ARG A CA 1
ATOM 2770 C C . ARG A 1 364 ? 6.415 -3.672 -2.056 1.00 84.81 364 ARG A C 1
ATOM 2772 O O . ARG A 1 364 ? 6.862 -4.792 -2.256 1.00 84.81 364 ARG A O 1
ATOM 2779 N N . ASP A 1 365 ? 7.160 -2.693 -1.559 1.00 81.69 365 ASP A N 1
ATOM 2780 C CA . ASP A 1 365 ? 8.573 -2.882 -1.217 1.00 81.69 365 ASP A CA 1
ATOM 2781 C C . ASP A 1 365 ? 8.760 -3.873 -0.067 1.00 81.69 365 ASP A C 1
ATOM 2783 O O . ASP A 1 365 ? 9.646 -4.726 -0.124 1.00 81.69 365 ASP A O 1
ATOM 2787 N N . CYS A 1 366 ? 7.887 -3.816 0.937 1.00 88.44 366 CYS A N 1
ATOM 2788 C CA . CYS A 1 366 ? 7.809 -4.817 1.994 1.00 88.44 366 CYS A CA 1
ATOM 2789 C C . CYS A 1 366 ? 7.461 -6.211 1.445 1.00 88.44 366 CYS A C 1
ATOM 2791 O O . CYS A 1 366 ? 8.158 -7.178 1.747 1.00 88.44 366 CYS A O 1
ATOM 2793 N N . ASP A 1 367 ? 6.439 -6.310 0.591 1.00 86.88 367 ASP A N 1
ATOM 2794 C CA . ASP A 1 367 ? 5.997 -7.569 -0.024 1.00 86.88 367 ASP A CA 1
ATOM 2795 C C . ASP A 1 367 ? 7.100 -8.221 -0.880 1.00 86.88 367 ASP A C 1
ATOM 2797 O O . ASP A 1 367 ? 7.397 -9.407 -0.721 1.00 86.88 367 ASP A O 1
ATOM 2801 N N . ARG A 1 368 ? 7.796 -7.419 -1.700 1.00 81.19 368 ARG A N 1
ATOM 2802 C CA . ARG A 1 368 ? 8.947 -7.833 -2.526 1.00 81.19 368 ARG A CA 1
ATOM 2803 C C . ARG A 1 368 ? 10.097 -8.405 -1.704 1.00 81.19 368 ARG A C 1
ATOM 2805 O O . ARG A 1 368 ? 10.791 -9.300 -2.173 1.00 81.19 368 ARG A O 1
ATOM 2812 N N . GLN A 1 369 ? 10.323 -7.870 -0.506 1.00 85.19 369 GLN A N 1
ATOM 2813 C CA . GLN A 1 369 ? 11.364 -8.343 0.411 1.00 85.19 369 GLN A CA 1
ATOM 2814 C C . GLN A 1 369 ? 10.846 -9.397 1.398 1.00 85.19 369 GLN A C 1
ATOM 2816 O O . GLN A 1 369 ? 11.585 -9.827 2.279 1.00 85.19 369 GLN A O 1
ATOM 2821 N N . HIS A 1 370 ? 9.589 -9.828 1.246 1.00 89.56 370 HIS A N 1
ATOM 2822 C CA . HIS A 1 370 ? 8.913 -10.779 2.127 1.00 89.56 370 HIS A CA 1
ATOM 2823 C C . HIS A 1 370 ? 8.901 -10.353 3.601 1.00 89.56 370 HIS A C 1
ATOM 2825 O O . HIS A 1 370 ? 8.930 -11.191 4.505 1.00 89.56 370 HIS A O 1
ATOM 2831 N N . VAL A 1 371 ? 8.825 -9.045 3.848 1.00 94.00 371 VAL A N 1
ATOM 2832 C CA . VAL A 1 371 ? 8.720 -8.473 5.190 1.00 94.00 371 VAL A CA 1
ATOM 2833 C C . VAL A 1 371 ? 7.281 -8.016 5.415 1.00 94.00 371 VAL A C 1
ATOM 2835 O O . VAL A 1 371 ? 6.806 -7.129 4.707 1.00 94.00 371 VAL A O 1
ATOM 2838 N N . PRO A 1 372 ? 6.559 -8.585 6.393 1.00 96.31 372 PRO A N 1
ATOM 2839 C CA . PRO A 1 372 ? 5.208 -8.152 6.712 1.00 96.31 372 PRO A CA 1
ATOM 2840 C C . PRO A 1 372 ? 5.162 -6.666 7.085 1.00 96.31 372 PRO A C 1
ATOM 2842 O O . PRO A 1 372 ? 6.018 -6.166 7.817 1.00 96.31 372 PRO A O 1
ATOM 2845 N N . ILE A 1 373 ? 4.124 -5.968 6.626 1.00 95.75 373 ILE A N 1
ATOM 2846 C CA . ILE A 1 373 ? 3.873 -4.562 6.953 1.00 95.75 373 ILE A CA 1
ATOM 2847 C C . ILE A 1 373 ? 2.472 -4.391 7.523 1.00 95.75 373 ILE A C 1
ATOM 2849 O O . ILE A 1 373 ? 1.502 -4.951 7.023 1.00 95.75 373 ILE A O 1
ATOM 2853 N N . THR A 1 374 ? 2.352 -3.586 8.571 1.00 96.69 374 THR A N 1
ATOM 2854 C CA . THR A 1 374 ? 1.067 -3.136 9.106 1.00 96.69 374 THR A CA 1
ATOM 2855 C C . THR A 1 374 ? 1.116 -1.649 9.442 1.00 96.69 374 THR A C 1
ATOM 2857 O O . THR A 1 374 ? 2.125 -0.985 9.203 1.00 96.69 374 THR A O 1
ATOM 2860 N N . ASN A 1 375 ? 0.031 -1.104 9.990 1.00 93.88 375 ASN A N 1
ATOM 2861 C CA . ASN A 1 375 ? 0.010 0.261 10.498 1.00 93.88 375 ASN A CA 1
ATOM 2862 C C . ASN A 1 375 ? -0.381 0.345 11.978 1.00 93.88 375 ASN A C 1
ATOM 2864 O O . ASN A 1 375 ? -0.846 -0.632 12.563 1.00 93.88 375 ASN A O 1
ATOM 2868 N N . TYR A 1 376 ? -0.232 1.527 12.583 1.00 91.69 376 TYR A N 1
ATOM 2869 C CA . TYR A 1 376 ? -0.551 1.740 14.003 1.00 91.69 376 TYR A CA 1
ATOM 2870 C C . TYR A 1 376 ? -1.978 1.327 14.374 1.00 91.69 376 TYR A C 1
ATOM 2872 O O . TYR A 1 376 ? -2.176 0.671 15.392 1.00 91.69 376 TYR A O 1
ATOM 2880 N N . GLY A 1 377 ? -2.972 1.665 13.548 1.00 90.69 377 GLY A N 1
ATOM 2881 C CA . GLY A 1 377 ? -4.371 1.333 13.829 1.00 90.69 377 GLY A CA 1
ATOM 2882 C C . GLY A 1 377 ? -4.617 -0.176 13.899 1.00 90.69 377 GLY A C 1
ATOM 2883 O O . GLY A 1 377 ? -5.248 -0.657 14.839 1.00 90.69 377 GLY A O 1
ATOM 2884 N N . LEU A 1 378 ? -4.085 -0.925 12.932 1.00 95.12 378 LEU A N 1
ATOM 2885 C CA . LEU A 1 378 ? -4.236 -2.378 12.846 1.00 95.12 378 LEU A CA 1
ATOM 2886 C C . LEU A 1 378 ? -3.365 -3.117 13.871 1.00 95.12 378 LEU A C 1
ATOM 2888 O O . LEU A 1 378 ? -3.838 -4.080 14.472 1.00 95.12 378 LEU A O 1
ATOM 2892 N N . ALA A 1 379 ? -2.147 -2.638 14.141 1.00 94.94 379 ALA A N 1
ATOM 2893 C CA . ALA A 1 379 ? -1.286 -3.174 15.197 1.00 94.94 379 ALA A CA 1
ATOM 2894 C C . ALA A 1 379 ? -1.931 -3.019 16.584 1.00 94.94 379 ALA A C 1
ATOM 2896 O O . ALA A 1 379 ? -1.976 -3.971 17.362 1.00 94.94 379 ALA A O 1
ATOM 2897 N N . VAL A 1 380 ? -2.504 -1.846 16.878 1.00 92.44 380 VAL A N 1
ATOM 2898 C CA . VAL A 1 380 ? -3.250 -1.615 18.123 1.00 92.44 380 VAL A CA 1
ATOM 2899 C C . VAL A 1 380 ? -4.468 -2.526 18.201 1.00 92.44 380 VAL A C 1
ATOM 2901 O O . VAL A 1 380 ? -4.660 -3.186 19.219 1.00 92.44 380 VAL A O 1
ATOM 2904 N N . ALA A 1 381 ? -5.258 -2.623 17.128 1.00 93.94 381 ALA A N 1
ATOM 2905 C CA . ALA A 1 381 ? -6.417 -3.511 17.094 1.00 93.94 381 ALA A CA 1
ATOM 2906 C C . ALA A 1 381 ? -6.030 -4.985 17.304 1.00 93.94 381 ALA A C 1
ATOM 2908 O O . ALA A 1 381 ? -6.773 -5.734 17.943 1.00 93.94 381 ALA A O 1
ATOM 2909 N N . LYS A 1 382 ? -4.868 -5.414 16.794 1.00 95.75 382 LYS A N 1
ATOM 2910 C CA . LYS A 1 382 ? -4.330 -6.759 17.019 1.00 95.75 382 LYS A CA 1
ATOM 2911 C C . LYS A 1 382 ? -4.018 -6.990 18.490 1.00 95.75 382 LYS A C 1
ATOM 2913 O O . LYS A 1 382 ? -4.551 -7.927 19.077 1.00 95.75 382 LYS A O 1
ATOM 2918 N N . VAL A 1 383 ? -3.195 -6.119 19.068 1.00 93.50 383 VAL A N 1
ATOM 2919 C CA . VAL A 1 383 ? -2.755 -6.199 20.466 1.00 93.50 383 VAL A CA 1
ATOM 2920 C C . VAL A 1 383 ? -3.937 -6.121 21.437 1.00 93.50 383 VAL A C 1
ATOM 2922 O O . VAL A 1 383 ? -3.974 -6.838 22.433 1.00 93.50 383 VAL A O 1
ATOM 2925 N N . ASP A 1 384 ? -4.940 -5.296 21.133 1.00 91.56 384 ASP A N 1
ATOM 2926 C CA . ASP A 1 384 ? -6.153 -5.172 21.943 1.00 91.56 384 ASP A CA 1
ATOM 2927 C C . ASP A 1 384 ? -7.159 -6.319 21.736 1.00 91.56 384 ASP A C 1
ATOM 2929 O O . ASP A 1 384 ? -8.192 -6.347 22.408 1.00 91.56 384 ASP A O 1
ATOM 2933 N N . GLY A 1 385 ? -6.890 -7.260 20.823 1.00 93.50 385 GLY A N 1
ATOM 2934 C CA . GLY A 1 385 ? -7.768 -8.395 20.529 1.00 93.50 385 GLY A CA 1
ATOM 2935 C C . GLY A 1 385 ? -9.053 -8.024 19.777 1.00 93.50 385 GLY A C 1
ATOM 2936 O O . GLY A 1 385 ? -9.985 -8.825 19.706 1.00 93.50 385 GLY A O 1
ATOM 2937 N N . THR A 1 386 ? -9.128 -6.820 19.207 1.00 95.19 386 THR A N 1
ATOM 2938 C CA . THR A 1 386 ? -10.313 -6.298 18.508 1.00 95.19 386 THR A CA 1
ATOM 2939 C C . THR A 1 386 ? -10.222 -6.433 16.987 1.00 95.19 386 THR A C 1
ATOM 2941 O O . THR A 1 386 ? -11.253 -6.355 16.320 1.00 95.19 386 THR A O 1
ATOM 2944 N N . LEU A 1 387 ? -9.035 -6.719 16.431 1.00 95.25 387 LEU A N 1
ATOM 2945 C CA . LEU A 1 387 ? -8.758 -6.767 14.986 1.00 95.25 387 LEU A CA 1
ATOM 2946 C C . LEU A 1 387 ? -9.826 -7.522 14.191 1.00 95.25 387 LEU A C 1
ATOM 2948 O O . LEU A 1 387 ? -10.447 -6.938 13.311 1.00 95.25 387 LEU A O 1
ATOM 2952 N N . LYS A 1 388 ? -10.093 -8.786 14.549 1.00 94.06 388 LYS A N 1
ATOM 2953 C CA . LYS A 1 388 ? -11.054 -9.642 13.834 1.00 94.06 388 LYS A CA 1
ATOM 2954 C C . LYS A 1 388 ? -12.440 -9.006 13.740 1.00 94.06 388 LYS A C 1
ATOM 2956 O O . LYS A 1 388 ? -13.089 -9.120 12.712 1.00 94.06 388 LYS A O 1
ATOM 2961 N N . ARG A 1 389 ? -12.898 -8.356 14.814 1.00 94.12 389 ARG A N 1
ATOM 2962 C CA . ARG A 1 389 ? -14.216 -7.715 14.864 1.00 94.12 389 ARG A CA 1
ATOM 2963 C C . ARG A 1 389 ? -14.264 -6.464 13.991 1.00 94.12 389 ARG A C 1
ATOM 2965 O O . ARG A 1 389 ? -15.269 -6.226 13.338 1.00 94.12 389 ARG A O 1
ATOM 2972 N N . LEU A 1 390 ? -13.195 -5.675 14.003 1.00 95.44 390 LEU A N 1
ATOM 2973 C CA . LEU A 1 390 ? -13.145 -4.387 13.314 1.00 95.44 390 LEU A CA 1
ATOM 2974 C C . LEU A 1 390 ? -12.879 -4.509 11.814 1.00 95.44 390 LEU A C 1
ATOM 2976 O O . LEU A 1 390 ? -13.182 -3.5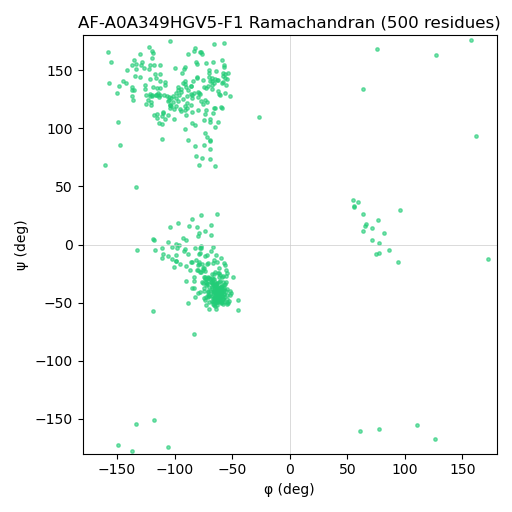79 11.066 1.00 95.44 390 LEU A O 1
ATOM 2980 N N . THR A 1 391 ? -12.299 -5.630 11.384 1.00 94.62 391 THR A N 1
ATOM 2981 C CA . THR A 1 391 ? -12.037 -5.915 9.972 1.00 94.62 391 THR A CA 1
ATOM 2982 C C . THR A 1 391 ? -13.089 -6.814 9.330 1.00 94.62 391 THR A C 1
ATOM 2984 O O . THR A 1 391 ? -13.176 -6.868 8.109 1.00 94.62 391 THR A O 1
ATOM 2987 N N . GLU A 1 392 ? -13.932 -7.466 10.136 1.00 93.06 392 GLU A N 1
ATOM 2988 C CA . GLU A 1 392 ? -15.049 -8.295 9.677 1.00 93.06 392 GLU A CA 1
ATOM 2989 C C . GLU A 1 392 ? -15.873 -7.641 8.553 1.00 93.06 392 GLU A C 1
ATOM 2991 O O . GLU A 1 392 ? -16.081 -8.316 7.547 1.00 93.06 392 GLU A O 1
ATOM 2996 N N . PRO A 1 393 ? -16.293 -6.355 8.632 1.00 91.44 393 PRO A N 1
ATOM 2997 C CA . PRO A 1 393 ? -17.156 -5.760 7.608 1.00 91.44 393 PRO A CA 1
ATOM 2998 C C . PRO A 1 393 ? -16.566 -5.769 6.195 1.00 91.44 393 PRO A C 1
ATOM 3000 O O . PRO A 1 393 ? -17.325 -5.820 5.238 1.00 91.44 393 PRO A O 1
ATOM 3003 N N . PHE A 1 394 ? -15.238 -5.751 6.059 1.00 90.19 394 PHE A N 1
ATOM 3004 C CA . PHE A 1 394 ? -14.560 -5.712 4.758 1.00 90.19 394 PHE A CA 1
ATOM 3005 C C . PHE A 1 394 ? -14.360 -7.099 4.141 1.00 90.19 394 PHE A C 1
ATOM 3007 O O . PHE A 1 394 ? -14.061 -7.204 2.958 1.00 90.19 394 PHE A O 1
ATOM 3014 N N . PHE A 1 395 ? -14.512 -8.157 4.943 1.00 84.88 395 PHE A N 1
ATOM 3015 C CA . PHE A 1 395 ? -14.266 -9.543 4.541 1.00 84.88 395 PHE A CA 1
ATOM 3016 C C . PHE A 1 395 ? -15.527 -10.425 4.649 1.00 84.88 395 PHE A C 1
ATOM 3018 O O . PHE A 1 395 ? -15.450 -11.636 4.442 1.00 84.88 395 PHE A O 1
ATOM 3025 N N . LYS A 1 396 ? -16.697 -9.852 4.983 1.00 65.38 396 LYS A N 1
ATOM 3026 C CA . LYS A 1 396 ? -17.968 -10.591 5.139 1.00 65.38 396 LYS A CA 1
ATOM 3027 C C . LYS A 1 396 ? -18.357 -11.346 3.866 1.00 65.38 396 LYS A C 1
ATOM 3029 O O . LYS A 1 396 ? -18.627 -12.544 3.942 1.00 65.38 396 LYS A O 1
ATOM 3034 N N . ASP A 1 397 ? -18.271 -10.692 2.712 1.00 52.44 397 ASP A N 1
ATOM 3035 C CA . ASP A 1 397 ? -18.624 -11.314 1.432 1.00 52.44 397 ASP A CA 1
ATOM 3036 C C . ASP A 1 397 ? -17.646 -12.439 1.054 1.00 52.44 397 ASP A C 1
ATOM 3038 O O . ASP A 1 397 ? -18.030 -13.408 0.407 1.00 52.44 397 ASP A O 1
ATOM 3042 N N . GLU A 1 398 ? -16.380 -12.367 1.486 1.00 46.12 398 GLU A N 1
ATOM 3043 C CA . GLU A 1 398 ? -15.375 -13.409 1.217 1.00 46.12 398 GLU A CA 1
ATOM 3044 C C . GLU A 1 398 ? -15.668 -14.723 1.934 1.00 46.12 398 GLU A C 1
ATOM 3046 O O . GLU A 1 398 ? -15.347 -15.790 1.411 1.00 46.12 398 GLU A O 1
ATOM 3051 N N . ALA A 1 399 ? -16.265 -14.676 3.126 1.00 41.62 399 ALA A N 1
ATOM 3052 C CA . ALA A 1 399 ? -16.573 -15.870 3.906 1.00 41.62 399 ALA A CA 1
ATOM 3053 C C . ALA A 1 399 ? -17.801 -16.629 3.368 1.00 41.62 399 ALA A C 1
ATOM 3055 O O . ALA A 1 399 ? -17.841 -17.861 3.459 1.00 41.62 399 ALA A O 1
ATOM 3056 N N . GLU A 1 400 ? -18.778 -15.917 2.796 1.00 39.59 400 GLU A N 1
ATOM 3057 C CA . GLU A 1 400 ? -19.926 -16.522 2.111 1.00 39.59 400 GLU A CA 1
ATOM 3058 C C . GLU A 1 400 ? -19.563 -16.983 0.689 1.00 39.59 400 GLU A C 1
ATOM 3060 O O . GLU A 1 400 ? -19.855 -18.128 0.344 1.00 39.59 400 GLU A O 1
ATOM 3065 N N . GLU A 1 401 ? -18.795 -16.216 -0.094 1.00 38.53 401 GLU A N 1
ATOM 3066 C CA . GLU A 1 401 ? -18.390 -16.651 -1.443 1.00 38.53 401 GLU A CA 1
ATOM 3067 C C . GLU A 1 401 ? -17.238 -17.678 -1.461 1.00 38.53 401 GLU A C 1
ATOM 3069 O O . GLU A 1 401 ? -17.143 -18.473 -2.399 1.00 38.53 401 GLU A O 1
ATOM 3074 N N . ARG A 1 402 ? -16.374 -17.767 -0.431 1.00 42.56 402 ARG A N 1
ATOM 3075 C CA . ARG A 1 402 ? -15.424 -18.901 -0.308 1.00 42.56 402 ARG A CA 1
ATOM 3076 C C . ARG A 1 402 ? -16.147 -20.245 -0.196 1.00 42.56 402 ARG A C 1
ATOM 3078 O O . ARG A 1 402 ? -15.572 -21.260 -0.586 1.00 42.56 402 ARG A O 1
ATOM 3085 N N . LYS A 1 403 ? -17.391 -20.275 0.303 1.00 43.69 403 LYS A N 1
ATOM 3086 C CA . LYS A 1 403 ? -18.234 -21.483 0.257 1.00 43.69 403 LYS A CA 1
ATOM 3087 C C . LYS A 1 403 ? -18.742 -21.774 -1.162 1.00 43.69 403 LYS A C 1
ATOM 3089 O O . LYS A 1 403 ? -18.855 -22.946 -1.519 1.00 43.69 403 LYS A O 1
ATOM 3094 N N . GLU A 1 404 ? -18.983 -20.750 -1.982 1.00 44.38 404 GLU A N 1
ATOM 3095 C CA . GLU A 1 404 ? -19.422 -20.894 -3.381 1.00 44.38 404 GLU A CA 1
ATOM 3096 C C . GLU A 1 404 ? -18.298 -21.283 -4.359 1.00 44.38 404 GLU A C 1
ATOM 3098 O O . GLU A 1 404 ? -18.578 -21.869 -5.403 1.00 44.38 404 GLU A O 1
ATOM 3103 N N . LEU A 1 405 ? -17.026 -21.002 -4.051 1.00 47.53 405 LEU A N 1
ATOM 3104 C CA . LEU A 1 405 ? -15.852 -21.301 -4.900 1.00 47.53 405 LEU A CA 1
ATOM 3105 C C . LEU A 1 405 ? -15.285 -22.734 -4.737 1.00 47.53 405 LEU A C 1
ATOM 3107 O O . LEU A 1 405 ? -14.132 -23.000 -5.075 1.00 47.53 405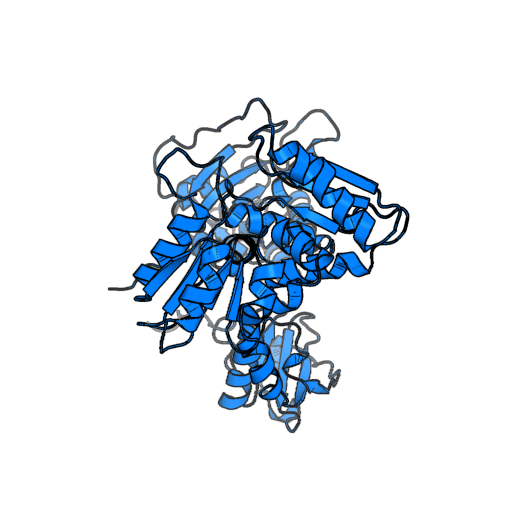 LEU A O 1
ATOM 3111 N N . THR A 1 406 ? -16.081 -23.685 -4.243 1.00 50.94 406 THR A N 1
ATOM 3112 C CA . THR A 1 406 ? -15.644 -25.043 -3.843 1.00 50.94 406 THR A CA 1
ATOM 3113 C C . THR A 1 406 ? -15.471 -26.062 -4.989 1.00 50.94 406 THR A C 1
ATOM 3115 O O . THR A 1 406 ? -15.330 -27.261 -4.743 1.00 50.94 406 THR A O 1
ATOM 3118 N N . GLY A 1 407 ? -15.418 -25.619 -6.249 1.00 59.16 407 GLY A N 1
ATOM 3119 C CA . GLY A 1 407 ? -15.194 -26.491 -7.412 1.00 59.16 407 GLY A CA 1
ATOM 3120 C C . GLY A 1 407 ? -13.740 -26.965 -7.559 1.00 59.16 407 GLY A C 1
ATOM 3121 O O . GLY A 1 407 ? -12.805 -26.196 -7.327 1.00 59.16 407 GLY A O 1
ATOM 3122 N N . LYS A 1 408 ? -13.546 -28.227 -7.975 1.00 63.94 408 LYS A N 1
ATOM 3123 C CA . LYS A 1 408 ? -12.229 -28.781 -8.344 1.00 63.94 408 LYS A CA 1
ATOM 3124 C C . LYS A 1 408 ? -11.903 -28.478 -9.808 1.00 63.94 408 LYS A C 1
ATOM 3126 O O . LYS A 1 408 ? -12.742 -28.687 -10.683 1.00 63.94 408 LYS A O 1
ATOM 3131 N N . ILE A 1 409 ? -10.665 -28.074 -10.067 1.00 70.94 409 ILE A N 1
ATOM 3132 C CA . ILE A 1 409 ? -10.113 -27.827 -11.403 1.00 70.94 409 ILE A CA 1
ATOM 3133 C C . ILE A 1 409 ? -8.790 -28.565 -11.579 1.00 70.94 409 ILE A C 1
ATOM 3135 O O . ILE A 1 409 ? -8.090 -28.854 -10.607 1.00 70.94 409 ILE A O 1
ATOM 3139 N N . ASN A 1 410 ? -8.456 -28.868 -12.831 1.00 71.19 410 ASN A N 1
ATOM 3140 C CA . ASN A 1 410 ? -7.123 -29.320 -13.202 1.00 71.19 410 ASN A CA 1
ATOM 3141 C C . ASN A 1 410 ? -6.331 -28.117 -13.717 1.00 71.19 410 ASN A C 1
ATOM 3143 O O . ASN A 1 410 ? -6.843 -27.341 -14.531 1.00 71.19 410 ASN A O 1
ATOM 3147 N N . VAL A 1 411 ? -5.084 -27.992 -13.271 1.00 68.44 411 VAL A N 1
ATOM 3148 C CA . VAL A 1 411 ? -4.138 -26.997 -13.784 1.00 68.44 411 VAL A CA 1
ATOM 3149 C C . VAL A 1 411 ? -2.992 -27.716 -14.487 1.00 68.44 411 VAL A C 1
ATOM 3151 O O . VAL A 1 411 ? -2.396 -28.628 -13.922 1.00 68.44 411 VAL A O 1
ATOM 3154 N N . PHE A 1 412 ? -2.692 -27.310 -15.720 1.00 68.44 412 PHE A N 1
ATOM 3155 C CA . PHE A 1 412 ? -1.584 -27.826 -16.527 1.00 68.44 412 PHE A CA 1
ATOM 3156 C C . PHE A 1 412 ? -0.583 -26.714 -16.827 1.00 68.44 412 PHE A C 1
ATOM 3158 O O . PHE A 1 412 ? -0.981 -25.564 -17.002 1.00 68.44 412 PHE A O 1
ATOM 3165 N N . ARG A 1 413 ? 0.706 -27.048 -16.920 1.00 63.91 413 ARG A N 1
ATOM 3166 C CA . ARG A 1 413 ? 1.793 -26.089 -17.152 1.00 63.91 413 ARG A CA 1
ATOM 3167 C C . ARG A 1 413 ? 2.460 -26.365 -18.500 1.00 63.91 413 ARG A C 1
ATOM 3169 O O . ARG A 1 413 ? 2.725 -27.514 -18.834 1.00 63.91 413 ARG A O 1
ATOM 3176 N N . GLY A 1 414 ? 2.715 -25.322 -19.286 1.00 57.19 414 GLY A N 1
ATOM 3177 C CA . GLY A 1 414 ? 3.424 -25.464 -20.564 1.00 57.19 414 GLY A CA 1
ATOM 3178 C C . GLY A 1 414 ? 4.942 -25.549 -20.377 1.00 57.19 414 GLY A C 1
ATOM 3179 O O . GLY A 1 414 ? 5.495 -24.836 -19.539 1.00 57.19 414 GLY A O 1
ATOM 3180 N N . SER A 1 415 ? 5.626 -26.355 -21.192 1.00 52.69 415 SER A N 1
ATOM 3181 C CA . SER A 1 415 ? 7.094 -26.489 -21.152 1.00 52.69 415 SER A CA 1
ATOM 3182 C C . SER A 1 415 ? 7.816 -25.221 -21.630 1.00 52.69 415 SER A C 1
ATOM 3184 O O . SER A 1 415 ? 8.854 -24.855 -21.084 1.00 52.69 415 SER A O 1
ATOM 3186 N N . ASN A 1 416 ? 7.220 -24.479 -22.571 1.00 48.38 416 ASN A N 1
ATOM 3187 C CA . ASN A 1 416 ? 7.803 -23.251 -23.133 1.00 48.38 416 ASN A CA 1
ATOM 3188 C C . ASN A 1 416 ? 7.649 -21.997 -22.250 1.00 48.38 416 ASN A C 1
ATOM 3190 O O . ASN A 1 416 ? 8.301 -20.981 -22.495 1.00 48.38 416 ASN A O 1
ATOM 3194 N N . SER A 1 417 ? 6.778 -22.012 -21.235 1.00 53.41 417 SER A N 1
ATOM 3195 C CA . SER A 1 417 ? 6.596 -20.865 -20.341 1.00 53.41 417 SER A CA 1
ATOM 3196 C C . SER A 1 417 ? 6.200 -21.305 -18.942 1.00 53.41 417 SER A C 1
ATOM 3198 O O . SER A 1 417 ? 5.042 -21.607 -18.664 1.00 53.41 417 SER A O 1
ATOM 3200 N N . GLN A 1 418 ? 7.162 -21.220 -18.025 1.00 54.66 418 GLN A N 1
ATOM 3201 C CA . GLN A 1 418 ? 6.987 -21.535 -16.608 1.00 54.66 418 GLN A CA 1
ATOM 3202 C C . GLN A 1 418 ? 5.871 -20.740 -15.908 1.00 54.66 418 GLN A C 1
ATOM 3204 O O . GLN A 1 418 ? 5.430 -21.141 -14.831 1.00 54.66 418 GLN A O 1
ATOM 3209 N N . ALA A 1 419 ? 5.424 -19.632 -16.498 1.00 58.22 419 ALA A N 1
ATOM 3210 C CA . ALA A 1 419 ? 4.373 -18.776 -15.972 1.00 58.22 419 ALA A CA 1
ATOM 3211 C C . ALA A 1 419 ? 2.983 -19.086 -16.551 1.00 58.22 419 ALA A C 1
ATOM 3213 O O . ALA A 1 419 ? 1.980 -18.644 -15.997 1.00 58.22 419 ALA A O 1
ATOM 3214 N N . MET A 1 420 ? 2.886 -19.808 -17.665 1.00 61.84 420 MET A N 1
ATOM 3215 C CA . MET A 1 420 ? 1.614 -20.029 -18.348 1.00 61.84 420 MET A CA 1
ATOM 3216 C C . MET A 1 420 ? 0.976 -21.338 -17.911 1.00 61.84 420 MET A C 1
ATOM 3218 O O . MET A 1 420 ? 1.611 -22.393 -17.923 1.00 61.84 420 MET A O 1
ATOM 3222 N N . HIS A 1 421 ? -0.300 -21.251 -17.568 1.00 70.31 421 HIS A N 1
ATOM 3223 C CA . HIS A 1 421 ? -1.079 -22.366 -17.075 1.00 70.31 421 HIS A CA 1
ATOM 3224 C C . HIS A 1 421 ? -2.396 -22.472 -17.842 1.00 70.31 421 HIS A C 1
ATOM 3226 O O . HIS A 1 421 ? -3.008 -21.468 -18.212 1.00 70.31 421 HIS A O 1
ATOM 3232 N N . LEU A 1 422 ? -2.832 -23.704 -18.062 1.00 71.12 422 LEU A N 1
ATOM 3233 C CA . LEU A 1 422 ? -4.137 -24.053 -18.601 1.00 71.12 422 LEU A CA 1
ATOM 3234 C C . LEU A 1 422 ? -5.004 -24.567 -17.452 1.00 71.12 422 LEU A C 1
ATOM 3236 O O . LEU A 1 422 ? -4.631 -25.522 -16.775 1.00 71.12 422 LEU A O 1
ATOM 3240 N N . VAL A 1 423 ? -6.162 -23.948 -17.254 1.00 73.62 423 VAL A N 1
ATOM 3241 C CA . VAL A 1 423 ? -7.173 -24.362 -16.280 1.00 73.62 423 VAL A CA 1
ATOM 3242 C C . VAL A 1 423 ? -8.334 -24.986 -17.015 1.00 73.62 423 VAL A C 1
ATOM 3244 O O . VAL A 1 423 ? -8.906 -24.373 -17.915 1.00 73.62 423 VAL A O 1
ATOM 3247 N N . VAL A 1 424 ? -8.711 -26.187 -16.598 1.00 71.50 424 VAL A N 1
ATOM 3248 C CA . VAL A 1 424 ? -9.886 -26.884 -17.120 1.00 71.50 424 VAL A CA 1
ATOM 3249 C C . VAL A 1 424 ? -10.698 -27.494 -15.974 1.00 71.50 424 VAL A C 1
ATOM 3251 O O . VAL A 1 424 ? -10.156 -27.732 -14.887 1.00 71.50 424 VAL A O 1
ATOM 3254 N N . PRO A 1 425 ? -11.990 -27.788 -16.191 1.00 74.75 425 PRO A N 1
ATOM 3255 C CA . PRO A 1 425 ? -12.789 -28.569 -15.258 1.00 74.75 425 PRO A CA 1
ATOM 3256 C C . PRO A 1 425 ? -12.113 -29.905 -14.936 1.00 74.75 425 PRO A C 1
ATOM 3258 O O . PRO A 1 425 ? -11.460 -30.501 -15.794 1.00 74.75 425 PRO A O 1
ATOM 3261 N N . ALA A 1 426 ? -12.304 -30.413 -13.715 1.00 72.19 426 ALA A N 1
ATOM 3262 C CA . ALA A 1 426 ? -11.670 -31.656 -13.259 1.00 72.19 426 ALA A CA 1
ATOM 3263 C C . ALA A 1 426 ? -11.930 -32.875 -14.175 1.00 72.19 426 ALA A C 1
ATOM 3265 O O . ALA A 1 426 ? -11.129 -33.812 -14.193 1.00 72.19 426 ALA A O 1
ATOM 3266 N N . GLU A 1 427 ? -13.031 -32.851 -14.929 1.00 66.44 427 GLU A N 1
ATOM 3267 C CA . GLU A 1 427 ? -13.496 -33.913 -15.831 1.00 66.44 427 GLU A CA 1
ATOM 3268 C C . GLU A 1 427 ? -12.854 -33.861 -17.230 1.00 66.44 427 GLU A C 1
ATOM 3270 O O . GLU A 1 427 ? -12.915 -34.835 -17.984 1.00 66.44 427 GLU A O 1
ATOM 3275 N N . ILE A 1 428 ? -12.219 -32.739 -17.586 1.00 63.22 428 ILE A N 1
ATOM 3276 C CA . ILE A 1 428 ? -11.628 -32.513 -18.906 1.00 63.22 428 ILE A CA 1
ATOM 3277 C C . ILE A 1 428 ? -10.122 -32.793 -18.855 1.00 63.22 428 ILE A C 1
ATOM 3279 O O . ILE A 1 428 ? -9.390 -32.300 -17.994 1.00 63.22 428 ILE A O 1
ATOM 3283 N N . HIS A 1 429 ? -9.661 -33.603 -19.810 1.00 63.22 429 HIS A N 1
ATOM 3284 C CA . HIS A 1 429 ? -8.244 -33.845 -20.070 1.00 63.22 429 HIS A CA 1
ATOM 3285 C C . HIS A 1 429 ? -7.733 -32.890 -21.157 1.00 63.22 429 HIS A C 1
ATOM 3287 O O . HIS A 1 429 ? -8.495 -32.567 -22.071 1.00 63.22 429 HIS A O 1
ATOM 3293 N N . PRO A 1 430 ? -6.455 -32.473 -21.103 1.00 55.88 430 PRO A N 1
ATOM 3294 C CA . PRO A 1 430 ? -5.913 -31.463 -22.009 1.00 55.88 430 PRO A CA 1
ATOM 3295 C C . PRO A 1 430 ? -6.026 -31.902 -23.475 1.00 55.88 430 PRO A C 1
ATOM 3297 O O . PRO A 1 430 ? -6.424 -31.105 -24.312 1.00 55.88 430 PRO A O 1
ATOM 3300 N N . GLU A 1 431 ? -5.854 -33.192 -23.771 1.00 57.84 431 GLU A N 1
ATOM 3301 C CA . GLU A 1 431 ? -6.031 -33.782 -25.112 1.00 57.84 431 GLU A CA 1
ATOM 3302 C C . GLU A 1 431 ? -7.413 -33.528 -25.746 1.00 57.84 431 GLU A C 1
ATOM 3304 O O . GLU A 1 431 ? -7.558 -33.591 -26.962 1.00 57.84 431 GLU A O 1
ATOM 3309 N N . LYS A 1 432 ? -8.438 -33.236 -24.934 1.00 54.47 432 LYS A N 1
ATOM 3310 C CA . LYS A 1 432 ? -9.807 -32.941 -25.386 1.00 54.47 432 LYS A CA 1
ATOM 3311 C C . LYS A 1 432 ? -10.118 -31.443 -25.458 1.00 54.47 432 LYS A C 1
ATOM 3313 O O . LYS A 1 432 ? -11.182 -31.084 -25.949 1.00 54.47 432 LYS A O 1
ATOM 3318 N N . ALA A 1 433 ? -9.232 -30.591 -24.942 1.00 54.75 433 ALA A N 1
ATOM 3319 C CA . ALA A 1 433 ? -9.451 -29.154 -24.777 1.00 54.75 433 ALA A CA 1
ATOM 3320 C C . ALA A 1 433 ? -8.605 -28.283 -25.724 1.00 54.75 433 ALA A C 1
ATOM 3322 O O . ALA A 1 433 ? -8.810 -27.075 -25.760 1.00 54.75 433 ALA A O 1
ATOM 3323 N N . VAL A 1 434 ? -7.651 -28.857 -26.473 1.00 53.25 434 VAL A N 1
ATOM 3324 C CA . VAL A 1 434 ? -6.677 -28.072 -27.253 1.00 53.25 434 VAL A CA 1
ATOM 3325 C C . VAL A 1 434 ? -6.913 -28.199 -28.773 1.00 53.25 434 VAL A C 1
ATOM 3327 O O . VAL A 1 434 ? -6.700 -29.272 -29.335 1.00 53.25 434 VAL A O 1
ATOM 3330 N N . PRO A 1 435 ? -7.300 -27.119 -29.481 1.00 48.00 435 PRO A N 1
ATOM 3331 C CA . PRO A 1 435 ? -7.213 -27.030 -30.941 1.00 48.00 435 PRO A CA 1
ATOM 3332 C C . PRO A 1 435 ? -5.762 -27.090 -31.450 1.00 48.00 435 PRO A C 1
ATOM 3334 O O . PRO A 1 435 ? -4.846 -26.582 -30.807 1.00 48.00 435 PRO A O 1
ATOM 3337 N N . PHE A 1 436 ? -5.557 -27.627 -32.656 1.00 39.84 436 PHE A N 1
ATOM 3338 C CA . PHE A 1 436 ? -4.249 -27.877 -33.296 1.00 39.84 436 PHE A CA 1
ATOM 3339 C C . PHE A 1 436 ? -3.264 -26.677 -33.282 1.00 39.84 436 PHE A C 1
ATOM 3341 O O . PHE A 1 436 ? -2.053 -26.873 -33.233 1.00 39.84 436 PHE A O 1
ATOM 3348 N N . ASN A 1 437 ? -3.761 -25.434 -33.253 1.00 41.06 437 ASN A N 1
ATOM 3349 C CA . ASN A 1 437 ? -2.938 -24.213 -33.245 1.00 41.06 437 ASN A CA 1
ATOM 3350 C C . ASN A 1 437 ? -2.277 -23.894 -31.885 1.00 41.06 437 ASN A C 1
ATOM 3352 O O . ASN A 1 437 ? -1.328 -23.116 -31.828 1.00 41.06 437 ASN A O 1
ATOM 3356 N N . LEU A 1 438 ? -2.739 -24.494 -30.785 1.00 44.75 438 LEU A N 1
ATOM 3357 C CA . LEU A 1 438 ? -2.256 -24.212 -29.427 1.00 44.75 438 LEU A CA 1
ATOM 3358 C C . LEU A 1 438 ? -1.028 -25.048 -29.017 1.00 44.75 438 LEU A C 1
ATOM 3360 O O . LEU A 1 438 ? -0.253 -24.605 -28.169 1.00 44.75 438 LEU A O 1
ATOM 3364 N N . MET A 1 439 ? -0.781 -26.199 -29.659 1.00 44.78 439 MET A N 1
ATOM 3365 C CA . MET A 1 439 ? 0.458 -26.980 -29.472 1.00 44.78 439 MET A CA 1
ATOM 3366 C C . MET A 1 439 ? 1.711 -26.191 -29.886 1.00 44.78 439 MET A C 1
ATOM 3368 O O . MET A 1 439 ? 2.784 -26.381 -29.318 1.00 44.78 439 MET A O 1
ATOM 3372 N N . TYR A 1 440 ? 1.566 -25.254 -30.827 1.00 43.34 440 TYR A N 1
ATOM 3373 C CA . TYR A 1 440 ? 2.666 -24.436 -31.341 1.00 43.34 440 TYR A CA 1
ATOM 3374 C C . TYR A 1 440 ? 3.197 -23.420 -30.312 1.00 43.34 440 TYR A C 1
ATOM 3376 O O . TYR A 1 440 ? 4.377 -23.080 -30.330 1.00 43.34 440 TYR A O 1
ATOM 3384 N N . LEU A 1 441 ? 2.347 -22.950 -29.389 1.00 46.84 441 LEU A N 1
ATOM 3385 C CA . LEU A 1 441 ? 2.733 -21.991 -28.344 1.00 46.84 441 LEU A CA 1
ATOM 3386 C C . LEU A 1 441 ? 3.379 -22.661 -27.129 1.00 46.84 441 LEU A C 1
ATOM 3388 O O . LEU A 1 441 ? 4.230 -22.059 -26.472 1.00 46.84 441 LEU A O 1
ATOM 3392 N N . PHE A 1 442 ? 2.987 -23.897 -26.820 1.00 46.62 442 PHE A N 1
ATOM 3393 C CA . PHE A 1 442 ? 3.321 -24.526 -25.543 1.00 46.62 442 PHE A CA 1
ATOM 3394 C C . PHE A 1 442 ? 4.313 -25.683 -25.623 1.00 46.62 442 PHE A C 1
ATOM 3396 O O . PHE A 1 442 ? 4.821 -26.052 -24.567 1.00 46.62 442 PHE A O 1
ATOM 3403 N N . GLY A 1 443 ? 4.625 -26.205 -26.818 1.00 50.03 443 GLY A N 1
ATOM 3404 C CA . GLY A 1 443 ? 5.411 -27.435 -26.937 1.00 50.03 443 GLY A CA 1
ATOM 3405 C C . GLY A 1 443 ? 4.691 -28.617 -26.275 1.00 50.03 443 GLY A C 1
ATOM 3406 O O . GLY A 1 443 ? 3.482 -28.554 -26.034 1.00 50.03 443 GLY A O 1
ATOM 3407 N N . ASP A 1 444 ? 5.423 -29.686 -25.956 1.00 51.19 444 ASP A N 1
ATOM 3408 C CA . ASP A 1 444 ? 4.887 -30.776 -25.132 1.00 51.19 444 ASP A CA 1
ATOM 3409 C C . ASP A 1 444 ? 4.465 -30.210 -23.765 1.00 51.19 444 ASP A C 1
ATOM 3411 O O . ASP A 1 444 ? 5.279 -29.642 -23.036 1.00 51.19 444 ASP A O 1
ATOM 3415 N N . ILE A 1 445 ? 3.181 -30.303 -23.415 1.00 53.69 445 ILE A N 1
ATOM 3416 C CA . ILE A 1 445 ? 2.675 -29.848 -22.113 1.00 53.69 445 ILE A CA 1
ATOM 3417 C C . ILE A 1 445 ? 3.165 -30.847 -21.061 1.00 53.69 445 ILE A C 1
ATOM 3419 O O . ILE A 1 445 ? 2.751 -32.007 -21.079 1.00 53.69 445 ILE A O 1
ATOM 3423 N N . GLU A 1 446 ? 4.014 -30.417 -20.123 1.00 47.28 446 GLU A N 1
ATOM 3424 C CA . GLU A 1 446 ? 4.334 -31.237 -18.954 1.00 47.28 446 GLU A CA 1
ATOM 3425 C C . GLU A 1 446 ? 3.092 -31.312 -18.062 1.00 47.28 446 GLU A C 1
ATOM 3427 O O . GLU A 1 446 ? 2.682 -30.361 -17.392 1.00 47.28 446 GLU A O 1
ATOM 3432 N N . VAL A 1 447 ? 2.447 -32.474 -18.092 1.00 47.22 447 VAL A N 1
ATOM 3433 C CA . VAL A 1 447 ? 1.203 -32.738 -17.372 1.00 47.22 447 VAL A CA 1
ATOM 3434 C C . VAL A 1 447 ? 1.509 -33.008 -15.895 1.00 47.22 447 VAL A C 1
ATOM 3436 O O . VAL A 1 447 ? 1.325 -34.117 -15.396 1.00 47.22 447 VAL A O 1
ATOM 3439 N N . THR A 1 448 ? 1.959 -32.000 -15.147 1.00 49.81 448 THR A N 1
ATOM 3440 C CA . THR A 1 448 ? 1.871 -32.049 -13.681 1.00 49.81 448 THR A CA 1
ATOM 3441 C C . THR A 1 448 ? 0.406 -31.872 -13.291 1.00 49.81 448 THR A C 1
ATOM 3443 O O . THR A 1 448 ? -0.096 -30.757 -13.198 1.00 49.81 448 THR A O 1
ATOM 3446 N N . LYS A 1 449 ? -0.311 -32.991 -13.138 1.00 51.22 449 LYS A N 1
ATOM 3447 C CA . LYS A 1 449 ? -1.726 -33.019 -12.749 1.00 51.22 449 LYS A CA 1
ATOM 3448 C C . LYS A 1 449 ? -1.860 -32.673 -11.267 1.00 51.22 449 LYS A C 1
ATOM 3450 O O . LYS A 1 449 ? -1.785 -33.561 -10.420 1.00 51.22 449 LYS A O 1
ATOM 3455 N N . GLU A 1 450 ? -2.138 -31.413 -10.962 1.00 58.22 450 GLU A N 1
ATOM 3456 C CA . GLU A 1 450 ? -2.610 -31.020 -9.636 1.00 58.22 450 GLU A CA 1
ATOM 3457 C C . GLU A 1 450 ? -4.113 -30.749 -9.683 1.00 58.22 450 GLU A C 1
ATOM 3459 O O . GLU A 1 450 ? -4.602 -29.904 -10.436 1.00 58.22 450 GLU A O 1
ATOM 3464 N N . GLN A 1 451 ? -4.861 -31.516 -8.889 1.00 58.91 451 GLN A N 1
ATOM 3465 C CA . GLN A 1 451 ? -6.263 -31.225 -8.622 1.00 58.91 451 GLN A CA 1
ATOM 3466 C C . GLN A 1 451 ? -6.327 -30.232 -7.476 1.00 58.91 451 GLN A C 1
ATOM 3468 O O . GLN A 1 451 ? -6.136 -30.604 -6.318 1.00 58.91 451 GLN A O 1
ATOM 3473 N N . ILE A 1 452 ? -6.620 -28.982 -7.803 1.00 64.62 452 ILE A N 1
ATOM 3474 C CA . ILE A 1 452 ? -6.731 -27.911 -6.818 1.00 64.62 452 ILE A CA 1
ATOM 3475 C C . ILE A 1 452 ? -8.133 -27.305 -6.847 1.00 64.62 452 ILE A C 1
ATOM 3477 O O . ILE A 1 452 ? -8.898 -27.487 -7.798 1.00 64.62 452 ILE A O 1
ATOM 3481 N N . GLY A 1 453 ? -8.507 -26.618 -5.769 1.00 62.34 453 GLY A N 1
ATOM 3482 C CA . GLY A 1 453 ? -9.720 -25.804 -5.754 1.00 62.34 453 GLY A CA 1
ATOM 3483 C C . GLY A 1 453 ? -9.473 -24.444 -6.404 1.00 62.34 453 GLY A C 1
ATOM 3484 O O . GLY A 1 453 ? -8.344 -23.954 -6.395 1.00 62.34 453 GLY A O 1
ATOM 3485 N N . PHE A 1 454 ? -10.525 -23.782 -6.893 1.00 64.44 454 PHE A N 1
ATOM 3486 C CA . PHE A 1 454 ? -10.419 -22.389 -7.361 1.00 64.44 454 PHE A CA 1
ATOM 3487 C C . PHE A 1 454 ? -9.832 -21.456 -6.293 1.00 64.44 454 PHE A C 1
ATOM 3489 O O . PHE A 1 454 ? -9.006 -20.607 -6.608 1.00 64.44 454 PHE A O 1
ATOM 3496 N N . ALA A 1 455 ? -10.198 -21.664 -5.026 1.00 59.62 455 ALA A N 1
ATOM 3497 C CA . ALA A 1 455 ? -9.672 -20.905 -3.891 1.00 59.62 455 ALA A CA 1
ATOM 3498 C C . ALA A 1 455 ? -8.172 -21.144 -3.615 1.00 59.62 455 ALA A C 1
ATOM 3500 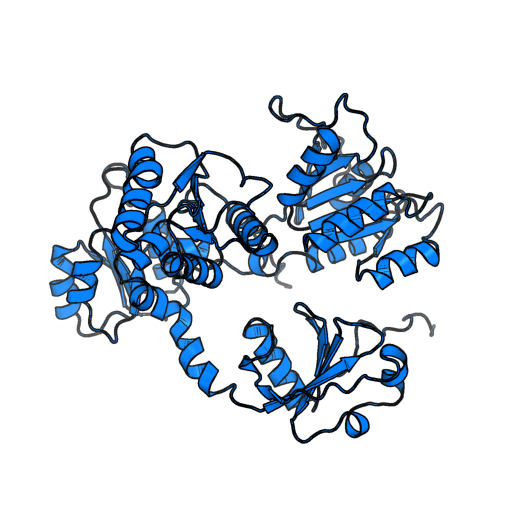O O . ALA A 1 455 ? -7.560 -20.380 -2.875 1.00 59.62 455 ALA A O 1
ATOM 3501 N N . SER A 1 456 ? -7.589 -22.203 -4.184 1.00 65.56 456 SER A N 1
ATOM 3502 C CA . SER A 1 456 ? -6.164 -22.537 -4.078 1.00 65.56 456 SER A CA 1
ATOM 3503 C C . SER A 1 456 ? -5.336 -21.946 -5.220 1.00 65.56 456 SER A C 1
ATOM 3505 O O . SER A 1 456 ? -4.114 -22.070 -5.203 1.00 65.56 456 SER A O 1
ATOM 3507 N N . LEU A 1 457 ? -5.977 -21.316 -6.213 1.00 66.00 457 LEU A N 1
ATOM 3508 C CA . LEU A 1 457 ? -5.258 -20.603 -7.258 1.00 66.00 457 LEU A CA 1
ATOM 3509 C C . LEU A 1 457 ? -4.573 -19.372 -6.655 1.00 66.00 457 LEU A C 1
ATOM 3511 O O . LEU A 1 457 ? -5.206 -18.624 -5.909 1.00 66.00 457 LEU A O 1
ATOM 3515 N N . PRO A 1 458 ? -3.324 -19.086 -7.035 1.00 60.25 458 PRO A N 1
ATOM 3516 C CA . PRO A 1 458 ? -2.529 -18.031 -6.413 1.00 60.25 458 PRO A CA 1
ATOM 3517 C C . PRO A 1 458 ? -2.916 -16.601 -6.875 1.00 60.25 458 PRO A C 1
ATOM 3519 O O . PRO A 1 458 ? -2.109 -15.679 -6.845 1.00 60.25 458 PRO A O 1
ATOM 3522 N N . PHE A 1 459 ? -4.160 -16.402 -7.320 1.00 59.34 459 PHE A N 1
ATOM 3523 C CA . PHE A 1 459 ? -4.719 -15.123 -7.766 1.00 59.34 459 PHE A CA 1
ATOM 3524 C C . PHE A 1 459 ? -5.569 -14.470 -6.678 1.00 59.34 459 PHE A C 1
ATOM 3526 O O . PHE A 1 459 ? -6.243 -15.162 -5.917 1.00 59.34 459 PHE A O 1
ATOM 3533 N N . ALA A 1 460 ? -5.642 -13.136 -6.697 1.00 53.25 460 ALA A N 1
ATOM 3534 C CA . ALA A 1 460 ? -6.681 -12.401 -5.982 1.00 53.25 460 ALA A CA 1
ATOM 3535 C C . ALA A 1 460 ? -8.082 -12.857 -6.439 1.00 53.25 460 ALA A C 1
ATOM 3537 O O . ALA A 1 460 ? -8.276 -13.283 -7.583 1.00 53.25 460 ALA A O 1
ATOM 3538 N N . ARG A 1 461 ? -9.083 -12.733 -5.563 1.00 58.53 461 ARG A N 1
ATOM 3539 C CA . ARG A 1 461 ? -10.457 -13.236 -5.764 1.00 58.53 461 ARG A CA 1
ATOM 3540 C C . ARG A 1 461 ? -11.098 -12.801 -7.089 1.00 58.53 461 ARG A C 1
ATOM 3542 O O . ARG A 1 461 ? -11.719 -13.619 -7.762 1.00 58.53 461 ARG A O 1
ATOM 3549 N N . GLY A 1 462 ? -10.883 -11.553 -7.514 1.00 56.59 462 GLY A N 1
ATOM 3550 C CA . GLY A 1 462 ? -11.362 -11.058 -8.813 1.00 56.59 462 GLY A CA 1
ATOM 3551 C C . GLY A 1 462 ? -10.726 -11.781 -10.009 1.00 56.59 462 GLY A C 1
ATOM 3552 O O . GLY A 1 462 ? -11.388 -12.026 -11.015 1.00 56.59 462 GLY A O 1
ATOM 3553 N N . GLY A 1 463 ? -9.461 -12.191 -9.891 1.00 60.59 463 GLY A N 1
ATOM 3554 C CA . GLY A 1 463 ? -8.793 -13.059 -10.861 1.00 60.59 463 GLY A CA 1
ATOM 3555 C C . GLY A 1 463 ? -9.349 -14.484 -10.836 1.00 60.59 463 GLY A C 1
ATOM 3556 O O . GLY A 1 463 ? -9.653 -15.033 -11.892 1.00 60.59 463 GLY A O 1
ATOM 3557 N N . GLN A 1 464 ? -9.573 -15.054 -9.648 1.00 65.25 464 GLN A N 1
ATOM 3558 C CA . GLN A 1 464 ? -10.165 -16.391 -9.493 1.00 65.25 464 GLN A CA 1
ATOM 3559 C C . GLN A 1 464 ? -11.582 -16.473 -10.094 1.00 65.25 464 GLN A C 1
ATOM 3561 O O . GLN A 1 464 ? -11.888 -17.430 -10.804 1.00 65.25 464 GLN A O 1
ATOM 3566 N N . GLN A 1 465 ? -12.426 -15.454 -9.886 1.00 65.81 465 GLN A N 1
ATOM 3567 C CA . GLN A 1 465 ? -13.761 -15.364 -10.494 1.00 65.81 465 GLN A CA 1
ATOM 3568 C C . GLN A 1 465 ? -13.701 -15.230 -12.020 1.00 65.81 465 GLN A C 1
ATOM 3570 O O . GLN A 1 465 ? -14.477 -15.883 -12.713 1.00 65.81 465 GLN A O 1
ATOM 3575 N N . LYS A 1 466 ? -12.766 -14.435 -12.563 1.00 67.62 466 LYS A N 1
ATOM 3576 C CA . LYS A 1 466 ? -12.557 -14.333 -14.019 1.00 67.62 466 LYS A CA 1
ATOM 3577 C C . LYS A 1 466 ? -12.150 -15.676 -14.626 1.00 67.62 466 LYS A C 1
ATOM 3579 O O . LYS A 1 466 ? -12.681 -16.046 -15.668 1.00 67.62 466 LYS A O 1
ATOM 3584 N N . ILE A 1 467 ? -11.256 -16.418 -13.966 1.00 69.12 467 ILE A N 1
ATOM 3585 C CA . ILE A 1 467 ? -10.863 -17.767 -14.399 1.00 69.12 467 ILE A CA 1
ATOM 3586 C C . ILE A 1 467 ? -12.076 -18.697 -14.348 1.00 69.12 467 ILE A C 1
ATOM 3588 O O . ILE A 1 467 ? -12.357 -19.368 -15.333 1.00 69.12 467 ILE A O 1
ATOM 3592 N N . ARG A 1 468 ? -12.831 -18.705 -13.242 1.00 71.94 468 ARG A N 1
ATOM 3593 C CA . ARG A 1 468 ? -14.035 -19.533 -13.096 1.00 71.94 468 ARG A CA 1
ATOM 3594 C C . ARG A 1 468 ? -15.067 -19.246 -14.179 1.00 71.94 468 ARG A C 1
ATOM 3596 O O . ARG A 1 468 ? -15.489 -20.174 -14.853 1.00 71.94 468 ARG A O 1
ATOM 3603 N N . LYS A 1 469 ? -15.419 -17.976 -14.376 1.00 72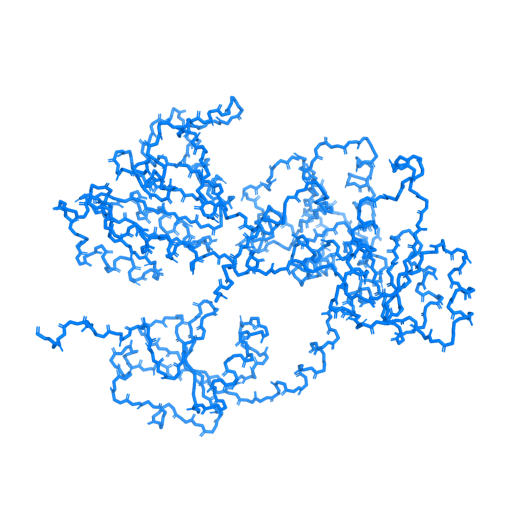.31 469 LYS A N 1
ATOM 3604 C CA . LYS A 1 469 ? -16.376 -17.547 -15.397 1.00 72.31 469 LYS A CA 1
ATOM 3605 C C . LYS A 1 469 ? -15.913 -17.953 -16.798 1.00 72.31 469 LYS A C 1
ATOM 3607 O O . LYS A 1 469 ? -16.689 -18.520 -17.549 1.00 72.31 469 LYS A O 1
ATOM 3612 N N . SER A 1 470 ? -14.632 -17.751 -17.112 1.00 69.12 470 SER A N 1
ATOM 3613 C CA . SER A 1 470 ? -14.048 -18.168 -18.393 1.00 69.12 470 SER A CA 1
ATOM 3614 C C . SER A 1 470 ? -14.132 -19.686 -18.598 1.00 69.12 470 SER A C 1
ATOM 3616 O O . SER A 1 470 ? -14.540 -20.140 -19.664 1.00 69.12 470 SER A O 1
ATOM 3618 N N . VAL A 1 471 ? -13.825 -20.473 -17.560 1.00 71.44 471 VAL A N 1
ATOM 3619 C CA . VAL A 1 471 ? -13.936 -21.941 -17.577 1.00 71.44 471 VAL A CA 1
ATOM 3620 C C . VAL A 1 471 ? -15.390 -22.406 -17.714 1.00 71.44 471 VAL A C 1
ATOM 3622 O O . VAL A 1 471 ? -15.644 -23.356 -18.445 1.00 71.44 471 VAL A O 1
ATOM 3625 N N . GLU A 1 472 ? -16.341 -21.764 -17.033 1.00 72.31 472 GLU A N 1
ATOM 3626 C CA . GLU A 1 472 ? -17.774 -22.077 -17.135 1.00 72.31 472 GLU A CA 1
ATOM 3627 C C . GLU A 1 472 ? -18.339 -21.720 -18.520 1.00 72.31 472 GLU A C 1
ATOM 3629 O O . GLU A 1 472 ? -19.145 -22.473 -19.062 1.00 72.31 472 GLU A O 1
ATOM 3634 N N . GLU A 1 473 ? -17.894 -20.608 -19.111 1.00 69.69 473 GLU A N 1
ATOM 3635 C CA . GLU A 1 473 ? -18.351 -20.130 -20.421 1.00 69.69 473 GLU A CA 1
ATOM 3636 C C . GLU A 1 473 ? -17.721 -20.896 -21.596 1.00 69.69 473 GLU A C 1
ATOM 3638 O O . GLU A 1 473 ? -18.413 -21.206 -22.563 1.00 69.69 473 GLU A O 1
ATOM 3643 N N . HIS A 1 474 ? -16.425 -21.220 -21.524 1.00 66.00 474 HIS A N 1
ATOM 3644 C CA . HIS A 1 474 ? -15.655 -21.739 -22.666 1.00 66.00 474 HIS A CA 1
ATOM 3645 C C . HIS A 1 474 ? -15.111 -23.159 -22.454 1.00 66.00 474 HIS A C 1
ATOM 3647 O O . HIS A 1 474 ? -14.496 -23.735 -23.350 1.00 66.00 474 HIS A O 1
ATOM 3653 N N . GLY A 1 475 ? -15.296 -23.743 -21.269 1.00 68.25 475 GLY A N 1
ATOM 3654 C CA . GLY A 1 475 ? -14.788 -25.072 -20.918 1.00 68.25 475 GLY A CA 1
ATOM 3655 C C . GLY A 1 475 ? -13.294 -25.120 -20.574 1.00 68.25 475 GLY A C 1
ATOM 3656 O O . GLY A 1 475 ? -12.814 -26.154 -20.111 1.00 68.25 475 GLY A O 1
ATOM 3657 N N . TYR A 1 476 ? -12.551 -24.028 -20.761 1.00 72.38 476 TYR A N 1
ATOM 3658 C CA . TYR A 1 476 ? -11.147 -23.893 -20.374 1.00 72.38 476 TYR A CA 1
ATOM 3659 C C . TYR A 1 476 ? -10.756 -22.421 -20.211 1.00 72.38 476 TYR A C 1
ATOM 3661 O O . TYR A 1 476 ? -11.463 -21.514 -20.644 1.00 72.38 476 TYR A O 1
ATOM 3669 N N . CYS A 1 477 ? -9.608 -22.172 -19.589 1.00 72.62 477 CYS A N 1
ATOM 3670 C CA . CYS A 1 477 ? -9.046 -20.838 -19.457 1.00 72.62 477 CYS A CA 1
ATOM 3671 C C . CYS A 1 477 ? -7.522 -20.897 -19.454 1.00 72.62 477 CYS A C 1
ATOM 3673 O O . CYS A 1 477 ? -6.932 -21.712 -18.745 1.00 72.62 477 CYS A O 1
ATOM 3675 N N . PHE A 1 478 ? -6.872 -19.990 -20.177 1.00 71.19 478 PHE A N 1
ATOM 3676 C CA . PHE A 1 478 ? -5.436 -19.785 -20.037 1.00 71.19 478 PHE A CA 1
ATOM 3677 C C . PHE A 1 478 ? -5.181 -18.705 -18.987 1.00 71.19 478 PHE A C 1
ATOM 3679 O O . PHE A 1 478 ? -5.889 -17.703 -18.919 1.00 71.19 478 PHE A O 1
ATOM 3686 N N . TYR A 1 479 ? -4.165 -18.873 -18.150 1.00 68.94 479 TYR A N 1
ATOM 3687 C CA . TYR A 1 479 ? -3.690 -17.786 -17.305 1.00 68.94 479 TYR A CA 1
ATOM 3688 C C . TYR A 1 479 ? -2.172 -17.693 -17.322 1.00 68.94 479 TYR A C 1
ATOM 3690 O O . TYR A 1 479 ? -1.457 -18.692 -17.373 1.00 68.94 479 TYR A O 1
ATOM 3698 N N . LYS A 1 480 ? -1.675 -16.463 -17.249 1.00 63.50 480 LYS A N 1
ATOM 3699 C CA . LYS A 1 480 ? -0.267 -16.141 -17.079 1.00 63.50 480 LYS A CA 1
ATOM 3700 C C . LYS A 1 480 ? -0.028 -15.666 -15.656 1.00 63.50 480 LYS A C 1
ATOM 3702 O O . LYS A 1 480 ? -0.631 -14.696 -15.200 1.00 63.50 480 LYS A O 1
ATOM 3707 N N . TRP A 1 481 ? 0.874 -16.350 -14.978 1.00 52.16 481 TRP A N 1
ATOM 3708 C CA . TRP A 1 481 ? 1.391 -15.973 -13.680 1.00 52.16 481 TRP A CA 1
ATOM 3709 C C . TRP A 1 481 ? 2.341 -14.764 -13.793 1.00 52.16 481 TRP A C 1
ATOM 3711 O O . TRP A 1 481 ? 3.219 -14.778 -14.661 1.00 52.16 481 TRP A O 1
ATOM 3721 N N . PRO A 1 482 ? 2.227 -13.748 -12.920 1.00 44.84 482 PRO A N 1
ATOM 3722 C CA . PRO A 1 482 ? 1.090 -13.444 -12.050 1.00 44.84 482 PRO A CA 1
ATOM 3723 C C . PRO A 1 482 ? 0.014 -12.618 -12.788 1.00 44.84 482 PRO A C 1
ATOM 3725 O O . PRO A 1 482 ? 0.321 -11.703 -13.550 1.00 44.84 482 PRO A O 1
ATOM 3728 N N . GLY A 1 483 ? -1.265 -12.915 -12.536 1.00 55.75 483 GLY A N 1
ATOM 3729 C CA . GLY A 1 483 ? -2.356 -11.939 -12.691 1.00 55.75 483 GLY A CA 1
ATOM 3730 C C . GLY A 1 483 ? -3.145 -11.887 -14.008 1.00 55.75 483 GLY A C 1
ATOM 3731 O O . GLY A 1 483 ? -4.243 -11.336 -13.999 1.00 55.75 483 GLY A O 1
ATOM 3732 N N . ARG A 1 484 ? -2.697 -12.478 -15.129 1.00 58.56 484 ARG A N 1
ATOM 3733 C CA . ARG A 1 484 ? -3.408 -12.297 -16.416 1.00 58.56 484 ARG A CA 1
ATOM 3734 C C . ARG A 1 484 ? -4.209 -13.519 -16.849 1.00 58.56 484 ARG A C 1
ATOM 3736 O O . ARG A 1 484 ? -3.637 -14.515 -17.275 1.00 58.56 484 ARG A O 1
ATOM 3743 N N . VAL A 1 485 ? -5.532 -13.398 -16.835 1.00 56.94 485 VAL A N 1
ATOM 3744 C CA . VAL A 1 485 ? -6.445 -14.329 -17.511 1.00 56.94 485 VAL A CA 1
ATOM 3745 C C . VAL A 1 485 ? -6.387 -14.048 -19.011 1.00 56.94 485 VAL A C 1
ATOM 3747 O O . VAL A 1 485 ? -6.624 -12.922 -19.446 1.00 56.94 485 VAL A O 1
ATOM 3750 N N . LEU A 1 486 ? -6.009 -15.049 -19.792 1.00 58.03 486 LEU A N 1
ATOM 3751 C CA . LEU A 1 486 ? -6.041 -15.023 -21.246 1.00 58.03 486 LEU A CA 1
ATOM 3752 C C . LEU A 1 486 ? -7.287 -15.820 -21.647 1.00 58.03 486 LEU A C 1
ATOM 3754 O O . LEU A 1 486 ? -7.466 -16.953 -21.200 1.00 58.03 486 LEU A O 1
ATOM 3758 N N . GLY A 1 487 ? -8.190 -15.186 -22.394 1.00 56.00 487 GLY A N 1
ATOM 3759 C CA . GLY A 1 487 ? -9.445 -15.808 -22.817 1.00 56.00 487 GLY A CA 1
ATOM 3760 C C . GLY A 1 487 ? -9.231 -17.105 -23.606 1.00 56.00 487 GLY A C 1
ATOM 3761 O O . GLY A 1 487 ? -8.102 -17.480 -23.935 1.00 56.00 487 GLY A O 1
ATOM 3762 N N . ALA A 1 488 ? -10.332 -17.797 -23.900 1.00 50.53 488 ALA A N 1
ATOM 3763 C CA . ALA A 1 488 ? -10.319 -19.033 -24.682 1.00 50.53 488 ALA A CA 1
ATOM 3764 C C . ALA A 1 488 ? -9.669 -18.845 -26.063 1.00 50.53 488 ALA A C 1
ATOM 3766 O O . ALA A 1 488 ? -8.930 -19.714 -26.535 1.00 50.53 488 ALA A O 1
ATOM 3767 N N . ASP A 1 489 ? -9.869 -17.662 -26.633 1.00 49.31 489 ASP A N 1
ATOM 3768 C CA . ASP A 1 489 ? -9.124 -17.156 -27.765 1.00 49.31 489 ASP A CA 1
ATOM 3769 C C . ASP A 1 489 ? -7.915 -16.403 -27.210 1.00 49.31 489 ASP A C 1
ATOM 3771 O O . ASP A 1 489 ? -8.052 -15.422 -26.477 1.00 49.31 489 ASP A O 1
ATOM 3775 N N . LEU A 1 490 ? -6.703 -16.807 -27.582 1.00 51.06 490 LEU A N 1
ATOM 3776 C CA . LEU A 1 490 ? -5.462 -16.052 -27.346 1.00 51.06 490 LEU A CA 1
ATOM 3777 C C . LEU A 1 490 ? -5.441 -14.685 -28.085 1.00 51.06 490 LEU A C 1
ATOM 3779 O O . LEU A 1 490 ? -4.363 -14.187 -28.415 1.00 51.06 490 LEU A O 1
ATOM 3783 N N . GLY A 1 491 ? -6.613 -14.094 -28.360 1.00 40.53 491 GLY A N 1
ATOM 3784 C CA . GLY A 1 491 ? -6.931 -12.917 -29.177 1.00 40.53 491 GLY A CA 1
ATOM 3785 C C . GLY A 1 491 ? -6.356 -11.617 -28.625 1.00 40.53 491 GLY A C 1
ATOM 3786 O O . GLY A 1 491 ? -7.053 -10.738 -28.132 1.00 40.53 491 GLY A O 1
ATOM 3787 N N . GLY A 1 492 ? -5.036 -11.553 -28.664 1.00 39.22 492 GLY A N 1
ATOM 3788 C CA . GLY A 1 492 ? -4.181 -10.434 -28.286 1.00 39.22 492 GLY A CA 1
ATOM 3789 C C . GLY A 1 492 ? -2.696 -10.821 -28.298 1.00 39.22 492 GLY A C 1
ATOM 3790 O O . GLY A 1 492 ? -1.831 -9.956 -28.213 1.00 39.22 492 GLY A O 1
ATOM 3791 N N . LEU A 1 493 ? -2.390 -12.121 -28.390 1.00 36.75 493 LEU A N 1
ATOM 3792 C CA . LEU A 1 493 ? -1.071 -12.677 -28.716 1.00 36.75 493 LEU A CA 1
ATOM 3793 C C . LEU A 1 493 ? -0.981 -13.171 -30.170 1.00 36.75 493 LEU A C 1
ATOM 3795 O O . LEU A 1 493 ? 0.120 -13.439 -30.639 1.00 36.75 493 LEU A O 1
ATOM 3799 N N . LEU A 1 494 ? -2.119 -13.289 -30.859 1.00 28.42 494 LEU A N 1
ATOM 3800 C CA . LEU A 1 494 ? -2.247 -13.821 -32.214 1.00 28.42 494 LEU A CA 1
ATOM 3801 C C . LEU A 1 494 ? -3.142 -12.922 -33.083 1.00 28.42 494 LEU A C 1
ATOM 3803 O O . LEU A 1 494 ? -4.051 -13.434 -33.725 1.00 28.42 494 LEU A O 1
ATOM 3807 N N . ASP A 1 495 ? -2.912 -11.608 -33.106 1.00 24.25 495 ASP A N 1
ATOM 3808 C CA . ASP A 1 495 ? -3.280 -10.863 -34.316 1.00 24.25 495 ASP A CA 1
ATOM 3809 C C . ASP A 1 495 ? -2.123 -11.055 -35.305 1.00 24.25 495 ASP A C 1
ATOM 3811 O O . ASP A 1 495 ? -1.052 -10.471 -35.098 1.00 24.25 495 ASP A O 1
ATOM 3815 N N . PRO A 1 496 ? -2.255 -11.921 -36.330 1.00 32.66 496 PRO A N 1
ATOM 3816 C CA . PRO A 1 496 ? -1.424 -11.778 -37.510 1.00 32.66 496 PRO A CA 1
ATOM 3817 C C . PRO A 1 496 ? -1.759 -10.420 -38.130 1.00 32.66 496 PRO A C 1
ATOM 3819 O O . PRO A 1 496 ? -2.911 -9.999 -38.097 1.00 32.66 496 PRO A O 1
ATOM 3822 N N . ASP A 1 497 ? -0.739 -9.740 -38.644 1.00 31.12 497 ASP A N 1
ATOM 3823 C CA . ASP A 1 497 ? -0.827 -8.455 -39.332 1.00 31.12 497 ASP A CA 1
ATOM 3824 C C . ASP A 1 497 ? -2.197 -8.207 -39.998 1.00 31.12 497 ASP A C 1
ATOM 3826 O O . ASP A 1 497 ? -2.510 -8.800 -41.032 1.00 31.12 497 ASP A O 1
ATOM 3830 N N . GLU A 1 498 ? -2.993 -7.276 -39.460 1.00 33.22 498 GLU A N 1
ATOM 3831 C CA . GLU A 1 498 ? -4.045 -6.608 -40.235 1.00 33.22 498 GLU A CA 1
ATOM 3832 C C . GLU A 1 498 ? -3.359 -5.696 -41.263 1.00 33.22 498 GLU A C 1
ATOM 3834 O O . GLU A 1 498 ? -3.250 -4.483 -41.106 1.00 33.22 498 GLU A O 1
ATOM 3839 N N . ASN A 1 499 ? -2.787 -6.329 -42.283 1.00 35.25 499 ASN A N 1
ATOM 3840 C CA . ASN A 1 499 ? -2.431 -5.768 -43.578 1.00 35.25 499 ASN A CA 1
ATOM 3841 C C . ASN A 1 499 ? -2.259 -6.926 -44.565 1.00 35.25 499 ASN A C 1
ATOM 3843 O O . ASN A 1 499 ? -1.171 -7.241 -45.041 1.00 35.25 499 ASN A O 1
ATOM 3847 N N . THR A 1 500 ? -3.369 -7.580 -44.878 1.00 35.62 500 THR A N 1
ATOM 3848 C CA . THR A 1 500 ? -3.551 -8.245 -46.169 1.00 35.62 500 THR A CA 1
ATOM 3849 C C . THR A 1 500 ? -5.027 -8.168 -46.521 1.00 35.62 500 THR A C 1
ATOM 3851 O O . THR A 1 500 ? -5.796 -9.041 -46.152 1.00 35.62 500 THR A O 1
ATOM 3854 N N . GLU A 1 501 ? -5.410 -7.046 -47.135 1.00 31.78 501 GLU A N 1
ATOM 3855 C CA . GLU A 1 501 ? -6.353 -6.926 -48.262 1.00 31.78 501 GLU A CA 1
ATOM 3856 C C . GLU A 1 501 ? -6.862 -5.478 -48.382 1.00 31.78 501 GLU A C 1
ATOM 3858 O O . GLU A 1 501 ? -7.827 -5.077 -47.734 1.00 31.78 501 GLU A O 1
ATOM 3863 N N . ALA A 1 502 ? -6.178 -4.700 -49.228 1.00 31.17 502 ALA A N 1
ATOM 3864 C CA . ALA A 1 502 ? -6.758 -3.810 -50.241 1.00 31.17 502 ALA A CA 1
ATOM 3865 C C . ALA A 1 502 ? -5.654 -3.382 -51.218 1.00 31.17 502 ALA A C 1
ATOM 3867 O O . ALA A 1 502 ? -4.656 -2.785 -50.752 1.00 31.17 502 ALA A O 1
#

Radius of gyration: 25.92 Å; Cα contacts (8 Å, |Δi|>4): 834; chains: 1; bounding box: 70×59×77 Å

Foldseek 3Di:
DPPDLLQPQAFEEEEEEAPPLCSVLLQCLQQVPPDPPQDQPPDPPDPDSWRWDARPPRHIYIYYHLPDDDPDPCRVVVVLVVVLQGQEYEYGGEQVADDDSSLVVLVSCLLLVRAYEYEYEPVVPPDHDPVNVCSCVVSVHHYFYAYSVVSPRSVVVVVVRVVSGDVVSSDQQFLCLVLDAAAAEEEEADDDDPPDDPPDDDPLVVVVVVSCVVRNYHYDYDYLVCLLVVQVVDPDHGSEYEYAPVSVVVVVVRDDLPRAYAYSLLSLCRRQEPSVLQLVLLVLLQVDAAAAEEEQEAAAPDDPVVCCLRVPVLVVLSCVQNVHNYHYDYDYHADDDPQCLSHQEYEYESCPVHHSSRRHSNSSSCVSNVHRYHYSSQNSCSSVVNNCRNCCSVCVVVVVCVVVQFFKWWWWAFPQDNFKIKIAHPPDDVVRLDDPVVCVVRPPTPRPTDTDTLVPPPADPVQSVVQVVLCVVRRMWMAGPPDDTQHSPVVPVDPDDPPPDD

Mean predicted aligned error: 15.02 Å